Protein AF-A0A929DH52-F1 (afdb_monomer)

Foldseek 3Di:
DAAQQKWKWKWKQFLLPRDIFIDTGGDHHGDDDDDDDDDDCVNRVHDFGKTKIWIFTDDPPDTPCLQQTDIDIDGDHDPPFDPLNSVLRSLLSCQLLQADPVLLAGDDQFFFDQPNFADCPRPNRVVVSVVVSVVVQVVVVCDDDPNDHCSVQHRVCQQLCLLVLLLLLLLLCVLLVNNSSNVSSLVNNLSSLVSQVVADWDADPVRQIAGDGRDDLLSLLSNLLSLLSNLCSCVPVVVVPVSSVVSPVNNCRSLVVLLPPDPPPPCLVAADLRVLSSLLRLLSSQVSCCVVVVDGDPSSLVSSLVSLLSLLVSLLVVLAGDHGPDDPQPRLRSLLSNLNSLLSNLVSCVVVVVVVSNVSSLNSNVSSVVSNLVSACVLVPHDDDDDDDLNNLSCLQVLLVSLVSNCVVPNDDPSSVSVLVVSCVVVVVVQVCCCVPPVDDGGNNHSRCSSSSSCVTPSSVVSVVVD

Radius of gyration: 24.25 Å; Cα contacts (8 Å, |Δi|>4): 727; chains: 1; bounding box: 61×49×74 Å

Mean predicted aligned error: 10.35 Å

Secondary structure (DSSP, 8-state):
---BTBEEEEEEEETTT--EEEEEEE--S---S-------HHHHTPPSEEEEEEEEEEETTEESSTT--EEEEEEEPPTT--HHHHHHHHHHHHHHHHEETTTTEE-----S---SS--TT-TTTHHHHHHHHHHHHHHHT---SSSS-HHHH--HHHHTSHHHHHHHHHHHHHHTT-HHHHHHHHHHHHHHHHHHHTSPEEE-TTS-EEE--SS-HHHHHHHHHHHHHHHHIIIIII--HHHHHHHHHHHHHHHHHHHHS--TT--TTS--TTTHHHHHHHHHHHHHHHHHHSS--HHHHHHHHHHHHHHHHHHHHHTS---TTSPTT--HHHHHHHHHHHHHHHHHHHHTT-HHHHHHHHHHHHHHHHHHHHH-HHHHT-SS--S--TTTTTSHHHHHHHHHHHHHHH---HHHHHHHHHTTHHHHHHHHHHHHHHSS--S---TTTHHHHHHTSHHHHHHHHT-

Solvent-accessible surface area (backbone atoms only — not comparable to full-atom values): 25530 Å² total; per-residue (Å²): 133,66,46,60,76,24,28,39,38,38,39,35,30,32,61,54,76,65,49,77,48,78,46,80,45,77,31,81,58,59,78,75,94,80,82,91,79,89,83,53,53,75,85,68,70,58,69,64,44,38,27,44,37,37,42,37,46,28,50,88,92,42,65,79,40,81,76,65,47,49,70,47,81,46,76,43,76,53,88,88,61,46,70,45,44,54,49,33,53,51,47,59,48,49,54,74,73,33,54,35,85,91,78,52,41,68,53,67,57,71,64,69,72,82,65,91,55,43,39,77,86,38,83,83,20,26,65,55,26,54,51,50,51,55,48,52,51,63,68,71,51,61,65,62,100,73,89,46,53,50,71,82,50,39,56,60,45,47,68,48,43,26,40,48,18,28,52,48,36,19,53,53,27,47,72,70,67,37,55,52,57,14,53,40,28,48,54,51,35,52,43,54,51,52,48,60,67,73,51,54,74,45,62,50,99,85,69,48,65,20,60,47,69,62,74,58,72,39,52,49,20,39,40,45,29,41,54,40,54,48,29,54,43,30,37,74,74,70,59,41,48,72,66,22,59,70,42,49,62,60,51,48,32,34,41,54,44,61,68,70,48,77,81,70,75,63,45,90,89,50,37,59,55,51,58,22,25,38,45,31,10,56,27,39,37,49,55,43,47,20,71,73,71,75,50,72,56,66,69,57,49,51,54,43,51,55,50,46,49,56,53,23,55,48,17,51,76,65,57,20,54,62,43,64,84,56,67,94,62,69,44,57,65,23,25,50,29,36,42,48,13,41,58,45,42,36,55,49,25,63,76,66,72,36,60,74,57,33,54,48,37,51,55,19,42,52,30,29,48,55,32,45,56,75,39,18,9,76,83,73,74,51,83,79,58,52,55,61,52,99,83,32,44,47,46,47,15,59,50,39,50,44,49,54,50,48,32,73,75,75,43,91,46,73,67,54,54,50,52,55,59,56,72,51,49,70,58,52,56,49,47,54,53,34,44,75,72,63,76,48,87,71,63,83,46,40,52,7,32,36,28,37,39,42,62,67,14,67,69,45,50,52,53,61,76,77,109

Nearest PDB structures (foldseek):
  8fbj-assembly1_A  TM=3.468E-01  e=2.433E-01  synthetic construct
  3m7b-assembly1_A  TM=3.961E-01  e=7.740E-01  Haemophilus influenzae
  8fit-assembly1_A  TM=2.620E-01  e=1.351E+00  synthetic construct
  5cwq-assembly1_A  TM=3.317E-01  e=3.944E+00  synthetic construct

Sequence (467 aa):
KVKAGDYLRFTFRNIFTNELTYYKYPVKTPLSAETRVILTAENVNLKASSYHVRVDLMRGNQSLSPGAPGGCPVYVSREGESPKHQFVSFNASRLAYTWDDKQGIYYQTLPGVLIPSGDPFDPLARPVYEYAMRLEFNRIGYYDWTGRHPMENCIPEAQHDGGAGLIRAAGAFRQLGETDRALFCEQAVKRIVNAVLARKVETNENGQPGLTFYGPRQQHTILLKLICDACIYFRDVVGDKEYAEKLYEPIKLLGDYQMAQPNTPLGISEGKVYDGRILVGISNYCLTENAITGEFNREHVKTVLDLARRMSEHTILHNGWYDNGGMRGHDGYGTMNVLWGLLTARKITIATEEDDLAELFEKAIFTAFDFLDRTNSTITGYIPQWIPSRYGRWCTGDMYWMLNEMERQFGEDENIQWYRLHLCDGDISYLTKLISRYGITLSLNSANALPAYLMECEEYKKTIRNE

pLDDT: mean 74.71, std 18.15, range [30.55, 97.31]

Structure (mmCIF, N/CA/C/O backbone):
data_AF-A0A929DH52-F1
#
_entry.id   AF-A0A929DH52-F1
#
loop_
_atom_site.group_PDB
_atom_site.id
_atom_site.type_symbol
_atom_site.label_atom_id
_atom_site.label_alt_id
_atom_site.label_comp_id
_atom_site.label_asym_id
_atom_site.label_entity_id
_atom_site.label_seq_id
_atom_site.pdbx_PDB_ins_code
_atom_site.Cartn_x
_atom_site.Cartn_y
_atom_site.Cartn_z
_atom_site.occupancy
_atom_site.B_iso_or_equiv
_atom_site.auth_seq_id
_atom_site.auth_comp_id
_atom_site.auth_asym_id
_atom_site.auth_atom_id
_atom_site.pdbx_PDB_model_num
ATOM 1 N N . LYS A 1 1 ? -34.647 -10.091 33.098 1.00 71.94 1 LYS A N 1
ATOM 2 C CA . LYS A 1 1 ? -34.877 -8.731 33.650 1.00 71.94 1 LYS A CA 1
ATOM 3 C C . LYS A 1 1 ? -33.599 -8.240 34.318 1.00 71.94 1 LYS A C 1
ATOM 5 O O . LYS A 1 1 ? -33.037 -8.988 35.121 1.00 71.94 1 LYS A O 1
ATOM 10 N N . VAL A 1 2 ? -33.150 -7.041 33.943 1.00 82.75 2 VAL A N 1
ATOM 11 C CA . VAL A 1 2 ? -32.005 -6.347 34.556 1.00 82.75 2 VAL A CA 1
ATOM 12 C C . VAL A 1 2 ? -32.382 -5.935 35.980 1.00 82.75 2 VAL A C 1
ATOM 14 O O . VAL A 1 2 ? -33.516 -5.513 36.208 1.00 82.75 2 VAL A O 1
ATOM 17 N N . LYS A 1 3 ? -31.478 -6.112 36.941 1.00 83.44 3 LYS A N 1
ATOM 18 C CA . LYS A 1 3 ? -31.686 -5.825 38.365 1.00 83.44 3 LYS A CA 1
ATOM 19 C C . LYS A 1 3 ? -30.724 -4.734 38.834 1.00 83.44 3 LYS A C 1
ATOM 21 O O . LYS A 1 3 ? -29.660 -4.549 38.251 1.00 83.44 3 LYS A O 1
ATOM 26 N N . ALA A 1 4 ? -31.080 -4.051 39.921 1.00 81.12 4 ALA A N 1
ATOM 27 C CA . ALA A 1 4 ? -30.113 -3.236 40.649 1.00 81.12 4 ALA A CA 1
ATOM 28 C C . ALA A 1 4 ? -28.941 -4.125 41.108 1.00 81.12 4 ALA A C 1
ATOM 30 O O . ALA A 1 4 ? -29.166 -5.238 41.590 1.00 81.12 4 ALA A O 1
ATOM 31 N N . GLY A 1 5 ? -27.708 -3.656 40.909 1.00 82.62 5 GLY A N 1
ATOM 32 C CA . GLY A 1 5 ? -26.485 -4.435 41.155 1.00 82.62 5 GLY A CA 1
ATOM 33 C C . GLY A 1 5 ? -25.932 -5.176 39.930 1.00 82.62 5 GLY A C 1
ATOM 34 O O . GLY A 1 5 ? -24.781 -5.612 39.966 1.00 82.62 5 GLY A O 1
ATOM 35 N N . ASP A 1 6 ? -26.691 -5.265 38.831 1.00 91.44 6 ASP A N 1
ATOM 36 C CA . ASP A 1 6 ? -26.109 -5.552 37.516 1.00 91.44 6 ASP A CA 1
ATOM 37 C C . ASP A 1 6 ? -25.255 -4.340 37.064 1.00 91.44 6 ASP A C 1
ATOM 39 O O . ASP A 1 6 ? -25.352 -3.238 37.618 1.00 91.44 6 ASP A O 1
ATOM 43 N N . TYR A 1 7 ? -24.389 -4.508 36.067 1.00 91.88 7 TYR A N 1
ATOM 44 C CA . TYR A 1 7 ? -23.585 -3.404 35.529 1.00 91.88 7 TYR A CA 1
ATOM 45 C C . TYR A 1 7 ? -23.359 -3.547 34.027 1.00 91.88 7 TYR A C 1
ATOM 47 O O . TYR A 1 7 ? -23.306 -4.656 33.501 1.00 91.88 7 TYR A O 1
ATOM 55 N N . LEU A 1 8 ? -23.199 -2.422 33.335 1.00 90.06 8 LEU A N 1
ATOM 56 C CA . LEU A 1 8 ? -22.703 -2.409 31.963 1.00 90.06 8 LEU A CA 1
ATOM 57 C C . LEU A 1 8 ? -21.175 -2.441 32.009 1.00 90.06 8 LEU A C 1
ATOM 59 O O . LEU A 1 8 ? -20.543 -1.604 32.657 1.00 90.06 8 LEU A O 1
ATOM 63 N N . ARG A 1 9 ? -20.574 -3.417 31.338 1.00 91.12 9 ARG A N 1
ATOM 64 C CA . ARG A 1 9 ? -19.135 -3.495 31.107 1.00 91.12 9 ARG A CA 1
ATOM 65 C C . ARG A 1 9 ? -18.850 -2.982 29.707 1.00 91.12 9 ARG A C 1
ATOM 67 O O . ARG A 1 9 ? -19.248 -3.609 28.730 1.00 91.12 9 ARG A O 1
ATOM 74 N N . PHE A 1 10 ? -18.128 -1.877 29.641 1.00 91.56 10 PHE A N 1
ATOM 75 C CA . PHE A 1 10 ? -17.529 -1.380 28.417 1.00 91.56 10 PHE A CA 1
ATOM 76 C C . PHE A 1 10 ? -16.123 -1.966 28.305 1.00 91.56 10 PHE A C 1
ATOM 78 O O . PHE A 1 10 ? -15.331 -1.871 29.246 1.00 91.56 10 PHE A O 1
ATOM 85 N N . THR A 1 11 ? -15.824 -2.581 27.170 1.00 91.44 11 THR A N 1
ATOM 86 C CA . THR A 1 11 ? -14.496 -3.073 26.815 1.00 91.44 11 THR A CA 1
ATOM 87 C C . THR A 1 11 ? -14.043 -2.328 25.573 1.00 91.44 11 THR A C 1
ATOM 89 O O . THR A 1 11 ? -14.619 -2.498 24.503 1.00 91.44 11 THR A O 1
ATOM 92 N N . PHE A 1 12 ? -13.021 -1.499 25.733 1.00 92.38 12 PHE A N 1
ATOM 93 C CA . PHE A 1 12 ? -12.400 -0.730 24.666 1.00 92.38 12 PHE A CA 1
ATOM 94 C C . PHE A 1 12 ? -11.169 -1.495 24.203 1.00 92.38 12 PHE A C 1
ATOM 96 O O . PHE A 1 12 ? -10.198 -1.610 24.948 1.00 92.38 12 PHE A O 1
ATOM 103 N N . ARG A 1 13 ? -11.216 -2.039 22.991 1.00 92.69 13 ARG A N 1
ATOM 104 C CA . ARG A 1 13 ? -10.061 -2.649 22.336 1.00 92.69 13 ARG A CA 1
ATOM 105 C C . ARG A 1 13 ? -9.404 -1.609 21.453 1.00 92.69 13 ARG A C 1
ATOM 107 O O . ARG A 1 13 ? -10.015 -1.197 20.471 1.00 92.69 13 ARG A O 1
ATOM 114 N N . ASN A 1 14 ? -8.179 -1.210 21.777 1.00 94.31 14 ASN A N 1
ATOM 115 C CA . ASN A 1 14 ? -7.365 -0.413 20.867 1.00 94.31 14 ASN A CA 1
ATOM 116 C C . ASN A 1 14 ? -7.053 -1.267 19.631 1.00 94.31 14 ASN A C 1
ATOM 118 O O . ASN A 1 14 ? -6.487 -2.350 19.759 1.00 94.31 14 ASN A O 1
ATOM 122 N N . ILE A 1 15 ? -7.458 -0.819 18.443 1.00 91.69 15 ILE A N 1
ATOM 123 C CA . ILE A 1 15 ? -7.333 -1.622 17.221 1.00 91.69 15 ILE A CA 1
ATOM 124 C C . ILE A 1 15 ? -5.875 -1.787 16.786 1.00 91.69 15 ILE A C 1
ATOM 126 O O . ILE A 1 15 ? -5.514 -2.837 16.259 1.00 91.69 15 ILE A O 1
ATOM 130 N N . PHE A 1 16 ? -5.031 -0.784 17.028 1.00 92.50 16 PHE A N 1
ATOM 131 C CA . PHE A 1 16 ? -3.636 -0.819 16.595 1.00 92.50 16 PHE A CA 1
ATOM 132 C C . PHE A 1 16 ? -2.754 -1.649 17.533 1.00 92.50 16 PHE A C 1
ATOM 134 O O . PHE A 1 16 ? -1.863 -2.348 17.063 1.00 92.50 16 PHE A O 1
ATOM 141 N N . THR A 1 17 ? -3.029 -1.630 18.843 1.00 93.12 17 THR A N 1
ATOM 142 C CA . THR A 1 17 ? -2.202 -2.323 19.853 1.00 93.12 17 THR A CA 1
ATOM 143 C C . THR A 1 17 ? -2.834 -3.592 20.426 1.00 93.12 17 THR A C 1
ATOM 145 O O . THR A 1 17 ? -2.164 -4.353 21.116 1.00 93.12 17 THR A O 1
ATOM 148 N N . ASN A 1 18 ? -4.124 -3.837 20.173 1.00 91.12 18 ASN A N 1
ATOM 149 C CA . ASN A 1 18 ? -4.948 -4.862 20.829 1.00 91.12 18 ASN A CA 1
ATOM 150 C C . ASN A 1 18 ? -5.084 -4.738 22.359 1.00 91.12 18 ASN A C 1
ATOM 152 O O . ASN A 1 18 ? -5.698 -5.609 22.982 1.00 91.12 18 ASN A O 1
ATOM 156 N N . GLU A 1 19 ? -4.580 -3.664 22.971 1.00 94.00 19 GLU A N 1
ATOM 157 C CA . GLU A 1 19 ? -4.750 -3.411 24.401 1.00 94.00 19 GLU A CA 1
ATOM 158 C C . GLU A 1 19 ? -6.230 -3.229 24.766 1.00 94.00 19 GLU A C 1
ATOM 160 O O . GLU A 1 19 ? -7.024 -2.679 23.994 1.00 94.00 19 GLU A O 1
ATOM 165 N N . LEU A 1 20 ? -6.602 -3.700 25.960 1.00 93.50 20 LEU A N 1
ATOM 166 C CA . LEU A 1 20 ? -7.974 -3.669 26.458 1.00 93.50 20 LEU A CA 1
ATOM 167 C C . LEU A 1 20 ? -8.093 -2.725 27.656 1.00 93.50 20 LEU A C 1
ATOM 169 O O . LEU A 1 20 ? -7.470 -2.945 28.694 1.00 93.50 20 LEU A O 1
ATOM 173 N N . THR A 1 21 ? -8.973 -1.734 27.545 1.00 94.50 21 THR A N 1
ATOM 174 C CA . THR A 1 21 ? -9.398 -0.881 28.661 1.00 94.50 21 THR A CA 1
ATOM 175 C C . THR A 1 21 ? -10.819 -1.253 29.067 1.00 94.50 21 THR A C 1
ATOM 177 O O . THR A 1 21 ? -11.690 -1.457 28.220 1.00 94.50 21 THR A O 1
ATOM 180 N N . TYR A 1 22 ? -11.076 -1.349 30.372 1.00 92.38 22 TYR A N 1
ATOM 181 C CA . TYR A 1 22 ? -12.380 -1.744 30.903 1.00 92.38 22 TYR A CA 1
ATOM 182 C C . TYR A 1 22 ? -12.998 -0.625 31.727 1.00 92.38 22 TYR A C 1
ATOM 184 O O . TYR A 1 22 ? -12.343 -0.048 32.589 1.00 92.38 22 TYR A O 1
ATOM 192 N N . TYR A 1 23 ? -14.294 -0.400 31.533 1.00 92.56 23 TYR A N 1
ATOM 193 C CA . TYR A 1 23 ? -15.076 0.504 32.366 1.00 92.56 23 TYR A CA 1
ATOM 194 C C . TYR A 1 23 ? -16.367 -0.173 32.824 1.00 92.56 23 TYR A C 1
ATOM 196 O O . TYR A 1 23 ? -17.086 -0.783 32.030 1.00 92.56 23 TYR A O 1
ATOM 204 N N . LYS A 1 24 ? -16.653 -0.092 34.126 1.00 92.38 24 LYS A N 1
ATOM 205 C CA . LYS A 1 24 ? -17.866 -0.652 34.732 1.00 92.38 24 LYS A CA 1
ATOM 206 C C . LYS A 1 24 ? -18.817 0.481 35.086 1.00 92.38 24 LYS A C 1
ATOM 208 O O . LYS A 1 24 ? -18.498 1.310 35.932 1.00 92.38 24 LYS A O 1
ATOM 213 N N . TYR A 1 25 ? -20.001 0.471 34.487 1.00 90.06 25 TYR A N 1
ATOM 214 C CA . TYR A 1 25 ? -21.073 1.408 34.794 1.00 90.06 25 TYR A CA 1
ATOM 215 C C . TYR A 1 25 ? -22.180 0.701 35.594 1.00 90.06 25 TYR A C 1
ATOM 217 O O . TYR A 1 25 ? -22.857 -0.177 35.049 1.00 90.06 25 TYR A O 1
ATOM 225 N N . PRO A 1 26 ? -22.375 1.027 36.884 1.00 89.75 26 PRO A N 1
ATOM 226 C CA . PRO A 1 26 ? -23.342 0.331 37.728 1.00 89.75 26 PRO A CA 1
ATOM 227 C C . PRO A 1 26 ? -24.788 0.648 37.325 1.00 89.75 26 PRO A C 1
ATOM 229 O O . PRO A 1 26 ? -25.163 1.813 37.182 1.00 89.75 26 PRO A O 1
ATOM 232 N N . VAL A 1 27 ? -25.633 -0.382 37.223 1.00 87.81 27 VAL A N 1
ATOM 233 C CA . VAL A 1 27 ? -27.080 -0.218 37.034 1.00 87.81 27 VAL A CA 1
ATOM 234 C C . VAL A 1 27 ? -27.721 0.049 38.395 1.00 87.81 27 VAL A C 1
ATOM 236 O O . VAL A 1 27 ? -27.892 -0.854 39.218 1.00 87.81 27 VAL A O 1
ATOM 239 N N . LYS A 1 28 ? -28.052 1.320 38.648 1.00 82.56 28 LYS A N 1
ATOM 240 C CA . LYS A 1 28 ? -28.645 1.770 39.921 1.00 82.56 28 LYS A CA 1
ATOM 241 C C . LYS A 1 28 ? -30.147 1.493 40.012 1.00 82.56 28 LYS A C 1
ATOM 243 O O . LYS A 1 28 ? -30.657 1.229 41.095 1.00 82.56 28 LYS A O 1
ATOM 248 N N . THR A 1 29 ? -30.845 1.517 38.882 1.00 77.00 29 THR A N 1
ATOM 249 C CA . THR A 1 29 ? -32.279 1.233 38.766 1.00 77.00 29 THR A CA 1
ATOM 250 C C . THR A 1 29 ? -32.510 0.240 37.626 1.00 77.00 29 THR A C 1
ATOM 252 O O . THR A 1 29 ? -31.773 0.281 36.641 1.00 77.00 29 THR A O 1
ATOM 255 N N . PRO A 1 30 ? -33.489 -0.681 37.731 1.00 74.44 30 PRO A N 1
ATOM 256 C CA . PRO A 1 30 ? -33.807 -1.607 36.646 1.00 74.44 30 PRO A CA 1
ATOM 257 C C . PRO A 1 30 ? -34.018 -0.864 35.321 1.00 74.44 30 PRO A C 1
ATOM 259 O O . PRO A 1 30 ? -34.824 0.061 35.256 1.00 74.44 30 PRO A O 1
ATOM 262 N N . LEU A 1 31 ? -33.294 -1.267 34.274 1.00 73.19 31 LEU A N 1
ATOM 263 C CA . LEU A 1 31 ? -33.384 -0.627 32.961 1.00 73.19 31 LEU A CA 1
ATOM 264 C C . LEU A 1 31 ? -34.723 -0.988 32.297 1.00 73.19 31 LEU A C 1
ATOM 266 O O . LEU A 1 31 ? -35.054 -2.172 32.168 1.00 73.19 31 LEU A O 1
ATOM 270 N N . SER A 1 32 ? -35.484 0.022 31.870 1.00 64.31 32 SER A N 1
ATOM 271 C CA . SER A 1 32 ? -36.721 -0.125 31.096 1.00 64.31 32 SER A CA 1
ATOM 272 C C . SER A 1 32 ? -36.582 0.609 29.759 1.00 64.31 32 SER A C 1
ATOM 274 O O . SER A 1 32 ? -36.583 1.836 29.740 1.00 64.31 32 SER A O 1
ATOM 276 N N . ALA A 1 33 ? -36.484 -0.148 28.663 1.00 71.56 33 ALA A N 1
ATOM 277 C CA . ALA A 1 33 ? -36.274 0.314 27.284 1.00 71.56 33 ALA A CA 1
ATOM 278 C C . ALA A 1 33 ? -34.843 0.786 26.958 1.00 71.56 33 ALA A C 1
ATOM 280 O O . ALA A 1 33 ? -33.960 -0.054 26.795 1.00 71.56 33 ALA A O 1
ATOM 281 N N . GLU A 1 34 ? -34.620 2.094 26.830 1.00 75.19 34 GLU A N 1
ATOM 282 C CA . GLU A 1 34 ? -33.360 2.691 26.376 1.00 75.19 34 GLU A CA 1
ATOM 283 C C . GLU A 1 34 ? -32.625 3.352 27.546 1.00 75.19 34 GLU A C 1
ATOM 285 O O . GLU A 1 34 ? -33.227 3.985 28.412 1.00 75.19 34 GLU A O 1
ATOM 290 N N . THR A 1 35 ? -31.305 3.191 27.610 1.00 75.50 35 THR A N 1
ATOM 291 C CA . THR A 1 35 ? -30.475 3.803 28.654 1.00 75.50 35 THR A CA 1
ATOM 292 C C . THR A 1 35 ? -29.303 4.513 28.015 1.00 75.50 35 THR A C 1
ATOM 294 O O . THR A 1 35 ? -28.460 3.888 27.376 1.00 75.50 35 THR A O 1
ATOM 297 N N . ARG A 1 36 ? -29.239 5.830 28.217 1.00 81.56 36 ARG A N 1
ATOM 298 C CA . ARG A 1 36 ? -28.151 6.662 27.716 1.00 81.56 36 ARG A CA 1
ATOM 299 C C . ARG A 1 36 ? -27.041 6.752 28.756 1.00 81.56 36 ARG A C 1
ATOM 301 O O . ARG A 1 36 ? -27.251 7.266 29.851 1.00 81.56 36 ARG A O 1
ATOM 308 N N . VAL A 1 37 ? -25.851 6.292 28.385 1.00 82.31 37 VAL A N 1
ATOM 309 C CA . VAL A 1 37 ? -24.618 6.469 29.161 1.00 82.31 37 VAL A CA 1
ATOM 310 C C . VAL A 1 37 ? -23.726 7.446 28.403 1.00 82.31 37 VAL A C 1
ATOM 312 O O . VAL A 1 37 ? -23.495 7.267 27.211 1.00 82.31 37 VAL A O 1
ATOM 315 N N . ILE A 1 38 ? -23.247 8.491 29.080 1.00 85.06 38 ILE A N 1
ATOM 316 C CA . ILE A 1 38 ? -22.327 9.480 28.506 1.00 85.0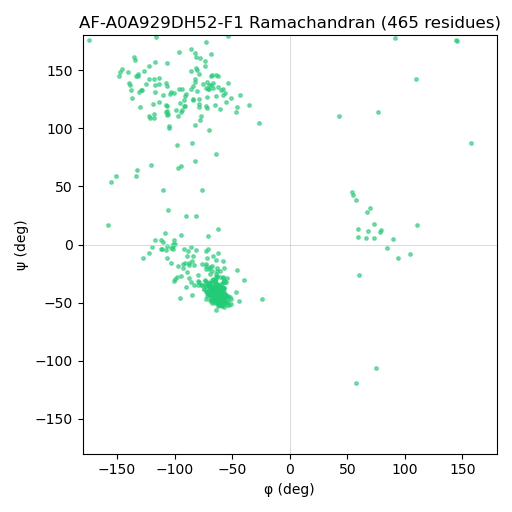6 38 ILE A CA 1
ATOM 317 C C . ILE A 1 38 ? -20.951 9.241 29.119 1.00 85.06 38 ILE A C 1
ATOM 319 O O . ILE A 1 38 ? -20.793 9.306 30.337 1.00 85.06 38 ILE A O 1
ATOM 323 N N . LEU A 1 39 ? -19.970 8.951 28.268 1.00 83.75 39 LEU A N 1
ATOM 324 C CA . LEU A 1 39 ? -18.576 8.741 28.644 1.00 83.75 39 LEU A CA 1
ATOM 325 C C . LEU A 1 39 ? -17.717 9.811 27.970 1.00 83.75 39 LEU A C 1
ATOM 327 O O . LEU A 1 39 ? -17.972 10.171 26.822 1.00 83.75 39 LEU A O 1
ATOM 331 N N . THR A 1 40 ? -16.696 10.295 28.672 1.00 80.88 40 THR A N 1
ATOM 332 C CA . THR A 1 40 ? -15.616 11.096 28.082 1.00 80.88 40 THR A CA 1
ATOM 333 C C . THR A 1 40 ? -14.355 10.240 28.000 1.00 80.88 40 THR A C 1
ATOM 335 O O . THR A 1 40 ? -14.210 9.276 28.757 1.00 80.88 40 THR A O 1
ATOM 338 N N . ALA A 1 41 ? -13.437 10.579 27.090 1.00 78.06 41 ALA A N 1
ATOM 339 C CA . ALA A 1 41 ? -12.153 9.883 26.987 1.00 78.06 41 ALA A CA 1
ATOM 340 C C . ALA A 1 41 ? -11.363 9.953 28.308 1.00 78.06 41 ALA A C 1
ATOM 342 O O . ALA A 1 41 ? -10.781 8.953 28.719 1.00 78.06 41 ALA A O 1
ATOM 343 N N . GLU A 1 42 ? -11.434 11.085 29.014 1.00 80.06 42 GLU A N 1
ATOM 344 C CA . GLU A 1 42 ? -10.826 11.286 30.336 1.00 80.06 42 GLU A CA 1
ATOM 345 C C . GLU A 1 42 ? -11.426 10.359 31.403 1.00 80.06 42 GLU A C 1
ATOM 347 O O . GLU A 1 42 ? -10.683 9.697 32.125 1.00 80.06 42 GLU A O 1
ATOM 352 N N . ASN A 1 43 ? -12.760 10.215 31.452 1.00 81.88 43 ASN A N 1
ATOM 353 C CA . ASN A 1 43 ? -13.443 9.348 32.425 1.00 81.88 43 ASN A CA 1
ATOM 354 C C . ASN A 1 43 ? -13.043 7.870 32.300 1.00 81.88 43 ASN A C 1
ATOM 356 O O . ASN A 1 43 ? -13.220 7.094 33.240 1.00 81.88 43 ASN A O 1
ATOM 360 N N . VAL A 1 44 ? -12.562 7.473 31.123 1.00 86.19 44 VAL A N 1
ATOM 361 C CA . VAL A 1 44 ? -12.198 6.095 30.777 1.00 86.19 44 VAL A CA 1
ATOM 362 C C . VAL A 1 44 ? -10.677 5.940 30.609 1.00 86.19 44 VAL A C 1
ATOM 364 O O . VAL A 1 44 ? -10.190 4.824 30.448 1.00 86.19 44 VAL A O 1
ATOM 367 N N . ASN A 1 45 ? -9.916 7.036 30.714 1.00 87.00 45 ASN A N 1
ATOM 368 C CA . ASN A 1 45 ? -8.468 7.098 30.507 1.00 87.00 45 ASN A CA 1
ATOM 369 C C . ASN A 1 45 ? -8.022 6.532 29.139 1.00 87.00 45 ASN A C 1
ATOM 371 O O . ASN A 1 45 ? -7.084 5.737 29.050 1.00 87.00 45 ASN A O 1
ATOM 375 N N . LEU A 1 46 ? -8.733 6.902 28.068 1.00 89.69 46 LEU A N 1
ATOM 376 C CA . LEU A 1 46 ? -8.412 6.474 26.703 1.00 89.69 46 LEU A CA 1
ATOM 377 C C . LEU A 1 46 ? -7.380 7.405 26.065 1.00 89.69 46 LEU A C 1
ATOM 379 O O . LEU A 1 46 ? -7.532 8.625 26.081 1.00 89.69 46 LEU A O 1
ATOM 383 N N . LYS A 1 47 ? -6.363 6.816 25.431 1.00 91.25 47 LYS A N 1
ATOM 384 C CA . LYS A 1 47 ? -5.403 7.541 24.587 1.00 91.25 47 LYS A CA 1
ATOM 385 C C . LYS A 1 47 ? -5.974 7.770 23.187 1.00 91.25 47 LYS A C 1
ATOM 387 O O . LYS A 1 47 ? -6.881 7.050 22.768 1.00 91.25 47 LYS A O 1
ATOM 392 N N . ALA A 1 48 ? -5.406 8.715 22.443 1.00 89.69 48 ALA A N 1
ATOM 393 C CA . ALA A 1 48 ? -5.772 8.927 21.046 1.00 89.69 48 ALA A CA 1
ATOM 394 C C . ALA A 1 48 ? -5.495 7.666 20.207 1.00 89.69 48 ALA A C 1
ATOM 396 O O . ALA A 1 48 ? -4.352 7.220 20.121 1.00 89.69 48 ALA A O 1
ATOM 397 N N . SER A 1 49 ? -6.545 7.062 19.649 1.00 92.00 49 SER A N 1
ATOM 398 C CA . SER A 1 49 ? -6.489 5.841 18.835 1.00 92.00 49 SER A CA 1
ATOM 399 C C . SER A 1 49 ? -7.871 5.519 18.245 1.00 92.00 49 SER A C 1
ATOM 401 O O . SER A 1 49 ? -8.875 6.162 18.563 1.00 92.00 49 SER A O 1
ATOM 403 N N . SER A 1 50 ? -7.943 4.477 17.416 1.00 89.88 50 SER A N 1
ATOM 404 C CA . SER A 1 50 ? -9.201 3.837 17.044 1.00 89.88 50 SER A CA 1
ATOM 405 C C . SER A 1 50 ? -9.494 2.651 17.960 1.00 89.88 50 SER A C 1
ATOM 407 O O . SER A 1 50 ? -8.631 1.806 18.201 1.00 89.88 50 SER A O 1
ATOM 409 N N . TYR A 1 51 ? -10.731 2.577 18.441 1.00 88.56 51 TYR A N 1
ATOM 410 C CA . TYR A 1 51 ? -11.199 1.546 19.352 1.00 88.56 51 TYR A CA 1
ATOM 411 C C . TYR A 1 51 ? -12.392 0.795 18.773 1.00 88.56 51 TYR A C 1
ATOM 413 O O . TYR A 1 51 ? -13.290 1.398 18.188 1.00 88.56 51 TYR A O 1
ATOM 421 N N . HIS A 1 52 ? -12.445 -0.512 19.016 1.00 88.25 52 HIS A N 1
ATOM 422 C CA . HIS A 1 52 ? -13.709 -1.243 19.035 1.00 88.25 52 HIS A CA 1
ATOM 423 C C . HIS A 1 52 ? -14.241 -1.255 20.463 1.00 88.25 52 HIS A C 1
ATOM 425 O O . HIS A 1 52 ? -13.543 -1.684 21.385 1.00 88.25 52 HIS A O 1
ATOM 431 N N . VAL A 1 53 ? -15.465 -0.776 20.654 1.00 87.56 53 VAL A N 1
ATOM 432 C CA . VAL A 1 53 ? -16.113 -0.715 21.962 1.00 87.56 53 VAL A CA 1
ATOM 433 C C . VAL A 1 53 ? -17.188 -1.779 22.027 1.00 87.56 53 VAL A C 1
ATOM 435 O O . VAL A 1 53 ? -18.195 -1.699 21.328 1.00 87.56 53 VAL A O 1
ATOM 438 N N . ARG A 1 54 ? -16.990 -2.751 22.914 1.00 86.88 54 ARG A N 1
ATOM 439 C CA . ARG A 1 54 ? -17.994 -3.750 23.270 1.00 86.88 54 ARG A CA 1
ATOM 440 C C . ARG A 1 54 ? -18.722 -3.313 24.534 1.00 86.88 54 ARG A C 1
ATOM 442 O O . ARG A 1 54 ? -18.080 -2.956 25.521 1.00 86.88 54 ARG A O 1
ATOM 449 N N . VAL A 1 55 ? -20.048 -3.406 24.534 1.00 87.25 55 VAL A N 1
ATOM 450 C CA . VAL A 1 55 ? -20.887 -3.162 25.712 1.00 87.25 55 VAL A CA 1
ATOM 451 C C . VAL A 1 55 ? -21.649 -4.430 26.064 1.00 87.25 55 VAL A C 1
ATOM 453 O O . VAL A 1 55 ? -22.417 -4.965 25.266 1.00 87.25 55 VAL A O 1
ATOM 456 N N . ASP A 1 56 ? -21.424 -4.911 27.281 1.00 87.12 56 ASP A N 1
ATOM 457 C CA . ASP A 1 56 ? -21.986 -6.153 27.797 1.00 87.12 56 ASP A CA 1
ATOM 458 C C . ASP A 1 56 ? -22.733 -5.894 29.108 1.00 87.12 56 ASP A C 1
ATOM 460 O O . ASP A 1 56 ? -22.259 -5.140 29.960 1.00 87.12 56 ASP A O 1
ATOM 464 N N . LEU A 1 57 ? -23.897 -6.514 29.290 1.00 89.06 57 LEU A N 1
ATOM 465 C CA . LEU A 1 57 ? -24.638 -6.434 30.544 1.00 89.06 57 LEU A CA 1
ATOM 466 C C . LEU A 1 57 ? -24.220 -7.595 31.444 1.00 89.06 57 LEU A C 1
ATOM 468 O O . LEU A 1 57 ? -24.439 -8.755 31.112 1.00 89.06 57 LEU A O 1
ATOM 472 N N . MET A 1 58 ? -23.672 -7.282 32.611 1.00 91.25 58 MET A N 1
ATOM 473 C CA . MET A 1 58 ? -23.054 -8.248 33.509 1.00 91.25 58 MET A CA 1
ATOM 474 C C . MET A 1 58 ? -23.839 -8.405 34.812 1.00 91.25 58 MET A C 1
ATOM 476 O O . MET A 1 58 ? -24.312 -7.427 35.395 1.00 91.25 58 MET A O 1
ATOM 480 N N . ARG A 1 59 ? -23.882 -9.639 35.321 1.00 91.38 59 ARG A N 1
ATOM 481 C CA . ARG A 1 59 ? -24.253 -9.969 36.703 1.00 91.38 59 ARG A CA 1
ATOM 482 C C . ARG A 1 59 ? -23.107 -10.732 37.351 1.00 91.38 59 ARG A C 1
ATOM 484 O O . ARG A 1 59 ? -22.814 -11.866 36.975 1.00 91.38 59 ARG A O 1
ATOM 491 N N . GLY A 1 60 ? -22.434 -10.104 38.314 1.00 88.25 60 GLY A N 1
ATOM 492 C CA . GLY A 1 60 ? -21.170 -10.634 38.829 1.00 88.25 60 GLY A CA 1
ATOM 493 C C . GLY A 1 60 ? -20.151 -10.782 37.692 1.00 88.25 60 GLY A C 1
ATOM 494 O O . GLY A 1 60 ? -19.830 -9.799 37.025 1.00 88.25 60 GLY A O 1
ATOM 495 N N . ASN A 1 61 ? -19.684 -12.007 37.442 1.00 86.19 61 ASN A N 1
ATOM 496 C CA . ASN A 1 61 ? -18.747 -12.322 36.354 1.00 86.19 61 ASN A CA 1
ATOM 497 C C . ASN A 1 61 ? -19.422 -12.932 35.115 1.00 86.19 61 ASN A C 1
ATOM 499 O O . ASN A 1 61 ? -18.738 -13.295 34.162 1.00 86.19 61 ASN A O 1
ATOM 503 N N . GLN A 1 62 ? -20.751 -13.044 35.111 1.00 88.19 62 GLN A N 1
ATOM 504 C CA . GLN A 1 62 ? -21.505 -13.652 34.021 1.00 88.19 62 GLN A CA 1
ATOM 505 C C . GLN A 1 62 ? -22.113 -12.577 33.116 1.00 88.19 62 GLN A C 1
ATOM 507 O O . GLN A 1 62 ? -22.774 -11.655 33.599 1.00 88.19 62 GLN A O 1
ATOM 512 N N . SER A 1 63 ? -21.915 -12.718 31.804 1.00 85.88 63 SER A N 1
ATOM 513 C CA . SER A 1 63 ? -22.650 -11.932 30.810 1.00 85.88 63 SER A CA 1
ATOM 514 C C . SER A 1 63 ? -24.106 -12.397 30.751 1.00 85.88 63 SER A C 1
ATOM 516 O O . SER A 1 63 ? -24.392 -13.594 30.696 1.00 85.88 63 SER A O 1
ATOM 518 N N . LEU A 1 64 ? -25.029 -11.439 30.754 1.00 85.44 64 LEU A N 1
ATOM 519 C CA . LEU A 1 64 ? -26.455 -11.651 30.514 1.00 85.44 64 LEU A CA 1
ATOM 520 C C . LEU A 1 64 ? -26.808 -11.576 29.015 1.00 85.44 64 LEU A C 1
ATOM 522 O O . LEU A 1 64 ? -27.952 -11.853 28.665 1.00 85.44 64 LEU A O 1
ATOM 526 N N . SER A 1 65 ? -25.844 -11.227 28.150 1.00 75.56 65 SER A N 1
ATOM 527 C CA . SER A 1 65 ? -25.960 -11.215 26.682 1.00 75.56 65 SER A CA 1
ATOM 528 C C . SER A 1 65 ? -24.747 -11.893 26.009 1.00 75.56 65 SER A C 1
ATOM 530 O O . SER A 1 65 ? -24.025 -11.265 25.231 1.00 75.56 65 SER A O 1
ATOM 532 N N . PRO A 1 66 ? -24.476 -13.181 26.297 1.00 63.94 66 PRO A N 1
ATOM 533 C CA . PRO A 1 66 ? -23.218 -13.820 25.905 1.00 63.94 66 PRO A CA 1
ATOM 534 C C . PRO A 1 66 ? -23.031 -14.001 24.388 1.00 63.94 66 PRO A C 1
ATOM 536 O O . PRO A 1 66 ? -21.903 -14.196 23.957 1.00 63.94 66 PRO A O 1
ATOM 539 N N . GLY A 1 67 ? -24.101 -13.944 23.583 1.00 59.31 67 GLY A N 1
ATOM 540 C CA . GLY A 1 67 ? -24.048 -14.143 22.124 1.00 59.31 67 GLY A CA 1
ATOM 541 C C . GLY A 1 67 ? -24.336 -12.899 21.276 1.00 59.31 67 GLY A C 1
ATOM 542 O O . GLY A 1 67 ? -24.272 -12.978 20.054 1.00 59.31 67 GLY A O 1
ATOM 543 N N . ALA A 1 68 ? -24.681 -11.767 21.897 1.00 62.72 68 ALA A N 1
ATOM 544 C CA . ALA A 1 68 ? -24.995 -10.521 21.191 1.00 62.72 68 ALA A CA 1
ATOM 545 C C . ALA A 1 68 ? -24.651 -9.285 22.048 1.00 62.72 68 ALA A C 1
ATOM 547 O O . ALA A 1 68 ? -25.541 -8.504 22.404 1.00 62.72 68 ALA A O 1
ATOM 548 N N . PRO A 1 69 ? -23.384 -9.109 22.462 1.00 67.81 69 PRO A N 1
ATOM 549 C CA . PRO A 1 69 ? -22.967 -7.846 23.053 1.00 67.81 69 PRO A CA 1
ATOM 550 C C . PRO A 1 69 ? -23.082 -6.722 22.008 1.00 67.81 69 PRO A C 1
ATOM 552 O O . PRO A 1 69 ? -22.869 -6.945 20.816 1.00 67.81 69 PRO A O 1
ATOM 555 N N . GLY A 1 70 ? -23.420 -5.510 22.450 1.00 69.12 70 GLY A N 1
ATOM 556 C CA . GLY A 1 70 ? -23.408 -4.343 21.566 1.00 69.12 70 GLY A CA 1
ATOM 557 C C . GLY A 1 70 ? -21.973 -3.993 21.177 1.00 69.12 70 GLY A C 1
ATOM 558 O O . GLY A 1 70 ? -21.068 -4.138 21.999 1.00 69.12 70 GLY A O 1
ATOM 559 N N . GLY A 1 71 ? -21.762 -3.525 19.948 1.00 77.75 71 GLY A N 1
ATOM 560 C CA . GLY A 1 71 ? -20.443 -3.161 19.436 1.00 77.75 71 GLY A CA 1
ATOM 561 C C . GLY A 1 71 ? -20.492 -1.883 18.607 1.00 77.75 71 GLY A C 1
ATOM 562 O O . GLY A 1 71 ? -21.418 -1.702 17.817 1.00 77.75 71 GLY A O 1
ATOM 563 N N . CYS A 1 72 ? -19.505 -1.002 18.761 1.00 77.62 72 CYS A N 1
ATOM 564 C CA . CYS A 1 72 ? -19.314 0.118 17.845 1.00 77.62 72 CYS A CA 1
ATOM 565 C C . CYS A 1 72 ? -17.833 0.502 17.692 1.00 77.62 72 CYS A C 1
ATOM 567 O O . CYS A 1 72 ? -17.072 0.445 18.660 1.00 77.62 72 CYS A O 1
ATOM 569 N N . PRO A 1 73 ? -17.412 0.927 16.489 1.00 79.25 73 PRO A N 1
ATOM 570 C CA . PRO A 1 73 ? -16.123 1.573 16.311 1.00 79.25 73 PRO A CA 1
ATOM 571 C C . PRO A 1 73 ? -16.183 3.012 16.842 1.00 79.25 73 PRO A C 1
ATOM 573 O O . PRO A 1 73 ? -17.140 3.743 16.587 1.00 79.25 73 PRO A O 1
ATOM 576 N N . VAL A 1 74 ? -15.138 3.435 17.546 1.00 82.44 74 VAL A N 1
ATOM 577 C CA . VAL A 1 74 ? -14.960 4.800 18.054 1.00 82.44 74 VAL A CA 1
ATOM 578 C C . VAL A 1 74 ? -13.556 5.277 17.697 1.00 82.44 74 VAL A C 1
ATOM 580 O O . VAL A 1 74 ? -12.609 4.491 17.653 1.00 82.44 74 VAL A O 1
ATOM 583 N N . TYR A 1 75 ? -13.408 6.570 17.436 1.00 84.94 75 TYR A N 1
ATOM 584 C CA . TYR A 1 75 ? -12.108 7.211 17.290 1.00 84.94 75 TYR A CA 1
ATOM 585 C C . TYR A 1 75 ? -11.934 8.259 18.387 1.00 84.94 75 TYR A C 1
ATOM 587 O O . TYR A 1 75 ? -12.835 9.064 18.617 1.00 84.94 75 TYR A O 1
ATOM 595 N N . VAL A 1 76 ? -10.793 8.228 19.067 1.00 88.19 76 VAL A N 1
ATOM 596 C CA . VAL A 1 76 ? -10.383 9.243 20.040 1.00 88.19 76 VAL A CA 1
ATOM 597 C C . VAL A 1 76 ? -9.264 10.042 19.389 1.00 88.19 76 VAL A C 1
ATOM 599 O O . VAL A 1 76 ? -8.195 9.492 19.129 1.00 88.19 76 VAL A O 1
ATOM 602 N N . SER A 1 77 ? -9.513 11.318 19.108 1.00 85.38 77 SER A N 1
ATOM 603 C CA . SER A 1 77 ? -8.527 12.215 18.505 1.00 85.38 77 SER A CA 1
ATOM 604 C C . SER A 1 77 ? -7.550 12.760 19.542 1.00 85.38 77 SER A C 1
ATOM 606 O O . SER A 1 77 ? -7.924 12.974 20.698 1.00 85.38 77 SER A O 1
ATOM 608 N N . ARG A 1 78 ? -6.315 13.053 19.122 1.00 86.19 78 ARG A N 1
ATOM 609 C CA . ARG A 1 78 ? -5.416 13.916 19.909 1.00 86.19 78 ARG A CA 1
ATOM 610 C C . ARG A 1 78 ? -5.795 15.386 19.725 1.00 86.19 78 ARG A C 1
ATOM 612 O O . ARG A 1 78 ? -6.459 15.754 18.755 1.00 86.19 78 ARG A O 1
ATOM 619 N N . GLU A 1 79 ? -5.362 16.232 20.651 1.00 83.25 79 GLU A N 1
ATOM 620 C CA . GLU A 1 79 ? -5.508 17.679 20.501 1.00 83.25 79 GLU A CA 1
ATOM 621 C C . GLU A 1 79 ? -4.782 18.160 19.232 1.00 83.25 79 GLU A C 1
ATOM 623 O O . GLU A 1 79 ? -3.655 17.748 18.958 1.00 83.25 79 GLU A O 1
ATOM 628 N N . GLY A 1 80 ? -5.455 18.988 18.427 1.00 80.81 80 GLY A N 1
ATOM 629 C CA . GLY A 1 80 ? -4.904 19.534 17.183 1.00 80.81 80 GLY A CA 1
ATOM 630 C C . GLY A 1 80 ? -4.776 18.552 16.007 1.00 80.81 80 GLY A C 1
ATOM 631 O O . GLY A 1 80 ? -4.235 18.946 14.977 1.00 80.81 80 GLY A O 1
ATOM 632 N N . GLU A 1 81 ? -5.263 17.308 16.122 1.00 82.38 81 GLU A N 1
ATOM 633 C CA . GLU A 1 81 ? -5.213 16.323 15.026 1.00 82.38 81 GLU A CA 1
ATOM 634 C C . GLU A 1 81 ? -6.053 16.766 13.827 1.00 82.38 81 GLU A C 1
ATOM 636 O O . GLU A 1 81 ? -7.248 17.055 13.972 1.00 82.38 81 GLU A O 1
ATOM 641 N N . SER A 1 82 ? -5.457 16.775 12.633 1.00 78.88 82 SER A N 1
ATOM 642 C CA . SER A 1 82 ? -6.165 17.200 11.430 1.00 78.88 82 SER A CA 1
ATOM 643 C C . SER A 1 82 ? -7.281 16.212 11.061 1.00 78.88 82 SER A C 1
ATOM 645 O O . SER A 1 82 ? -7.116 14.997 11.201 1.00 78.88 82 SER A O 1
ATOM 647 N N . PRO A 1 83 ? -8.417 16.680 10.510 1.00 72.19 83 PRO A N 1
ATOM 648 C CA . PRO A 1 83 ? -9.486 15.789 10.053 1.00 72.19 83 PRO A CA 1
ATOM 649 C C . PRO A 1 83 ? -9.019 14.734 9.037 1.00 72.19 83 PRO A C 1
ATOM 651 O O . PRO A 1 83 ? -9.535 13.618 9.029 1.00 72.19 83 PRO A O 1
ATOM 654 N N . LYS A 1 84 ? -8.021 15.066 8.202 1.00 73.50 84 LYS A N 1
ATOM 655 C CA . LYS A 1 84 ? -7.401 14.132 7.248 1.00 73.50 84 LYS A CA 1
ATOM 656 C C . LYS A 1 84 ? -6.693 12.989 7.976 1.00 73.50 84 LYS A C 1
ATOM 658 O O . LYS A 1 84 ? -6.907 11.828 7.634 1.00 73.50 84 LYS A O 1
ATOM 663 N N . HIS A 1 85 ? -5.912 13.298 9.012 1.00 78.19 85 HIS A N 1
ATOM 664 C CA . HIS A 1 85 ? -5.231 12.283 9.816 1.00 78.19 85 HIS A CA 1
ATOM 665 C C . HIS A 1 85 ? -6.227 11.383 10.562 1.00 78.19 85 HIS A C 1
ATOM 667 O O . HIS A 1 85 ? -6.138 10.155 10.463 1.00 78.19 85 HIS A O 1
ATOM 673 N N . GLN A 1 86 ? -7.239 11.977 11.206 1.00 77.12 86 GLN A N 1
ATOM 674 C CA . GLN A 1 86 ? -8.316 11.228 11.870 1.00 77.12 86 GLN A CA 1
ATOM 675 C C . GLN A 1 86 ? -8.988 10.252 10.901 1.00 77.12 86 GLN A C 1
ATOM 677 O O . GLN A 1 86 ? -9.202 9.081 11.220 1.00 77.12 86 GLN A O 1
ATOM 682 N N . PHE A 1 87 ? -9.289 10.726 9.691 1.00 73.12 87 PHE A N 1
ATOM 683 C CA . PHE A 1 87 ? -9.921 9.926 8.658 1.00 73.12 87 PHE A CA 1
ATOM 684 C C . PHE A 1 87 ? -9.047 8.752 8.220 1.00 73.12 87 PHE A C 1
ATOM 686 O O . PHE A 1 87 ? -9.537 7.625 8.150 1.00 73.12 87 PHE A O 1
ATOM 693 N N . VAL A 1 88 ? -7.758 8.968 7.960 1.00 73.50 88 VAL A N 1
ATOM 694 C CA . VAL A 1 88 ? -6.864 7.864 7.595 1.00 73.50 88 VAL A CA 1
ATOM 695 C C . VAL A 1 88 ? -6.764 6.868 8.736 1.00 73.50 88 VAL A C 1
ATOM 697 O O . VAL A 1 88 ? -6.976 5.680 8.511 1.00 73.50 88 VAL A O 1
ATOM 700 N N . SER A 1 89 ? -6.483 7.334 9.951 1.00 79.19 89 SER A N 1
ATOM 701 C CA . SER A 1 89 ? -6.359 6.466 11.120 1.00 79.19 89 SER A CA 1
ATOM 702 C C . SER A 1 89 ? -7.611 5.610 11.300 1.00 79.19 89 SER A C 1
ATOM 704 O O . SER A 1 89 ? -7.532 4.395 11.478 1.00 79.19 89 SER A O 1
ATOM 706 N N . PHE A 1 90 ? -8.787 6.221 11.179 1.00 75.94 90 PHE A N 1
ATOM 707 C CA . PHE A 1 90 ? -10.041 5.495 11.274 1.00 75.94 90 PHE A CA 1
ATOM 708 C C . PHE A 1 90 ? -10.243 4.495 10.128 1.00 75.94 90 PHE A C 1
ATOM 710 O O . PHE A 1 90 ? -10.743 3.405 10.367 1.00 75.94 90 PHE A O 1
ATOM 717 N N . ASN A 1 91 ? -9.842 4.797 8.891 1.00 72.56 91 ASN A N 1
ATOM 718 C CA . ASN A 1 91 ? -9.945 3.821 7.800 1.00 72.56 91 ASN A CA 1
ATOM 719 C C . ASN A 1 91 ? -8.912 2.697 7.900 1.00 72.56 91 ASN A C 1
ATOM 721 O O . ASN A 1 91 ? -9.240 1.555 7.586 1.00 72.56 91 ASN A O 1
ATOM 725 N N . ALA A 1 92 ? -7.702 2.983 8.382 1.00 77.56 92 ALA A N 1
ATOM 726 C CA . ALA A 1 92 ? -6.677 1.972 8.615 1.00 77.56 92 ALA A CA 1
ATOM 727 C C . ALA A 1 92 ? -7.180 0.942 9.631 1.00 77.56 92 ALA A C 1
ATOM 729 O O . ALA A 1 92 ? -7.110 -0.261 9.398 1.00 77.56 92 ALA A O 1
ATOM 730 N N . SER A 1 93 ? -7.788 1.400 10.727 1.00 79.94 93 SER A N 1
ATOM 731 C CA . SER A 1 93 ? -8.317 0.498 11.752 1.00 79.94 93 SER A CA 1
ATOM 732 C C . SER A 1 93 ? -9.456 -0.393 11.238 1.00 79.94 93 SER A C 1
ATOM 734 O O . SER A 1 93 ? -9.639 -1.510 11.726 1.00 79.94 93 SER A O 1
ATOM 736 N N . ARG A 1 94 ? -10.193 0.035 10.202 1.00 75.75 94 ARG A N 1
ATOM 737 C CA . ARG A 1 94 ? -11.279 -0.764 9.611 1.00 75.75 94 ARG A CA 1
ATOM 738 C C . ARG A 1 94 ? -10.800 -2.071 8.982 1.00 75.75 94 ARG A C 1
ATOM 740 O O . ARG A 1 94 ? -11.593 -3.010 8.931 1.00 75.75 94 ARG A O 1
ATOM 747 N N . LEU A 1 95 ? -9.523 -2.184 8.605 1.00 75.44 95 LEU A N 1
ATOM 748 C CA . LEU A 1 95 ? -8.955 -3.449 8.126 1.00 75.44 95 LEU A CA 1
ATOM 749 C C . LEU A 1 95 ? -9.081 -4.580 9.153 1.00 75.44 95 LEU A C 1
ATOM 751 O O . LEU A 1 95 ? -9.283 -5.734 8.772 1.00 75.44 95 LEU A O 1
ATOM 755 N N . ALA A 1 96 ? -9.032 -4.265 10.451 1.00 79.50 96 ALA A N 1
ATOM 756 C CA . ALA A 1 96 ? -9.165 -5.263 11.513 1.00 79.50 96 ALA A CA 1
ATOM 757 C C . ALA A 1 96 ? -10.518 -5.992 11.475 1.00 79.50 96 ALA A C 1
ATOM 759 O O . ALA A 1 96 ? -10.618 -7.152 11.864 1.00 79.50 96 ALA A O 1
ATOM 760 N N . TYR A 1 97 ? -11.552 -5.322 10.967 1.00 75.44 97 TYR A N 1
ATOM 761 C CA . TYR A 1 97 ? -12.907 -5.854 10.878 1.00 75.44 97 TYR A CA 1
ATOM 762 C C . TYR A 1 97 ? -13.098 -6.725 9.633 1.00 75.44 97 TYR A C 1
ATOM 764 O O . TYR A 1 97 ? -14.047 -7.493 9.566 1.00 75.44 97 TYR A O 1
ATOM 772 N N . THR A 1 98 ? -12.220 -6.624 8.639 1.00 73.38 98 THR A N 1
ATOM 773 C CA . THR A 1 98 ? -12.364 -7.323 7.351 1.00 73.38 98 THR A CA 1
ATOM 774 C C . THR A 1 98 ? -11.496 -8.569 7.223 1.00 73.38 98 THR A C 1
ATOM 776 O O . THR A 1 98 ? -11.533 -9.237 6.199 1.00 73.38 98 THR A O 1
ATOM 779 N N . TRP A 1 99 ? -10.703 -8.889 8.241 1.00 76.00 99 TRP A N 1
ATOM 780 C CA . TRP A 1 99 ? -9.851 -10.074 8.251 1.00 76.00 99 TRP A CA 1
ATOM 781 C C . TRP A 1 99 ? -10.674 -11.359 8.430 1.00 76.00 99 TRP A C 1
ATOM 783 O O . TRP A 1 99 ? -11.522 -11.402 9.319 1.00 76.00 99 TRP A O 1
ATOM 793 N N . ASP A 1 100 ? -10.400 -12.400 7.641 1.00 73.31 100 ASP A N 1
ATOM 794 C CA . ASP A 1 100 ? -10.901 -13.770 7.821 1.00 73.31 100 ASP A CA 1
ATOM 795 C C . ASP A 1 100 ? -9.780 -14.665 8.348 1.00 73.31 100 ASP A C 1
ATOM 797 O O . ASP A 1 100 ? -8.834 -14.970 7.620 1.00 73.31 100 ASP A O 1
ATOM 801 N N . ASP A 1 101 ? -9.894 -15.139 9.588 1.00 72.94 101 ASP A N 1
ATOM 802 C CA . ASP A 1 101 ? -8.874 -16.023 10.159 1.00 72.94 101 ASP A CA 1
ATOM 803 C C . ASP A 1 101 ? -8.854 -17.397 9.480 1.00 72.94 101 ASP A C 1
ATOM 805 O O . ASP A 1 101 ? -7.798 -18.015 9.354 1.00 72.94 101 ASP A O 1
ATOM 809 N N . LYS A 1 102 ? -10.011 -17.881 9.014 1.00 71.31 102 LYS A N 1
ATOM 810 C CA . LYS A 1 102 ? -10.139 -19.194 8.376 1.00 71.31 102 LYS A CA 1
ATOM 811 C C . LYS A 1 102 ? -9.556 -19.198 6.967 1.00 71.31 102 LYS A C 1
ATOM 813 O O . LYS A 1 102 ? -9.015 -20.216 6.544 1.00 71.31 102 LYS A O 1
ATOM 818 N N . GLN A 1 103 ? -9.736 -18.113 6.221 1.00 67.44 103 GLN A N 1
ATOM 819 C CA . GLN A 1 103 ? -9.235 -17.998 4.848 1.00 67.44 103 GLN A CA 1
ATOM 820 C C . GLN A 1 103 ? -7.847 -17.346 4.771 1.00 67.44 103 GLN A C 1
ATOM 822 O O . GLN A 1 103 ? -7.178 -17.484 3.751 1.00 67.44 103 GLN A O 1
ATOM 827 N N . GLY A 1 104 ? -7.398 -16.664 5.830 1.00 72.50 104 GLY A N 1
ATOM 828 C CA . GLY A 1 104 ? -6.100 -15.988 5.859 1.00 72.50 104 GLY A CA 1
ATOM 829 C C . GLY A 1 104 ? -6.018 -14.801 4.898 1.00 72.50 104 GLY A C 1
ATOM 830 O O . GLY A 1 104 ? -4.941 -14.480 4.403 1.00 72.50 104 GLY A O 1
ATOM 831 N N . ILE A 1 105 ? -7.154 -14.171 4.609 1.00 69.00 105 ILE A N 1
ATOM 832 C CA . ILE A 1 105 ? -7.277 -13.055 3.669 1.00 69.00 105 ILE A CA 1
ATOM 833 C C . ILE A 1 105 ? -8.132 -11.960 4.282 1.00 69.00 105 ILE A C 1
ATOM 835 O O . ILE A 1 105 ? -8.925 -12.189 5.199 1.00 69.00 105 ILE A O 1
ATOM 839 N N . TYR A 1 106 ? -7.964 -10.755 3.761 1.00 69.44 106 TYR A N 1
ATOM 840 C CA . TYR A 1 106 ? -8.938 -9.708 3.980 1.00 69.44 106 TYR A CA 1
ATOM 841 C C . TYR A 1 106 ? -10.088 -9.912 2.993 1.00 69.44 106 TYR A C 1
ATOM 843 O O . TYR A 1 106 ? -9.950 -10.531 1.941 1.00 69.44 106 TYR A O 1
ATOM 851 N N . TYR A 1 107 ? -11.259 -9.461 3.395 1.00 60.31 107 TYR A N 1
ATOM 852 C CA . TYR A 1 107 ? -12.403 -9.345 2.525 1.00 60.31 107 TYR A CA 1
ATOM 853 C C . TYR A 1 107 ? -12.446 -7.912 2.009 1.00 60.31 107 TYR A C 1
ATOM 855 O O . TYR A 1 107 ? -12.523 -6.975 2.812 1.00 60.31 107 TYR A O 1
ATOM 863 N N . GLN A 1 108 ? -12.398 -7.763 0.683 1.00 54.12 108 GLN A N 1
ATOM 864 C CA . GLN A 1 108 ? -12.211 -6.484 0.004 1.00 54.12 108 GLN A CA 1
ATOM 865 C C . GLN A 1 108 ? -13.058 -5.369 0.626 1.00 54.12 108 GLN A C 1
ATOM 867 O O . GLN A 1 108 ? -14.271 -5.494 0.799 1.00 54.12 108 GLN A O 1
ATOM 872 N N . THR A 1 109 ? -12.417 -4.248 0.944 1.00 50.31 109 THR A N 1
ATOM 873 C CA . THR A 1 109 ? -13.014 -3.105 1.636 1.00 50.31 109 THR A CA 1
ATOM 874 C C . THR A 1 109 ? -13.914 -2.257 0.720 1.00 50.31 109 THR A C 1
ATOM 876 O O . THR A 1 109 ? -13.839 -1.027 0.709 1.00 50.31 109 THR A O 1
ATOM 879 N N . LEU A 1 110 ? -14.805 -2.887 -0.049 1.00 42.28 110 LEU A N 1
ATOM 880 C CA . LEU A 1 110 ? -15.909 -2.197 -0.711 1.00 42.28 110 LEU A CA 1
ATOM 881 C C . LEU A 1 110 ? -17.074 -2.008 0.272 1.00 42.28 110 LEU A C 1
ATOM 883 O O . LEU A 1 110 ? -17.318 -2.842 1.142 1.00 42.28 110 LEU A O 1
ATOM 887 N N . PRO A 1 111 ? -17.739 -0.846 0.236 1.00 38.78 111 PRO A N 1
ATOM 888 C CA . PRO A 1 111 ? -18.443 -0.327 1.391 1.00 38.78 111 PRO A CA 1
ATOM 889 C C . PRO A 1 111 ? -19.829 -0.936 1.546 1.00 38.78 111 PRO A C 1
ATOM 891 O O . PRO A 1 111 ? -20.601 -0.995 0.592 1.00 38.78 111 PRO A O 1
ATOM 894 N N . GLY A 1 112 ? -20.214 -1.179 2.792 1.00 37.84 112 GLY A N 1
ATOM 895 C CA . GLY A 1 112 ? -21.621 -1.134 3.151 1.00 37.84 112 GLY A CA 1
ATOM 896 C C . GLY A 1 112 ? -21.922 -1.932 4.393 1.00 37.84 112 GLY A C 1
ATOM 897 O O . GLY A 1 112 ? -22.368 -3.057 4.282 1.00 37.84 112 GLY A O 1
ATOM 898 N N . VAL A 1 113 ? -21.777 -1.286 5.552 1.00 39.66 113 VAL A N 1
ATOM 899 C CA . VAL A 1 113 ? -22.308 -1.765 6.837 1.00 39.66 113 VAL A CA 1
ATOM 900 C C . VAL A 1 113 ? -21.465 -2.902 7.442 1.00 39.66 113 VAL A C 1
ATOM 902 O O . VAL A 1 113 ? -21.380 -4.000 6.907 1.00 39.66 113 VAL A O 1
ATOM 905 N N . LEU A 1 114 ? -20.827 -2.633 8.593 1.00 46.56 114 LEU A N 1
ATOM 906 C CA . LEU A 1 114 ? -20.438 -3.727 9.490 1.00 46.56 114 LEU A CA 1
ATOM 907 C C . LEU A 1 114 ? -21.714 -4.497 9.767 1.00 46.56 114 LEU A C 1
ATOM 909 O O . LEU A 1 114 ? -22.697 -3.890 10.197 1.00 46.56 114 LEU A O 1
ATOM 913 N N . ILE A 1 115 ? -21.716 -5.787 9.471 1.00 48.62 115 ILE A N 1
ATOM 914 C CA . ILE A 1 115 ? -22.937 -6.564 9.579 1.00 48.62 115 ILE A CA 1
ATOM 915 C C . ILE A 1 115 ? -23.428 -6.444 11.020 1.00 48.62 115 ILE A C 1
ATOM 917 O O . ILE A 1 115 ? -22.645 -6.663 11.944 1.00 48.62 115 ILE A O 1
ATOM 921 N N . PRO A 1 116 ? -24.703 -6.075 11.231 1.00 49.25 116 PRO A N 1
ATOM 922 C CA . PRO A 1 116 ? -25.233 -5.794 12.562 1.00 49.25 116 PRO A CA 1
ATOM 923 C C . PRO A 1 116 ? -25.198 -7.007 13.508 1.00 49.25 116 PRO A C 1
ATOM 925 O O . PRO A 1 116 ? -25.503 -6.867 14.690 1.00 49.25 116 PRO A O 1
ATOM 928 N N . SER A 1 117 ? -24.840 -8.196 13.013 1.00 49.66 117 SER A N 1
ATOM 929 C CA . SER A 1 117 ? -24.759 -9.429 13.784 1.00 49.66 117 SER A CA 1
ATOM 930 C C . SER A 1 117 ? -23.310 -9.820 14.091 1.00 49.66 117 SER A C 1
ATOM 932 O O . SER A 1 117 ? -22.632 -10.433 13.266 1.00 49.66 117 SER A O 1
ATOM 934 N N . GLY A 1 118 ? -22.889 -9.544 15.324 1.00 60.09 118 GLY A N 1
ATOM 935 C CA . GLY A 1 118 ? -21.717 -10.160 15.944 1.00 60.09 118 GLY A CA 1
ATOM 936 C C . GLY A 1 118 ? -20.527 -9.223 16.136 1.00 60.09 118 GLY A C 1
ATOM 937 O O . GLY A 1 118 ? -20.232 -8.370 15.307 1.00 60.09 118 GLY A O 1
ATOM 938 N N . ASP A 1 119 ? -19.842 -9.396 17.266 1.00 71.75 119 ASP A N 1
ATOM 939 C CA . ASP A 1 119 ? -18.573 -8.734 17.556 1.00 71.75 119 ASP A CA 1
ATOM 940 C C . ASP A 1 119 ? -17.440 -9.472 16.806 1.00 71.75 119 ASP A C 1
ATOM 942 O O . ASP A 1 119 ? -17.209 -10.652 17.088 1.00 71.75 119 ASP A O 1
ATOM 946 N N . PRO A 1 120 ? -16.715 -8.816 15.876 1.00 74.38 120 PRO A N 1
ATOM 947 C CA . PRO A 1 120 ? -15.633 -9.442 15.114 1.00 74.38 120 PRO A CA 1
ATOM 948 C C . PRO A 1 120 ? -14.452 -9.889 15.970 1.00 74.38 120 PRO A C 1
ATOM 950 O O . PRO A 1 120 ? -13.601 -10.624 15.478 1.00 74.38 120 PRO A O 1
ATOM 953 N N . PHE A 1 121 ? -14.375 -9.449 17.222 1.00 79.69 121 PHE A N 1
ATOM 954 C CA . PHE A 1 121 ? -13.316 -9.801 18.157 1.00 79.69 121 PHE A CA 1
ATOM 955 C C . PHE A 1 121 ? -13.804 -10.717 19.286 1.00 79.69 121 PHE A C 1
ATOM 957 O O . PHE A 1 121 ? -13.014 -11.044 20.176 1.00 79.69 121 PHE A O 1
ATOM 964 N N . ASP A 1 122 ? -15.080 -11.121 19.282 1.00 76.75 122 ASP A N 1
ATOM 965 C CA . ASP A 1 122 ? -15.615 -12.124 20.203 1.00 76.75 122 ASP A CA 1
ATOM 966 C C . ASP A 1 122 ? -15.557 -13.511 19.546 1.00 76.75 122 ASP A C 1
ATOM 968 O O . ASP A 1 122 ? -16.281 -13.745 18.577 1.00 76.75 122 ASP A O 1
ATOM 972 N N . PRO A 1 123 ? -14.769 -14.465 20.076 1.00 77.94 123 PRO A N 1
ATOM 973 C CA . PRO A 1 123 ? -14.678 -15.816 19.525 1.00 77.94 123 PRO A CA 1
ATOM 974 C C . PRO A 1 123 ? -16.024 -16.540 19.377 1.00 77.94 123 PRO A C 1
ATOM 976 O O . PRO A 1 123 ? -16.163 -17.382 18.494 1.00 77.94 123 PRO A O 1
ATOM 979 N N . LEU A 1 124 ? -17.021 -16.226 20.214 1.00 76.50 124 LEU A N 1
ATOM 980 C CA . LEU A 1 124 ? -18.350 -16.843 20.145 1.00 76.50 124 LEU A CA 1
ATOM 981 C C . LEU A 1 124 ? -19.220 -16.244 19.036 1.00 76.50 124 LEU A C 1
ATOM 983 O O . LEU A 1 124 ? -20.036 -16.950 18.446 1.00 76.50 124 LEU A O 1
ATOM 987 N N . ALA A 1 125 ? -19.052 -14.952 18.746 1.00 74.12 125 ALA A N 1
ATOM 988 C CA . ALA A 1 125 ? -19.811 -14.253 17.709 1.00 74.12 125 ALA A CA 1
ATOM 989 C C . ALA A 1 125 ? -19.097 -14.261 16.347 1.00 74.12 125 ALA A C 1
ATOM 991 O O . ALA A 1 125 ? -19.741 -14.106 15.306 1.00 74.12 125 ALA A O 1
ATOM 992 N N . ARG A 1 126 ? -17.780 -14.485 16.344 1.00 76.38 126 ARG A N 1
ATOM 993 C CA . ARG A 1 126 ? -16.916 -14.472 15.164 1.00 76.38 126 ARG A CA 1
ATOM 994 C C . ARG A 1 126 ? -17.412 -15.368 14.023 1.00 76.38 126 ARG A C 1
ATOM 996 O O . ARG A 1 126 ? -17.464 -14.867 12.903 1.00 76.38 126 ARG A O 1
ATOM 1003 N N . PRO A 1 127 ? -17.860 -16.621 14.249 1.00 76.88 127 PRO A N 1
ATOM 1004 C CA . PRO A 1 127 ? -18.357 -17.455 13.154 1.00 76.88 127 PRO A CA 1
ATOM 1005 C C . PRO A 1 127 ? -19.591 -16.870 12.453 1.00 76.88 127 PRO A C 1
ATOM 1007 O O . PRO A 1 127 ? -19.738 -17.014 11.241 1.00 76.88 127 PRO A O 1
ATOM 1010 N N . VAL A 1 128 ? -20.470 -16.192 13.201 1.00 73.81 128 VAL A N 1
ATOM 1011 C CA . VAL A 1 128 ? -21.663 -15.525 12.650 1.00 73.81 128 VAL A CA 1
ATOM 1012 C C . VAL A 1 128 ? -21.255 -14.297 11.841 1.00 73.81 128 VAL A C 1
ATOM 1014 O O . VAL A 1 128 ? -21.758 -14.099 10.737 1.00 73.81 128 VAL A O 1
ATOM 1017 N N . TYR A 1 129 ? -20.308 -13.517 12.364 1.00 73.31 129 TYR A N 1
ATOM 1018 C CA . TYR A 1 129 ? -19.747 -12.357 11.681 1.00 73.31 129 TYR A CA 1
ATOM 1019 C C . TYR A 1 129 ? -19.081 -12.747 10.347 1.00 73.31 129 TYR A C 1
ATOM 1021 O O . TYR A 1 129 ? -19.416 -12.191 9.302 1.00 73.31 129 TYR A O 1
ATOM 1029 N N . GLU A 1 130 ? -18.214 -13.766 10.350 1.00 73.06 130 GLU A N 1
ATOM 1030 C CA . GLU A 1 130 ? -17.556 -14.285 9.141 1.00 73.06 130 GLU A CA 1
ATOM 1031 C C . GLU A 1 130 ? -18.554 -14.861 8.131 1.00 73.06 130 GLU A C 1
ATOM 1033 O O . GLU A 1 130 ? -18.427 -14.634 6.927 1.00 73.06 130 GLU A O 1
ATOM 1038 N N . TYR A 1 131 ? -19.563 -15.604 8.601 1.00 72.81 131 TYR A N 1
ATOM 1039 C CA . TYR A 1 131 ? -20.620 -16.126 7.734 1.00 72.81 131 TYR A CA 1
ATOM 1040 C C . TYR A 1 131 ? -21.367 -14.996 7.033 1.00 72.81 131 TYR A C 1
ATOM 1042 O O . TYR A 1 131 ? -21.570 -15.035 5.820 1.00 72.81 131 TYR A O 1
ATOM 1050 N N . ALA A 1 132 ? -21.749 -13.974 7.789 1.00 70.62 132 ALA A N 1
ATOM 1051 C CA . ALA A 1 132 ? -22.484 -12.868 7.228 1.00 70.62 132 ALA A CA 1
ATOM 1052 C C . ALA A 1 132 ? -21.607 -12.059 6.260 1.00 70.62 132 ALA A C 1
ATOM 1054 O O . ALA A 1 132 ? -22.096 -11.653 5.206 1.00 70.62 132 ALA A O 1
ATOM 1055 N N . MET A 1 133 ? -20.308 -11.885 6.551 1.00 69.38 133 MET A N 1
ATOM 1056 C CA . MET A 1 133 ? -19.381 -11.249 5.612 1.00 69.38 133 MET A CA 1
ATOM 1057 C C . MET A 1 133 ? -19.395 -11.992 4.282 1.00 69.38 133 MET A C 1
ATOM 1059 O O . MET A 1 133 ? -19.656 -11.381 3.251 1.00 69.38 133 MET A O 1
ATOM 1063 N N . ARG A 1 134 ? -19.250 -13.321 4.303 1.00 69.19 134 ARG A N 1
ATOM 1064 C CA . ARG A 1 134 ? -19.326 -14.160 3.094 1.00 69.19 134 ARG A CA 1
ATOM 1065 C C . ARG A 1 134 ? -20.645 -14.000 2.331 1.00 69.19 134 ARG A C 1
ATOM 1067 O O . ARG A 1 134 ? -20.634 -14.014 1.102 1.00 69.19 134 ARG A O 1
ATOM 1074 N N . LEU A 1 135 ? -21.774 -13.843 3.026 1.00 66.00 135 LEU A N 1
ATOM 1075 C CA . LEU A 1 135 ? -23.067 -13.587 2.382 1.00 66.00 135 LEU A CA 1
ATOM 1076 C C . LEU A 1 135 ? -23.108 -12.239 1.657 1.00 66.00 135 LEU A C 1
ATOM 1078 O O . LEU A 1 135 ? -23.597 -12.188 0.530 1.00 66.00 135 LEU A O 1
ATOM 1082 N N . GLU A 1 136 ? -22.585 -11.169 2.260 1.00 59.19 136 GLU A N 1
ATOM 1083 C CA . GLU A 1 136 ? -22.518 -9.860 1.600 1.00 59.19 136 GLU A CA 1
ATOM 1084 C C . GLU A 1 136 ? -21.656 -9.912 0.332 1.00 59.19 136 GLU A C 1
ATOM 1086 O O . GLU A 1 136 ? -22.046 -9.349 -0.688 1.00 59.19 136 GLU A O 1
ATOM 1091 N N . PHE A 1 137 ? -20.557 -10.671 0.332 1.00 56.00 137 PHE A N 1
ATOM 1092 C CA . PHE A 1 137 ? -19.760 -10.892 -0.883 1.00 56.00 137 PHE A CA 1
ATOM 1093 C C . PHE A 1 137 ? -20.530 -11.630 -1.976 1.00 56.00 137 PHE A C 1
ATOM 1095 O O . PHE A 1 137 ? -20.566 -11.170 -3.119 1.00 56.00 137 PHE A O 1
ATOM 1102 N N . ASN A 1 138 ? -21.214 -12.720 -1.618 1.00 57.84 138 ASN A N 1
ATOM 1103 C CA . ASN A 1 138 ? -22.084 -13.433 -2.553 1.00 57.84 138 ASN A CA 1
ATOM 1104 C C . ASN A 1 138 ? -23.179 -12.516 -3.123 1.00 57.84 138 ASN A C 1
ATOM 1106 O O . ASN A 1 138 ? -23.500 -12.608 -4.306 1.00 57.84 138 ASN A O 1
ATOM 1110 N N . ARG A 1 139 ? -23.728 -11.608 -2.303 1.00 53.97 139 ARG A N 1
ATOM 1111 C CA . ARG A 1 139 ? -24.763 -10.640 -2.698 1.00 53.97 139 ARG A CA 1
ATOM 1112 C C . ARG A 1 139 ? -24.241 -9.555 -3.638 1.00 53.97 139 ARG A C 1
ATOM 1114 O O . ARG A 1 139 ? -24.977 -9.138 -4.527 1.00 53.97 139 ARG A O 1
ATOM 1121 N N . ILE A 1 140 ? -23.005 -9.087 -3.449 1.00 50.56 140 ILE A N 1
ATOM 1122 C CA . ILE A 1 140 ? -22.372 -8.085 -4.327 1.00 50.56 140 ILE A CA 1
ATOM 1123 C C . ILE A 1 140 ? -22.122 -8.663 -5.730 1.00 50.56 140 ILE A C 1
ATOM 1125 O O . ILE A 1 140 ? -21.872 -7.910 -6.666 1.00 50.56 140 ILE A O 1
ATOM 1129 N N . GLY A 1 141 ? -22.293 -9.977 -5.914 1.00 43.62 141 GLY A N 1
ATOM 1130 C CA . GLY A 1 141 ? -22.337 -10.569 -7.242 1.00 43.62 141 GLY A CA 1
ATOM 1131 C C . GLY A 1 141 ? -20.976 -10.540 -7.918 1.00 43.62 141 GLY A C 1
ATOM 1132 O O . GLY A 1 141 ? -20.913 -10.495 -9.136 1.00 43.62 141 GLY A O 1
ATOM 1133 N N . TYR A 1 142 ? -19.893 -10.624 -7.140 1.00 47.59 142 TYR A N 1
ATOM 1134 C CA . TYR A 1 142 ? -18.525 -10.735 -7.648 1.00 47.59 142 TYR A CA 1
ATOM 1135 C C . TYR A 1 142 ? -18.284 -12.015 -8.478 1.00 47.59 142 TYR A C 1
ATOM 1137 O O . TYR A 1 142 ? -17.152 -12.350 -8.766 1.00 47.59 142 TYR A O 1
ATOM 1145 N N . TYR A 1 143 ? -19.305 -12.756 -8.895 1.00 41.41 143 TYR A N 1
ATOM 1146 C CA . TYR A 1 143 ? -19.160 -13.827 -9.870 1.00 41.41 143 TYR A CA 1
ATOM 1147 C C . TYR A 1 143 ? -18.862 -13.220 -11.243 1.00 41.41 143 TYR A C 1
ATOM 1149 O O . TYR A 1 143 ? -19.799 -12.838 -11.929 1.00 41.41 143 TYR A O 1
ATOM 1157 N N . ASP A 1 144 ? -17.597 -13.172 -11.671 1.00 38.06 144 ASP A N 1
ATOM 1158 C CA . ASP A 1 144 ? -17.287 -12.881 -13.075 1.00 38.06 144 ASP A CA 1
ATOM 1159 C C . ASP A 1 144 ? -16.243 -13.821 -13.710 1.00 38.06 144 ASP A C 1
ATOM 1161 O O . ASP A 1 144 ? -15.307 -14.329 -13.085 1.00 38.06 144 ASP A O 1
ATOM 1165 N N . TRP A 1 145 ? -16.496 -14.069 -15.002 1.00 30.55 145 TRP A N 1
ATOM 1166 C CA . TRP A 1 145 ? -15.767 -14.814 -16.047 1.00 30.55 145 TRP A CA 1
ATOM 1167 C C . TRP A 1 145 ? -15.457 -16.309 -15.885 1.00 30.55 145 TRP A C 1
ATOM 1169 O O . TRP A 1 145 ? -15.350 -16.995 -16.899 1.00 30.55 145 TRP A O 1
ATOM 1179 N N . THR A 1 146 ? -15.355 -16.857 -14.673 1.00 33.97 146 THR A N 1
ATOM 1180 C CA . THR A 1 146 ? -14.911 -18.264 -14.483 1.00 33.97 146 THR A CA 1
ATOM 1181 C C . THR A 1 146 ? -15.920 -19.178 -13.786 1.00 33.97 146 THR A C 1
ATOM 1183 O O . THR A 1 146 ? -15.652 -20.364 -13.602 1.00 33.97 146 THR A O 1
ATOM 1186 N N . GLY A 1 147 ? -17.074 -18.646 -13.367 1.00 30.97 147 GLY A N 1
ATOM 1187 C CA . GLY A 1 147 ? -18.048 -19.392 -12.559 1.00 30.97 147 GLY A CA 1
ATOM 1188 C C . GLY A 1 147 ? -17.566 -19.726 -11.137 1.00 30.97 147 GLY A C 1
ATOM 1189 O O . GLY A 1 147 ? -18.204 -20.526 -10.459 1.00 30.97 147 GLY A O 1
ATOM 1190 N N . ARG A 1 148 ? -16.455 -19.127 -10.682 1.00 37.06 148 ARG A N 1
ATOM 1191 C CA . ARG A 1 148 ? -15.886 -19.246 -9.326 1.00 37.06 148 ARG A CA 1
ATOM 1192 C C . ARG A 1 148 ? -15.771 -17.872 -8.670 1.00 37.06 148 ARG A C 1
ATOM 1194 O O . ARG A 1 148 ? -15.649 -16.867 -9.369 1.00 37.06 148 ARG A O 1
ATOM 1201 N N . HIS A 1 149 ? -15.809 -17.821 -7.339 1.00 42.94 149 HIS A N 1
ATOM 1202 C CA . HIS A 1 149 ? -15.758 -16.553 -6.606 1.00 42.94 149 HIS A CA 1
ATOM 1203 C C . HIS A 1 149 ? -14.344 -15.929 -6.721 1.00 42.94 149 HIS A C 1
ATOM 1205 O O . HIS A 1 149 ? -13.360 -16.649 -6.564 1.00 42.94 149 HIS A O 1
ATOM 1211 N N . PRO A 1 150 ? -14.170 -14.611 -6.938 1.00 45.56 150 PRO A N 1
ATOM 1212 C CA . PRO A 1 150 ? -12.865 -13.974 -7.138 1.00 45.56 150 PRO A CA 1
ATOM 1213 C C . PRO A 1 150 ? -11.903 -14.192 -5.988 1.00 45.56 150 PRO A C 1
ATOM 1215 O O . PRO A 1 150 ? -10.713 -14.254 -6.215 1.00 45.56 150 PRO A O 1
ATOM 1218 N N . MET A 1 151 ? -12.392 -14.382 -4.766 1.00 42.41 151 MET A N 1
ATOM 1219 C CA . MET A 1 151 ? -11.535 -14.718 -3.621 1.00 42.41 151 MET A CA 1
ATOM 1220 C C . MET A 1 151 ? -10.988 -16.159 -3.640 1.00 42.41 151 MET A C 1
ATOM 1222 O O . MET A 1 151 ? -9.972 -16.454 -3.011 1.00 42.41 151 MET A O 1
ATOM 1226 N N . GLU A 1 152 ? -11.633 -17.071 -4.372 1.00 44.22 152 GLU A N 1
ATOM 1227 C CA . GLU A 1 152 ? -11.110 -18.424 -4.599 1.00 44.22 152 GLU A CA 1
ATOM 1228 C C . GLU A 1 152 ? -9.932 -18.387 -5.585 1.00 44.22 152 GLU A C 1
ATOM 1230 O O . GLU A 1 152 ? -8.978 -19.155 -5.439 1.00 44.22 152 GLU A O 1
ATOM 1235 N N . ASN A 1 153 ? -9.943 -17.436 -6.524 1.00 47.53 153 ASN A N 1
ATOM 1236 C CA . ASN A 1 153 ? -8.944 -17.302 -7.585 1.00 47.53 153 ASN A CA 1
ATOM 1237 C C . ASN A 1 153 ? -7.869 -16.233 -7.279 1.00 47.53 153 ASN A C 1
ATOM 1239 O O . ASN A 1 153 ? -6.711 -16.375 -7.661 1.00 47.53 153 ASN A O 1
ATOM 1243 N N . CYS A 1 154 ? -8.206 -15.195 -6.522 1.00 50.09 154 CYS A N 1
ATOM 1244 C CA . CYS A 1 154 ? -7.423 -13.975 -6.371 1.00 50.09 154 CYS A CA 1
ATOM 1245 C C . CYS A 1 154 ? -7.338 -13.533 -4.904 1.00 50.09 154 CYS A C 1
ATOM 1247 O O . CYS A 1 154 ? -8.162 -13.920 -4.080 1.00 50.09 154 CYS A O 1
ATOM 1249 N N . ILE A 1 155 ? -6.359 -12.685 -4.581 1.00 59.88 155 ILE A N 1
ATOM 1250 C CA . ILE A 1 155 ? -6.317 -11.939 -3.313 1.00 59.88 155 ILE A CA 1
ATOM 1251 C C . ILE A 1 155 ? -6.708 -10.505 -3.656 1.00 59.88 155 ILE A C 1
ATOM 1253 O O . ILE A 1 155 ? -5.882 -9.785 -4.226 1.00 59.88 155 ILE A O 1
ATOM 1257 N N . PRO A 1 156 ? -7.968 -10.098 -3.416 1.00 55.72 156 PRO A N 1
ATOM 1258 C CA . PRO A 1 156 ? -8.493 -8.825 -3.910 1.00 55.72 156 PRO A CA 1
ATOM 1259 C C . PRO A 1 156 ? -7.695 -7.611 -3.430 1.00 55.72 156 PRO A C 1
ATOM 1261 O O . PRO A 1 156 ? -7.518 -6.648 -4.175 1.00 55.72 156 PRO A O 1
ATOM 1264 N N . GLU A 1 157 ? -7.150 -7.671 -2.216 1.00 57.81 157 GLU A N 1
ATOM 1265 C CA . GLU A 1 157 ? -6.300 -6.627 -1.640 1.00 57.81 157 GLU A CA 1
ATOM 1266 C C . GLU A 1 157 ? -4.937 -6.543 -2.323 1.00 57.81 157 GLU A C 1
ATOM 1268 O O . GLU A 1 157 ? -4.276 -5.516 -2.246 1.00 57.81 157 GLU A O 1
ATOM 1273 N N . ALA A 1 158 ? -4.507 -7.600 -3.003 1.00 57.66 158 ALA A N 1
ATOM 1274 C CA . ALA A 1 158 ? -3.235 -7.636 -3.704 1.00 57.66 158 ALA A CA 1
ATOM 1275 C C . ALA A 1 158 ? -3.373 -7.267 -5.199 1.00 57.66 158 ALA A C 1
ATOM 1277 O O . ALA A 1 158 ? -2.434 -6.733 -5.776 1.00 57.66 158 ALA A O 1
ATOM 1278 N N . GLN A 1 159 ? -4.538 -7.499 -5.821 1.00 54.62 159 GLN A N 1
ATOM 1279 C CA . GLN A 1 159 ? -4.786 -7.243 -7.258 1.00 54.62 159 GLN A CA 1
ATOM 1280 C C . GLN A 1 159 ? -5.301 -5.838 -7.595 1.00 54.62 159 GLN A C 1
ATOM 1282 O O . GLN A 1 159 ? -5.169 -5.360 -8.729 1.00 54.62 159 GLN A O 1
ATOM 1287 N N . HIS A 1 160 ? -5.914 -5.188 -6.610 1.00 53.34 160 HIS A N 1
ATOM 1288 C CA . HIS A 1 160 ? -6.392 -3.814 -6.709 1.00 53.34 160 HIS A CA 1
ATOM 1289 C C . HIS A 1 160 ? -5.497 -2.858 -5.922 1.00 53.34 160 HIS A C 1
ATOM 1291 O O . HIS A 1 160 ? -6.004 -1.887 -5.384 1.00 53.34 160 HIS A O 1
ATOM 1297 N N . ASP A 1 161 ? -4.205 -3.161 -5.784 1.00 52.91 161 ASP A N 1
ATOM 1298 C CA . ASP A 1 161 ? -3.193 -2.272 -5.190 1.00 52.91 161 ASP A CA 1
ATOM 1299 C C . ASP A 1 161 ? -3.352 -1.962 -3.679 1.00 52.91 161 ASP A C 1
ATOM 1301 O O . ASP A 1 161 ? -2.539 -1.240 -3.100 1.00 52.91 161 ASP A O 1
ATOM 1305 N N . GLY A 1 162 ? -4.315 -2.613 -3.004 1.00 57.44 162 GLY A N 1
ATOM 1306 C CA . GLY A 1 162 ? -4.552 -2.597 -1.543 1.00 57.44 162 GLY A CA 1
ATOM 1307 C C . GLY A 1 162 ? -3.285 -2.731 -0.706 1.00 57.44 162 GLY A C 1
ATOM 1308 O O . GLY A 1 162 ? -3.039 -1.958 0.223 1.00 57.44 162 GLY A O 1
ATOM 1309 N N . GLY A 1 163 ? -2.458 -3.715 -1.056 1.00 67.00 163 GLY A N 1
ATOM 1310 C CA . GLY A 1 163 ? -1.193 -3.985 -0.387 1.00 67.00 163 GLY A CA 1
ATOM 1311 C C . GLY A 1 163 ? -0.175 -2.855 -0.551 1.00 67.00 163 GLY A C 1
ATOM 1312 O O . GLY A 1 163 ? 0.485 -2.498 0.423 1.00 67.00 163 GLY A O 1
ATOM 1313 N N . ALA A 1 164 ? -0.076 -2.250 -1.740 1.00 72.25 164 ALA A N 1
ATOM 1314 C CA . ALA A 1 164 ? 0.856 -1.152 -1.985 1.00 72.25 164 ALA A CA 1
ATOM 1315 C C . ALA A 1 164 ? 0.426 0.088 -1.192 1.00 72.25 164 ALA A C 1
ATOM 1317 O O . ALA A 1 164 ? 1.251 0.697 -0.511 1.00 72.25 164 ALA A O 1
ATOM 1318 N N . GLY A 1 165 ? -0.877 0.385 -1.164 1.00 73.62 165 GLY A N 1
ATOM 1319 C CA . GLY A 1 165 ? -1.434 1.443 -0.324 1.00 73.62 165 GLY A CA 1
ATOM 1320 C C . GLY A 1 165 ? -1.080 1.277 1.160 1.00 73.62 165 GLY A C 1
ATOM 1321 O O . GLY A 1 165 ? -0.649 2.227 1.810 1.00 73.62 165 GLY A O 1
ATOM 1322 N N . LEU A 1 166 ? -1.163 0.058 1.697 1.00 78.62 166 LEU A N 1
ATOM 1323 C CA . LEU A 1 166 ? -0.795 -0.220 3.090 1.00 78.62 166 LEU A CA 1
ATOM 1324 C C . LEU A 1 166 ? 0.703 -0.057 3.372 1.00 78.62 166 LEU A C 1
ATOM 1326 O O . LEU A 1 166 ? 1.052 0.477 4.424 1.00 78.62 166 LEU A O 1
ATOM 1330 N N . ILE A 1 167 ? 1.579 -0.454 2.442 1.00 84.75 167 ILE A N 1
ATOM 1331 C CA . ILE A 1 167 ? 3.033 -0.228 2.556 1.00 84.75 167 ILE A CA 1
ATOM 1332 C C . ILE A 1 167 ? 3.321 1.268 2.667 1.00 84.75 167 ILE A C 1
ATOM 1334 O O . ILE A 1 167 ? 4.059 1.719 3.544 1.00 84.75 167 ILE A O 1
ATOM 1338 N N . ARG A 1 168 ? 2.708 2.064 1.788 1.00 81.31 168 ARG A N 1
ATOM 1339 C CA . ARG A 1 168 ? 2.917 3.511 1.763 1.00 81.31 168 ARG A CA 1
ATOM 1340 C C . ARG A 1 168 ? 2.333 4.202 2.996 1.00 81.31 168 ARG A C 1
ATOM 1342 O O . ARG A 1 168 ? 2.968 5.106 3.535 1.00 81.31 168 ARG A O 1
ATOM 1349 N N . ALA A 1 169 ? 1.171 3.754 3.476 1.00 79.50 169 ALA A N 1
ATOM 1350 C CA . ALA A 1 169 ? 0.596 4.232 4.730 1.00 79.50 169 ALA A CA 1
ATOM 1351 C C . ALA A 1 169 ? 1.502 3.906 5.928 1.00 79.50 169 ALA A C 1
ATOM 1353 O O . ALA A 1 169 ? 1.742 4.778 6.760 1.00 79.50 169 ALA A O 1
ATOM 1354 N N . ALA A 1 170 ? 2.066 2.695 5.986 1.00 88.00 170 ALA A N 1
ATOM 1355 C CA . ALA A 1 170 ? 3.021 2.314 7.024 1.00 88.00 170 ALA A CA 1
ATOM 1356 C C . ALA A 1 170 ? 4.268 3.214 7.012 1.00 88.00 170 ALA A C 1
ATOM 1358 O O . ALA A 1 170 ? 4.676 3.717 8.057 1.00 88.00 170 ALA A O 1
ATOM 1359 N N . GLY A 1 171 ? 4.842 3.474 5.830 1.00 86.25 171 GLY A N 1
ATOM 1360 C CA . GLY A 1 171 ? 5.959 4.410 5.668 1.00 86.25 171 GLY A CA 1
ATOM 1361 C C . GLY A 1 171 ? 5.638 5.813 6.181 1.00 86.25 171 GLY A C 1
ATOM 1362 O O . GLY A 1 171 ? 6.412 6.376 6.952 1.00 86.25 171 GLY A O 1
ATOM 1363 N N . ALA A 1 1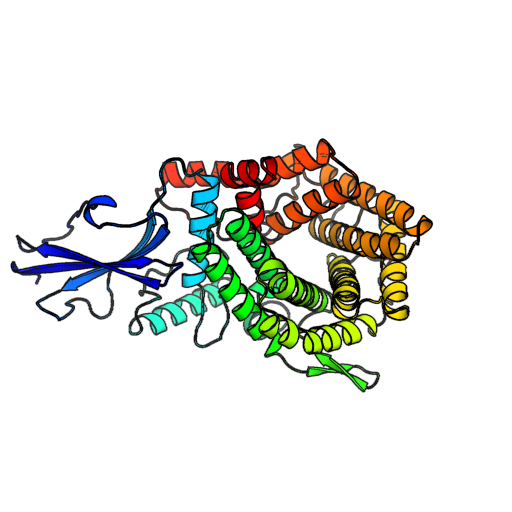72 ? 4.462 6.337 5.835 1.00 83.50 172 ALA A N 1
ATOM 1364 C CA . ALA A 1 172 ? 4.038 7.653 6.297 1.00 83.50 172 ALA A CA 1
ATOM 1365 C C . ALA A 1 172 ? 3.817 7.704 7.821 1.00 83.50 172 ALA A C 1
ATOM 1367 O O . ALA A 1 172 ? 4.260 8.648 8.473 1.00 83.50 172 ALA A O 1
ATOM 1368 N N . PHE A 1 173 ? 3.206 6.674 8.418 1.00 88.19 173 PHE A N 1
ATOM 1369 C CA . PHE A 1 173 ? 3.066 6.590 9.875 1.00 88.19 173 PHE A CA 1
ATOM 1370 C C . PHE A 1 173 ? 4.418 6.507 10.590 1.00 88.19 173 PHE A C 1
ATOM 1372 O O . PHE A 1 173 ? 4.573 7.128 11.640 1.00 88.19 173 PHE A O 1
ATOM 1379 N N . ARG A 1 174 ? 5.413 5.808 10.025 1.00 89.88 174 ARG A N 1
ATOM 1380 C CA . ARG A 1 174 ? 6.778 5.802 10.579 1.00 89.88 174 ARG A CA 1
ATOM 1381 C C . ARG A 1 174 ? 7.407 7.186 10.574 1.00 89.88 174 ARG A C 1
ATOM 1383 O O . ARG A 1 174 ? 7.943 7.587 11.601 1.00 89.88 174 ARG A O 1
ATOM 1390 N N . GLN A 1 175 ? 7.299 7.920 9.467 1.00 86.69 175 GLN A N 1
ATOM 1391 C CA . GLN A 1 175 ? 7.804 9.296 9.373 1.00 86.69 175 GLN A CA 1
ATOM 1392 C C . GLN A 1 175 ? 7.135 10.215 10.406 1.00 86.69 175 GLN A C 1
ATOM 1394 O O . GLN A 1 175 ? 7.791 11.042 11.025 1.00 86.69 175 GLN A O 1
ATOM 1399 N N . LEU A 1 176 ? 5.844 10.011 10.678 1.00 85.75 176 LEU A N 1
ATOM 1400 C CA . LEU A 1 176 ? 5.113 10.724 11.732 1.00 85.75 176 LEU A CA 1
ATOM 1401 C C . LEU A 1 176 ? 5.475 10.290 13.169 1.00 85.75 176 LEU A C 1
ATOM 1403 O O . LEU A 1 176 ? 4.959 10.873 14.121 1.00 85.75 176 LEU A O 1
ATOM 1407 N N . GLY A 1 177 ? 6.311 9.262 13.355 1.00 89.12 177 GLY A N 1
ATOM 1408 C CA . GLY A 1 177 ? 6.617 8.683 14.669 1.00 89.12 177 GLY A CA 1
ATOM 1409 C C . GLY A 1 177 ? 5.474 7.854 15.273 1.00 89.12 177 GLY A C 1
ATOM 1410 O O . GLY A 1 177 ? 5.458 7.587 16.474 1.00 89.12 177 GLY A O 1
ATOM 1411 N N . GLU A 1 178 ? 4.496 7.436 14.466 1.00 91.25 178 GLU A N 1
ATOM 1412 C CA . GLU A 1 178 ? 3.295 6.718 14.903 1.00 91.25 178 GLU A CA 1
ATOM 1413 C C . GLU A 1 178 ? 3.462 5.198 14.786 1.00 91.25 178 GLU A C 1
ATOM 1415 O O . GLU A 1 178 ? 2.799 4.523 13.992 1.00 91.25 178 GLU A O 1
ATOM 1420 N N . THR A 1 179 ? 4.356 4.658 15.615 1.00 93.19 179 THR A N 1
ATOM 1421 C CA . THR A 1 179 ? 4.802 3.257 15.573 1.00 93.19 179 THR A CA 1
ATOM 1422 C C . THR A 1 179 ? 3.661 2.240 15.610 1.00 93.19 179 THR A C 1
ATOM 1424 O O . THR A 1 179 ? 3.666 1.313 14.807 1.00 93.19 179 THR A O 1
ATOM 1427 N N . ASP A 1 180 ? 2.654 2.408 16.472 1.00 94.19 180 ASP A N 1
ATOM 1428 C CA . ASP A 1 180 ? 1.556 1.432 16.590 1.00 94.19 180 ASP A CA 1
ATOM 1429 C C . ASP A 1 180 ? 0.730 1.323 15.298 1.00 94.19 180 ASP A C 1
ATOM 1431 O O . ASP A 1 180 ? 0.351 0.228 14.877 1.00 94.19 180 ASP A O 1
ATOM 1435 N N . ARG A 1 181 ? 0.482 2.457 14.628 1.00 91.25 181 ARG A N 1
ATOM 1436 C CA . ARG A 1 181 ? -0.242 2.488 13.349 1.00 91.25 181 ARG A CA 1
ATOM 1437 C C . ARG A 1 181 ? 0.608 1.909 12.220 1.00 91.25 181 ARG A C 1
ATOM 1439 O O . ARG A 1 181 ? 0.092 1.144 11.407 1.00 91.25 181 ARG A O 1
ATOM 1446 N N . ALA A 1 182 ? 1.905 2.223 12.202 1.00 92.62 182 ALA A N 1
ATOM 1447 C CA . ALA A 1 182 ? 2.847 1.648 11.246 1.00 92.62 182 ALA A CA 1
ATOM 1448 C C . ALA A 1 182 ? 2.924 0.118 11.375 1.00 92.62 182 ALA A C 1
ATOM 1450 O O . ALA A 1 182 ? 2.716 -0.588 10.388 1.00 92.62 182 ALA A O 1
ATOM 1451 N N . LEU A 1 183 ? 3.113 -0.396 12.597 1.00 94.69 183 LEU A N 1
ATOM 1452 C CA . LEU A 1 183 ? 3.162 -1.832 12.885 1.00 94.69 183 LEU A CA 1
ATOM 1453 C C . LEU A 1 183 ? 1.866 -2.542 12.480 1.00 94.69 183 LEU A C 1
ATOM 1455 O O . LEU A 1 183 ? 1.913 -3.646 11.938 1.00 94.69 183 LEU A O 1
ATOM 1459 N N . PHE A 1 184 ? 0.708 -1.917 12.703 1.00 91.62 184 PHE A N 1
ATOM 1460 C CA . PHE A 1 184 ? -0.572 -2.463 12.260 1.00 91.62 184 PHE A CA 1
ATOM 1461 C C . PHE A 1 184 ? -0.632 -2.615 10.729 1.00 91.62 184 PHE A C 1
ATOM 1463 O O . PHE A 1 184 ? -0.972 -3.689 10.225 1.00 91.62 184 PHE A O 1
ATOM 1470 N N . CYS A 1 185 ? -0.268 -1.568 9.980 1.00 88.56 185 CYS A N 1
ATOM 1471 C CA . CYS A 1 185 ? -0.228 -1.616 8.517 1.00 88.56 185 CYS A CA 1
ATOM 1472 C C . CYS A 1 185 ? 0.800 -2.641 8.010 1.00 88.56 185 CYS A C 1
ATOM 1474 O O . CYS A 1 185 ? 0.495 -3.419 7.110 1.00 88.56 185 CYS A O 1
ATOM 1476 N N . GLU A 1 186 ? 1.978 -2.717 8.624 1.00 93.00 186 GLU A N 1
ATOM 1477 C CA . GLU A 1 186 ? 3.015 -3.706 8.308 1.00 93.00 186 GLU A CA 1
ATOM 1478 C C . GLU A 1 186 ? 2.547 -5.143 8.504 1.00 93.00 186 GLU A C 1
ATOM 1480 O O . GLU A 1 186 ? 2.769 -5.993 7.641 1.00 93.00 186 GLU A O 1
ATOM 1485 N N . GLN A 1 187 ? 1.870 -5.431 9.616 1.00 91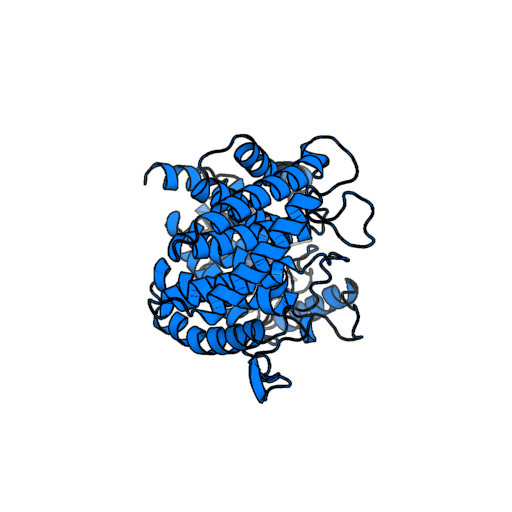.25 187 GLN A N 1
ATOM 1486 C CA . GLN A 1 187 ? 1.292 -6.750 9.851 1.00 91.25 187 GLN A CA 1
ATOM 1487 C C . GLN A 1 187 ? 0.249 -7.098 8.786 1.00 91.25 187 GLN A C 1
ATOM 1489 O O . GLN A 1 187 ? 0.214 -8.241 8.324 1.00 91.25 187 GLN A O 1
ATOM 1494 N N . ALA A 1 188 ? -0.565 -6.128 8.362 1.00 85.75 188 ALA A N 1
ATOM 1495 C CA . ALA A 1 188 ? -1.517 -6.327 7.276 1.00 85.75 188 ALA A CA 1
ATOM 1496 C C . ALA A 1 188 ? -0.810 -6.634 5.946 1.00 85.75 188 ALA A C 1
ATOM 1498 O O . ALA A 1 188 ? -1.177 -7.598 5.275 1.00 85.75 188 ALA A O 1
ATOM 1499 N N . VAL A 1 189 ? 0.257 -5.900 5.606 1.00 88.06 189 VAL A N 1
ATOM 1500 C CA . VAL A 1 189 ? 1.081 -6.174 4.415 1.00 88.06 189 VAL A CA 1
ATOM 1501 C C . VAL A 1 189 ? 1.672 -7.580 4.472 1.00 88.06 189 VAL A C 1
ATOM 1503 O O . VAL A 1 189 ? 1.536 -8.325 3.505 1.00 88.06 189 VAL A O 1
ATOM 1506 N N . LYS A 1 190 ? 2.270 -7.985 5.603 1.00 90.62 190 LYS A N 1
ATOM 1507 C CA . LYS A 1 190 ? 2.825 -9.341 5.765 1.00 90.62 190 LYS A CA 1
ATOM 1508 C C . LYS A 1 190 ? 1.767 -10.418 5.538 1.00 90.62 190 LYS A C 1
ATOM 1510 O O . LYS A 1 190 ? 2.028 -11.396 4.848 1.00 90.62 190 LYS A O 1
ATOM 1515 N N . ARG A 1 191 ? 0.556 -10.236 6.076 1.00 86.50 191 ARG A N 1
ATOM 1516 C CA . ARG A 1 191 ? -0.567 -11.166 5.862 1.00 86.50 191 ARG A CA 1
ATOM 1517 C C . ARG A 1 191 ? -0.963 -11.256 4.391 1.00 86.50 191 ARG A C 1
ATOM 1519 O O . ARG A 1 191 ? -1.109 -12.364 3.885 1.00 86.50 191 ARG A O 1
ATOM 1526 N N . ILE A 1 192 ? -1.088 -10.117 3.709 1.00 81.75 192 ILE A N 1
ATOM 1527 C CA . ILE A 1 192 ? -1.436 -10.066 2.282 1.00 81.75 192 ILE A CA 1
ATOM 1528 C C . ILE A 1 192 ? -0.356 -10.761 1.448 1.00 81.75 192 ILE A C 1
ATOM 1530 O O . ILE A 1 192 ? -0.676 -11.644 0.659 1.00 81.75 192 ILE A O 1
ATOM 1534 N N . VAL A 1 193 ? 0.919 -10.419 1.653 1.00 87.19 193 VAL A N 1
ATOM 1535 C CA . VAL A 1 193 ? 2.044 -11.028 0.927 1.00 87.19 193 VAL A CA 1
ATOM 1536 C C . VAL A 1 193 ? 2.108 -12.534 1.182 1.00 87.19 193 VAL A C 1
ATOM 1538 O O . VAL A 1 193 ? 2.182 -13.303 0.231 1.00 87.19 193 VAL A O 1
ATOM 1541 N N . ASN A 1 194 ? 1.985 -12.985 2.432 1.00 85.25 194 ASN A N 1
ATOM 1542 C CA . ASN A 1 194 ? 1.982 -14.416 2.749 1.00 85.25 194 ASN A CA 1
ATOM 1543 C C . ASN A 1 194 ? 0.816 -15.160 2.085 1.00 85.25 194 ASN A C 1
ATOM 1545 O O . ASN A 1 194 ? 1.003 -16.275 1.601 1.00 85.25 194 ASN A O 1
ATOM 1549 N N . ALA A 1 195 ? -0.370 -14.550 2.021 1.00 79.56 195 ALA A N 1
ATOM 1550 C CA . ALA A 1 195 ? -1.497 -15.128 1.299 1.00 79.56 195 ALA A CA 1
ATOM 1551 C C . ALA A 1 195 ? -1.190 -15.262 -0.201 1.00 79.56 195 ALA A C 1
ATOM 1553 O O . ALA A 1 195 ? -1.540 -16.279 -0.803 1.00 79.56 195 ALA A O 1
ATOM 1554 N N . VAL A 1 196 ? -0.515 -14.267 -0.799 1.00 79.19 196 VAL A N 1
ATOM 1555 C CA . VAL A 1 196 ? -0.089 -14.296 -2.211 1.00 79.19 196 VAL A CA 1
ATOM 1556 C C . VAL A 1 196 ? 0.877 -15.452 -2.431 1.00 79.19 196 VAL A C 1
ATOM 1558 O O . VAL A 1 196 ? 0.653 -16.276 -3.313 1.00 79.19 196 VAL A O 1
ATOM 1561 N N . LEU A 1 197 ? 1.887 -15.579 -1.576 1.00 80.69 197 LEU A N 1
ATOM 1562 C CA . LEU A 1 197 ? 2.910 -16.619 -1.678 1.00 80.69 197 LEU A CA 1
ATOM 1563 C C . LEU A 1 197 ? 2.391 -18.042 -1.430 1.00 80.69 197 LEU A C 1
ATOM 1565 O O . LEU A 1 197 ? 2.994 -18.995 -1.909 1.00 80.69 197 LEU A O 1
ATOM 1569 N N . ALA A 1 198 ? 1.270 -18.212 -0.726 1.00 77.56 198 ALA A N 1
ATOM 1570 C CA . ALA A 1 198 ? 0.656 -19.524 -0.501 1.00 77.56 198 ALA A CA 1
ATOM 1571 C C . ALA A 1 198 ? 0.010 -20.141 -1.765 1.00 77.56 198 ALA A C 1
ATOM 1573 O O . ALA A 1 198 ? -0.517 -21.255 -1.712 1.00 77.56 198 ALA A O 1
ATOM 1574 N N . ARG A 1 199 ? -0.001 -19.424 -2.898 1.00 70.75 199 ARG A N 1
ATOM 1575 C CA . ARG A 1 199 ? -0.548 -19.897 -4.182 1.00 70.75 199 ARG A CA 1
ATOM 1576 C C . ARG A 1 199 ? 0.474 -20.774 -4.940 1.00 70.75 199 ARG A C 1
ATOM 1578 O O . ARG A 1 199 ? 1.632 -20.879 -4.555 1.00 70.75 199 ARG A O 1
ATOM 1585 N N . LYS A 1 200 ? 0.011 -21.510 -5.959 1.00 64.38 200 LYS A N 1
ATOM 1586 C CA . LYS A 1 200 ? 0.759 -22.625 -6.577 1.00 64.38 200 LYS A CA 1
ATOM 1587 C C . LYS A 1 200 ? 1.934 -22.170 -7.457 1.00 64.38 200 LYS A C 1
ATOM 1589 O O . LYS A 1 200 ? 1.911 -21.102 -8.056 1.00 64.38 200 LYS A O 1
ATOM 1594 N N . VAL A 1 201 ? 2.925 -23.055 -7.573 1.00 64.50 201 VAL A N 1
ATOM 1595 C CA . VAL A 1 201 ? 3.994 -23.005 -8.580 1.00 64.50 201 VAL A CA 1
ATOM 1596 C C . VAL A 1 201 ? 3.530 -23.786 -9.815 1.00 64.50 201 VAL A C 1
ATOM 1598 O O . VAL A 1 201 ? 3.098 -24.933 -9.686 1.00 64.50 201 VAL A O 1
ATOM 1601 N N . GLU A 1 202 ? 3.626 -23.184 -10.995 1.00 66.25 202 GLU A N 1
ATOM 1602 C CA . GLU A 1 202 ? 3.435 -23.825 -12.300 1.00 66.25 202 GLU A CA 1
ATOM 1603 C C . GLU A 1 202 ? 4.743 -23.784 -13.108 1.00 66.25 202 GLU A C 1
ATOM 1605 O O . GLU A 1 202 ? 5.770 -23.296 -12.645 1.00 66.25 202 GLU A O 1
ATOM 1610 N N . THR A 1 203 ? 4.752 -24.357 -14.307 1.00 66.81 203 THR A N 1
ATOM 1611 C CA . THR A 1 203 ? 5.922 -24.393 -15.194 1.00 66.81 203 THR A CA 1
ATOM 1612 C C . THR A 1 203 ? 5.502 -23.870 -16.565 1.00 66.81 203 THR A C 1
ATOM 1614 O O . THR A 1 203 ? 4.446 -24.270 -17.054 1.00 66.81 203 THR A O 1
ATOM 1617 N N . ASN A 1 204 ? 6.273 -22.961 -17.175 1.00 65.00 204 ASN A N 1
ATOM 1618 C CA . ASN A 1 204 ? 5.948 -22.456 -18.515 1.00 65.00 204 ASN A CA 1
ATOM 1619 C C . ASN A 1 204 ? 6.221 -23.504 -19.613 1.00 65.00 204 ASN A C 1
ATOM 1621 O O . ASN A 1 204 ? 6.794 -24.565 -19.365 1.00 65.00 204 ASN A O 1
ATOM 1625 N N . GLU A 1 205 ? 5.840 -23.178 -20.849 1.00 62.72 205 GLU A N 1
ATOM 1626 C CA . GLU A 1 205 ? 6.070 -24.005 -22.047 1.00 62.72 205 GLU A CA 1
ATOM 1627 C C . GLU A 1 205 ? 7.551 -24.342 -22.306 1.00 62.72 205 GLU A C 1
ATOM 1629 O O . GLU A 1 205 ? 7.849 -25.343 -22.954 1.00 62.72 205 GLU A O 1
ATOM 1634 N N . ASN A 1 206 ? 8.474 -23.562 -21.733 1.00 64.00 206 ASN A N 1
ATOM 1635 C CA . ASN A 1 206 ? 9.922 -23.760 -21.808 1.00 64.00 206 ASN A CA 1
ATOM 1636 C C . ASN A 1 206 ? 10.493 -24.545 -20.610 1.00 64.00 206 ASN A C 1
ATOM 1638 O O . ASN A 1 206 ? 11.710 -24.644 -20.463 1.00 64.00 206 ASN A O 1
ATOM 1642 N N . GLY A 1 207 ? 9.645 -25.095 -19.735 1.00 66.62 207 GLY A N 1
ATOM 1643 C CA . GLY A 1 207 ? 10.080 -25.886 -18.583 1.00 66.62 207 GLY A CA 1
ATOM 1644 C C . GLY A 1 207 ? 10.595 -25.069 -17.391 1.00 66.62 207 GLY A C 1
ATOM 1645 O O . GLY A 1 207 ? 11.149 -25.653 -16.461 1.00 66.62 207 GLY A O 1
ATOM 1646 N N . GLN A 1 208 ? 10.424 -23.742 -17.376 1.00 69.56 208 GLN A N 1
ATOM 1647 C CA . GLN A 1 208 ? 10.852 -22.902 -16.252 1.00 69.56 208 GLN A CA 1
ATOM 1648 C C . GLN A 1 208 ? 9.779 -22.875 -15.155 1.00 69.56 208 GLN A C 1
ATOM 1650 O O . GLN A 1 208 ? 8.626 -22.538 -15.455 1.00 69.56 208 GLN A O 1
ATOM 1655 N N . PRO A 1 209 ? 10.121 -23.210 -13.896 1.00 65.38 209 PRO A N 1
ATOM 1656 C CA . PRO A 1 209 ? 9.195 -23.074 -12.782 1.00 65.38 209 PRO A CA 1
ATOM 1657 C C . PRO A 1 209 ? 8.906 -21.594 -12.523 1.00 65.38 209 PRO A C 1
ATOM 1659 O O . PRO A 1 209 ? 9.805 -20.758 -12.556 1.00 65.38 209 PRO A O 1
ATOM 1662 N N . GLY A 1 210 ? 7.652 -21.274 -12.240 1.00 62.88 210 GLY A N 1
ATOM 1663 C CA . GLY A 1 210 ? 7.218 -19.937 -11.869 1.00 62.88 210 GLY A CA 1
ATOM 1664 C C . GLY A 1 210 ? 6.061 -19.997 -10.889 1.00 62.88 210 GLY A C 1
ATOM 1665 O O . GLY A 1 210 ? 5.243 -20.913 -10.916 1.00 62.88 210 GLY A O 1
ATOM 1666 N N . LEU A 1 211 ? 5.975 -19.010 -10.006 1.00 63.28 211 LEU A N 1
ATOM 1667 C CA . LEU A 1 211 ? 4.754 -18.793 -9.238 1.00 63.28 211 LEU A CA 1
ATOM 1668 C C . LEU A 1 211 ? 3.709 -18.205 -10.186 1.00 63.28 211 LEU A C 1
ATOM 1670 O O . LEU A 1 211 ? 3.920 -17.134 -10.757 1.00 63.28 211 LEU A O 1
ATOM 1674 N N . THR A 1 212 ? 2.591 -18.900 -10.376 1.00 61.56 212 THR A N 1
ATOM 1675 C CA . THR A 1 212 ? 1.464 -18.367 -11.139 1.00 61.56 212 THR A CA 1
ATOM 1676 C C . THR A 1 212 ? 0.282 -18.166 -10.212 1.00 61.56 212 THR A C 1
ATOM 1678 O O . THR A 1 212 ? -0.023 -18.955 -9.314 1.00 61.56 212 THR A O 1
ATOM 1681 N N . PHE A 1 213 ? -0.383 -17.039 -10.411 1.00 63.28 213 PHE A N 1
ATOM 1682 C CA . PHE A 1 213 ? -1.645 -16.751 -9.757 1.00 63.28 213 PHE A CA 1
ATOM 1683 C C . PHE A 1 213 ? -2.774 -17.137 -10.720 1.00 63.28 213 PHE A C 1
ATOM 1685 O O . PHE A 1 213 ? -2.538 -17.365 -11.904 1.00 63.28 213 PHE A O 1
ATOM 1692 N N . TYR A 1 214 ? -4.014 -17.243 -10.243 1.00 54.69 214 TYR A N 1
ATOM 1693 C CA . TYR A 1 214 ? -5.124 -17.314 -11.192 1.00 54.69 214 TYR A CA 1
ATOM 1694 C C . TYR A 1 214 ? -5.411 -15.899 -11.695 1.00 54.69 214 TYR A C 1
ATOM 1696 O O . TYR A 1 214 ? -5.646 -14.983 -10.905 1.00 54.69 214 TYR A O 1
ATOM 1704 N N . GLY A 1 215 ? -5.399 -15.720 -13.013 1.00 61.19 215 GLY A N 1
ATOM 1705 C CA . GLY A 1 215 ? -5.701 -14.445 -13.651 1.00 61.19 215 GLY A CA 1
ATOM 1706 C C . GLY A 1 215 ? -4.856 -14.192 -14.897 1.00 61.19 215 GLY A C 1
ATOM 1707 O O . GLY A 1 215 ? -4.002 -15.000 -15.256 1.00 61.19 215 GLY A O 1
ATOM 1708 N N . PRO A 1 216 ? -5.110 -13.081 -15.601 1.00 67.31 216 PRO A N 1
ATOM 1709 C CA . PRO A 1 216 ? -4.312 -12.697 -16.754 1.00 67.31 216 PRO A CA 1
ATOM 1710 C C . PRO A 1 216 ? -2.938 -12.158 -16.311 1.00 67.31 216 PRO A C 1
ATOM 1712 O O . PRO A 1 216 ? -2.778 -11.687 -15.182 1.00 67.31 216 PRO A O 1
ATOM 1715 N N . ARG A 1 217 ? -1.946 -12.185 -17.214 1.00 74.25 217 ARG A N 1
ATOM 1716 C CA . ARG A 1 217 ? -0.540 -11.792 -16.960 1.00 74.25 217 ARG A CA 1
ATOM 1717 C C . ARG A 1 217 ? -0.406 -10.455 -16.218 1.00 74.25 217 ARG A C 1
ATOM 1719 O O . ARG A 1 217 ? 0.387 -10.347 -15.288 1.00 74.25 217 ARG A O 1
ATOM 1726 N N . GLN A 1 218 ? -1.230 -9.470 -16.574 1.00 74.88 218 GLN A N 1
ATOM 1727 C CA . GLN A 1 218 ? -1.271 -8.135 -15.970 1.00 74.88 218 GLN A CA 1
ATOM 1728 C C . GLN A 1 218 ? -1.537 -8.158 -14.451 1.00 74.88 218 GLN A C 1
ATOM 1730 O O . GLN A 1 218 ? -1.104 -7.264 -13.727 1.00 74.88 218 GLN A O 1
ATOM 1735 N N . GLN A 1 219 ? -2.254 -9.170 -13.950 1.00 73.25 219 GLN A N 1
ATOM 1736 C CA . GLN A 1 219 ? -2.483 -9.354 -12.514 1.00 73.25 219 GLN A CA 1
ATOM 1737 C C . GLN A 1 219 ? -1.283 -10.003 -11.819 1.00 73.25 219 GLN A C 1
ATOM 1739 O O . GLN A 1 219 ? -1.069 -9.795 -10.633 1.00 73.25 219 GLN A O 1
ATOM 1744 N N . HIS A 1 220 ? -0.463 -10.776 -12.527 1.00 76.69 220 HIS A N 1
ATOM 1745 C CA . HIS A 1 220 ? 0.716 -11.397 -11.920 1.00 76.69 220 HIS A CA 1
ATOM 1746 C C . HIS A 1 220 ? 1.812 -10.359 -11.705 1.00 76.69 220 HIS A C 1
ATOM 1748 O O . HIS A 1 220 ? 2.487 -10.357 -10.681 1.00 76.69 220 HIS A O 1
ATOM 1754 N N . THR A 1 221 ? 1.957 -9.439 -12.654 1.00 81.56 221 THR A N 1
ATOM 1755 C CA . THR A 1 221 ? 2.962 -8.380 -12.600 1.00 81.56 221 THR A CA 1
ATOM 1756 C C . THR A 1 221 ? 2.612 -7.298 -11.575 1.00 81.56 221 THR A C 1
ATOM 1758 O O . THR A 1 221 ? 3.516 -6.765 -10.935 1.00 81.56 221 THR A O 1
ATOM 1761 N N . ILE A 1 222 ? 1.327 -7.022 -11.313 1.00 80.00 222 ILE A N 1
ATOM 1762 C CA . ILE A 1 222 ? 0.955 -6.123 -10.205 1.00 80.00 222 ILE A CA 1
ATOM 1763 C C . ILE A 1 222 ? 1.218 -6.759 -8.828 1.00 80.00 222 ILE A C 1
ATOM 1765 O O . ILE A 1 222 ? 1.687 -6.090 -7.909 1.00 80.00 222 ILE A O 1
ATOM 1769 N N . LEU A 1 223 ? 1.027 -8.077 -8.703 1.00 82.31 223 LEU A N 1
ATOM 1770 C CA . LEU A 1 223 ? 1.411 -8.826 -7.503 1.00 82.31 223 LEU A CA 1
ATOM 1771 C C . LEU A 1 223 ? 2.932 -8.857 -7.320 1.00 82.31 223 LEU A C 1
ATOM 1773 O O . LEU A 1 223 ? 3.415 -8.673 -6.206 1.00 82.31 223 LEU A O 1
ATOM 1777 N N . LEU A 1 224 ? 3.690 -9.019 -8.409 1.00 87.81 224 LEU A N 1
ATOM 1778 C CA . LEU A 1 224 ? 5.150 -8.920 -8.397 1.00 87.81 224 LEU A CA 1
ATOM 1779 C C . LEU A 1 224 ? 5.607 -7.561 -7.858 1.00 87.81 224 LEU A C 1
ATOM 1781 O O . LEU A 1 224 ? 6.415 -7.524 -6.934 1.00 87.81 224 LEU A O 1
ATOM 1785 N N . LYS A 1 225 ? 5.023 -6.458 -8.351 1.00 89.31 225 LYS A N 1
ATOM 1786 C CA . LYS A 1 225 ? 5.277 -5.110 -7.818 1.00 89.31 225 LYS A CA 1
ATOM 1787 C C . LYS A 1 225 ? 5.041 -5.054 -6.307 1.00 89.31 225 LYS A C 1
ATOM 1789 O O . LYS A 1 225 ? 5.897 -4.544 -5.594 1.00 89.31 225 LYS A O 1
ATOM 1794 N N . LEU A 1 226 ? 3.913 -5.570 -5.813 1.00 87.62 226 LEU A N 1
ATOM 1795 C CA . LEU A 1 226 ? 3.608 -5.571 -4.379 1.00 87.62 226 LEU A CA 1
ATOM 1796 C C . LEU A 1 226 ? 4.685 -6.296 -3.559 1.00 87.62 226 LEU A C 1
ATOM 1798 O O . LEU A 1 226 ? 5.113 -5.787 -2.524 1.00 87.62 226 LEU A O 1
ATOM 1802 N N . ILE A 1 227 ? 5.119 -7.478 -4.004 1.00 91.69 227 ILE A N 1
ATOM 1803 C CA . ILE A 1 227 ? 6.129 -8.268 -3.287 1.00 91.69 227 ILE A CA 1
ATOM 1804 C C . ILE A 1 227 ? 7.491 -7.552 -3.331 1.00 91.69 227 ILE A C 1
ATOM 1806 O O . ILE A 1 227 ? 8.169 -7.479 -2.306 1.00 91.69 227 ILE A O 1
ATOM 1810 N N . CYS A 1 228 ? 7.856 -6.957 -4.471 1.00 93.88 228 CYS A N 1
ATOM 1811 C CA . CYS A 1 228 ? 9.037 -6.104 -4.622 1.00 93.88 228 CYS A CA 1
ATOM 1812 C C . CYS A 1 228 ? 9.009 -4.894 -3.671 1.00 93.88 228 CYS A C 1
ATOM 1814 O O . CYS A 1 228 ? 9.941 -4.703 -2.890 1.00 93.88 228 CYS A O 1
ATOM 1816 N N . ASP A 1 229 ? 7.917 -4.120 -3.675 1.00 91.88 229 ASP A N 1
ATOM 1817 C CA . ASP A 1 229 ? 7.715 -2.971 -2.783 1.00 91.88 229 ASP A CA 1
ATOM 1818 C C . ASP A 1 229 ? 7.817 -3.396 -1.307 1.00 91.88 229 ASP A C 1
ATOM 1820 O O . ASP A 1 229 ? 8.468 -2.718 -0.511 1.00 91.88 229 ASP A O 1
ATOM 1824 N N . ALA A 1 230 ? 7.206 -4.528 -0.934 1.00 94.00 230 ALA A N 1
ATOM 1825 C CA . ALA A 1 230 ? 7.262 -5.053 0.428 1.00 94.00 230 ALA A CA 1
ATOM 1826 C C . ALA A 1 230 ? 8.694 -5.433 0.823 1.00 94.00 230 ALA A C 1
ATOM 1828 O O . ALA A 1 230 ? 9.141 -5.084 1.913 1.00 94.00 230 ALA A O 1
ATOM 1829 N N . CYS A 1 231 ? 9.422 -6.113 -0.063 1.00 96.38 231 CYS A N 1
ATOM 1830 C CA . CYS A 1 231 ? 10.806 -6.512 0.158 1.00 96.38 231 CYS A CA 1
ATOM 1831 C C . CYS A 1 231 ? 11.706 -5.310 0.459 1.00 96.38 231 CYS A C 1
ATOM 1833 O O . CYS A 1 231 ? 12.355 -5.278 1.505 1.00 96.38 231 CYS A O 1
ATOM 1835 N N . ILE A 1 232 ? 11.692 -4.297 -0.410 1.00 95.62 232 ILE A N 1
ATOM 1836 C CA . ILE A 1 232 ? 12.486 -3.076 -0.225 1.00 95.62 232 ILE A CA 1
ATOM 1837 C C . ILE A 1 232 ? 12.052 -2.325 1.037 1.00 95.62 232 ILE A C 1
ATOM 1839 O O . ILE A 1 232 ? 12.894 -1.934 1.841 1.00 95.62 232 ILE A O 1
ATOM 1843 N N . TYR A 1 233 ? 10.745 -2.183 1.271 1.00 94.75 233 TYR A N 1
ATOM 1844 C CA . TYR A 1 233 ? 10.232 -1.503 2.459 1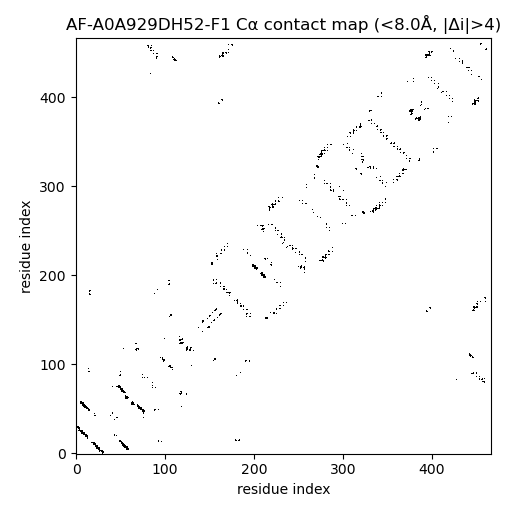.00 94.75 233 TYR A CA 1
ATOM 1845 C C . TYR A 1 233 ? 10.681 -2.173 3.767 1.00 94.75 233 TYR A C 1
ATOM 1847 O O . TYR A 1 233 ? 11.210 -1.506 4.658 1.00 94.75 233 TYR A O 1
ATOM 1855 N N . PHE A 1 234 ? 10.508 -3.491 3.897 1.00 96.69 234 PHE A N 1
ATOM 1856 C CA . PHE A 1 234 ? 10.904 -4.197 5.116 1.00 96.69 234 PHE A CA 1
ATOM 1857 C C . PHE A 1 234 ? 12.420 -4.202 5.311 1.00 96.69 234 PHE A C 1
ATOM 1859 O O . PHE A 1 234 ? 12.875 -4.041 6.443 1.00 96.69 234 PHE A O 1
ATOM 1866 N N . ARG A 1 235 ? 13.199 -4.309 4.231 1.00 96.06 235 ARG A N 1
ATOM 1867 C CA . ARG A 1 235 ? 14.662 -4.278 4.295 1.00 96.06 235 ARG A CA 1
ATOM 1868 C C . ARG A 1 235 ? 15.202 -2.907 4.705 1.00 96.06 235 ARG A C 1
ATOM 1870 O O . ARG A 1 235 ? 16.008 -2.837 5.631 1.00 96.06 235 ARG A O 1
ATOM 1877 N N . ASP A 1 236 ? 14.748 -1.847 4.038 1.00 94.12 236 ASP A N 1
ATOM 1878 C CA . ASP A 1 236 ? 15.408 -0.535 4.078 1.00 94.12 236 ASP A CA 1
ATOM 1879 C C . ASP A 1 236 ? 14.726 0.450 5.032 1.00 94.12 236 ASP A C 1
ATOM 1881 O O . ASP A 1 236 ? 15.400 1.279 5.638 1.00 94.12 236 ASP A O 1
ATOM 1885 N N . VAL A 1 237 ? 13.402 0.356 5.206 1.00 92.12 237 VAL A N 1
ATOM 1886 C CA . VAL A 1 237 ? 12.641 1.265 6.084 1.00 92.12 237 VAL A CA 1
ATOM 1887 C C . VAL A 1 237 ? 12.448 0.664 7.473 1.00 92.12 237 VAL A C 1
ATOM 1889 O O . VAL A 1 237 ? 12.627 1.347 8.480 1.00 92.12 237 VAL A O 1
ATOM 1892 N N . VAL A 1 238 ? 12.064 -0.612 7.548 1.00 93.75 238 VAL A N 1
ATOM 1893 C CA . VAL A 1 238 ? 11.822 -1.288 8.836 1.00 93.75 238 VAL A CA 1
ATOM 1894 C C . VAL A 1 238 ? 13.114 -1.858 9.427 1.00 93.75 238 VAL A C 1
ATOM 1896 O O . VAL A 1 238 ? 13.255 -1.909 10.648 1.00 93.75 238 VAL A O 1
ATOM 1899 N N . GLY A 1 239 ? 14.054 -2.289 8.580 1.00 92.62 239 GLY A N 1
ATOM 1900 C CA . GLY A 1 239 ? 15.251 -3.025 8.997 1.00 92.62 239 GLY A CA 1
ATOM 1901 C C . GLY A 1 239 ? 15.003 -4.514 9.280 1.00 92.62 239 GLY A C 1
ATOM 1902 O O . GLY A 1 239 ? 15.870 -5.186 9.837 1.00 92.62 239 GLY A O 1
ATOM 1903 N N . ASP A 1 240 ? 13.842 -5.050 8.893 1.00 94.62 240 ASP A N 1
ATOM 1904 C CA . ASP A 1 240 ? 13.475 -6.464 9.019 1.00 94.62 240 ASP A CA 1
ATOM 1905 C C . ASP A 1 240 ? 14.061 -7.275 7.852 1.00 94.62 240 ASP A C 1
ATOM 1907 O O . ASP A 1 240 ? 13.370 -7.695 6.917 1.00 94.62 240 ASP A O 1
ATOM 1911 N N . LYS A 1 241 ? 15.386 -7.451 7.900 1.00 95.19 241 LYS A N 1
ATOM 1912 C CA . LYS A 1 241 ? 16.152 -8.166 6.870 1.00 95.19 241 LYS A CA 1
ATOM 1913 C C . LYS A 1 241 ? 15.735 -9.631 6.749 1.00 95.19 241 LYS A C 1
ATOM 1915 O O . LYS A 1 241 ? 15.668 -10.142 5.639 1.00 95.19 241 LYS A O 1
ATOM 1920 N N . GLU A 1 242 ? 15.389 -10.276 7.863 1.00 95.88 242 GLU A N 1
ATOM 1921 C CA . GLU A 1 242 ? 14.967 -11.681 7.871 1.00 95.88 242 GLU A CA 1
ATOM 1922 C C . GLU A 1 242 ? 13.663 -11.879 7.087 1.00 95.88 242 GLU A C 1
ATOM 1924 O O . GLU A 1 242 ? 13.529 -12.829 6.315 1.00 95.88 242 GLU A O 1
ATOM 1929 N N . TYR A 1 243 ? 12.679 -10.988 7.263 1.00 94.44 243 TYR A N 1
ATOM 1930 C CA . TYR A 1 243 ? 11.459 -11.057 6.465 1.00 94.44 243 TYR A CA 1
ATOM 1931 C C . TYR A 1 243 ? 11.721 -10.729 4.991 1.00 94.44 243 TYR A C 1
ATOM 1933 O O . TYR A 1 243 ? 11.184 -11.417 4.126 1.00 94.44 243 TYR A O 1
ATOM 1941 N N . ALA A 1 244 ? 12.552 -9.725 4.696 1.00 95.50 244 ALA A N 1
ATOM 1942 C CA . ALA A 1 244 ? 12.890 -9.367 3.319 1.00 95.50 244 ALA A CA 1
ATOM 1943 C C . ALA A 1 244 ? 13.578 -10.521 2.564 1.00 95.50 244 ALA A C 1
ATOM 1945 O O . ALA A 1 244 ? 13.179 -10.836 1.445 1.00 95.50 244 ALA A O 1
ATOM 1946 N N . GLU A 1 245 ? 14.531 -11.215 3.194 1.00 95.31 245 GLU A N 1
ATOM 1947 C CA . GLU A 1 245 ? 15.235 -12.365 2.606 1.00 95.31 245 GLU A CA 1
ATOM 1948 C C . GLU A 1 245 ? 14.286 -13.510 2.220 1.00 95.31 245 GLU A C 1
ATOM 1950 O O . GLU A 1 245 ? 14.475 -14.148 1.182 1.00 95.31 245 GLU A O 1
ATOM 1955 N N . LYS A 1 246 ? 13.205 -13.731 2.984 1.00 94.31 246 LYS A N 1
ATOM 1956 C CA . LYS A 1 246 ? 12.168 -14.729 2.647 1.00 94.31 246 LYS A CA 1
ATOM 1957 C C . LYS A 1 246 ? 11.441 -14.416 1.336 1.00 94.31 246 LYS A C 1
ATOM 1959 O O . LYS A 1 246 ? 10.832 -15.315 0.759 1.00 94.31 246 LYS A O 1
ATOM 1964 N N . LEU A 1 247 ? 11.482 -13.166 0.872 1.00 94.44 247 LEU A N 1
ATOM 1965 C CA . LEU A 1 247 ? 10.826 -12.733 -0.360 1.00 94.44 247 LEU A CA 1
ATOM 1966 C C . LEU A 1 247 ? 11.726 -12.850 -1.596 1.00 94.44 247 LEU A C 1
ATOM 1968 O O . LEU A 1 247 ? 11.196 -12.835 -2.703 1.00 94.44 247 LEU A O 1
ATOM 1972 N N . TYR A 1 248 ? 13.047 -13.006 -1.447 1.00 94.50 248 TYR A N 1
ATOM 1973 C CA . TYR A 1 248 ? 13.986 -12.976 -2.578 1.00 94.50 248 TYR A CA 1
ATOM 1974 C C . TYR A 1 248 ? 13.725 -14.088 -3.597 1.00 94.50 248 TYR A C 1
ATOM 1976 O O . TYR A 1 248 ? 13.590 -13.811 -4.788 1.00 94.50 248 TYR A O 1
ATOM 1984 N N . GLU A 1 249 ? 13.605 -15.334 -3.134 1.00 90.69 249 GLU A N 1
ATOM 1985 C CA . GLU A 1 249 ? 13.359 -16.478 -4.017 1.00 90.69 249 GLU A CA 1
ATOM 1986 C C . GLU A 1 249 ? 11.988 -16.383 -4.717 1.00 90.69 249 GLU A C 1
ATOM 1988 O O . GLU A 1 249 ? 11.943 -16.495 -5.943 1.00 90.69 249 GLU A O 1
ATOM 1993 N N . PRO A 1 250 ? 10.870 -16.080 -4.021 1.00 89.12 250 PRO A N 1
ATOM 1994 C CA . PRO A 1 250 ? 9.601 -15.819 -4.696 1.00 89.12 250 PRO A CA 1
ATOM 1995 C C . PRO A 1 250 ? 9.637 -14.679 -5.720 1.00 89.12 250 PRO A C 1
ATOM 1997 O O . PRO A 1 250 ? 9.040 -14.813 -6.789 1.00 89.12 250 PRO A O 1
ATOM 2000 N N . ILE A 1 251 ? 10.320 -13.569 -5.409 1.00 92.62 251 ILE A N 1
ATOM 2001 C CA . ILE A 1 251 ? 10.487 -12.437 -6.332 1.00 92.62 251 ILE A CA 1
ATOM 2002 C C . ILE A 1 251 ? 11.215 -12.895 -7.590 1.00 92.62 251 ILE A C 1
ATOM 2004 O O . ILE A 1 251 ? 10.747 -12.602 -8.687 1.00 92.62 251 ILE A O 1
ATOM 2008 N N . LYS A 1 252 ? 12.313 -13.642 -7.436 1.00 91.50 252 LYS A N 1
ATOM 2009 C CA . LYS A 1 252 ? 13.086 -14.179 -8.556 1.00 91.50 252 LYS A CA 1
ATOM 2010 C C . LYS A 1 252 ? 12.249 -15.125 -9.414 1.00 91.50 252 LYS A C 1
ATOM 2012 O O . LYS A 1 252 ? 12.133 -14.911 -10.614 1.00 91.50 252 LYS A O 1
ATOM 2017 N N . LEU A 1 253 ? 11.599 -16.120 -8.807 1.00 87.31 253 LEU A N 1
ATOM 2018 C CA . LEU A 1 253 ? 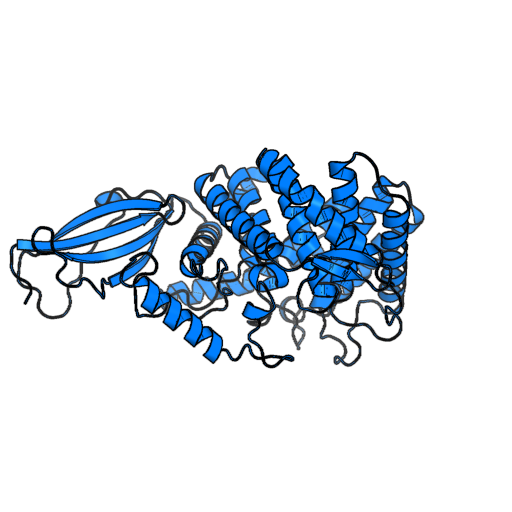10.774 -17.097 -9.529 1.00 87.31 253 LEU A CA 1
ATOM 2019 C C . LEU A 1 253 ? 9.638 -16.438 -10.316 1.00 87.31 253 LEU A C 1
ATOM 2021 O O . LEU A 1 253 ? 9.392 -16.783 -11.471 1.00 87.31 253 LEU A O 1
ATOM 2025 N N . LEU A 1 254 ? 8.926 -15.495 -9.697 1.00 85.31 254 LEU A N 1
ATOM 2026 C CA . LEU A 1 254 ? 7.846 -14.773 -10.362 1.00 85.31 254 LEU A CA 1
ATOM 2027 C C . LEU A 1 254 ? 8.393 -13.816 -11.428 1.00 85.31 254 LEU A C 1
ATOM 2029 O O . LEU A 1 254 ? 7.848 -13.753 -12.527 1.00 85.31 254 LEU A O 1
ATOM 2033 N N . GLY A 1 255 ? 9.461 -13.087 -11.118 1.00 90.12 255 GLY A N 1
ATOM 2034 C CA . GLY A 1 255 ? 10.099 -12.128 -12.011 1.00 90.12 255 GLY A CA 1
ATOM 2035 C C . GLY A 1 255 ? 10.655 -12.778 -13.271 1.00 90.12 255 GLY A C 1
ATOM 2036 O O . GLY A 1 255 ? 10.259 -12.392 -14.370 1.00 90.12 255 GLY A O 1
ATOM 2037 N N . ASP A 1 256 ? 11.478 -13.816 -13.121 1.00 89.50 256 ASP A N 1
ATOM 2038 C CA . ASP A 1 256 ? 12.064 -14.573 -14.232 1.00 89.50 256 ASP A CA 1
ATOM 2039 C C . ASP A 1 256 ? 10.966 -15.196 -15.104 1.00 89.50 256 ASP A C 1
ATOM 2041 O O . ASP A 1 256 ? 11.006 -15.093 -16.332 1.00 89.50 256 ASP A O 1
ATOM 2045 N N . TYR A 1 257 ? 9.920 -15.757 -14.482 1.00 85.12 257 TYR A N 1
ATOM 2046 C CA . TYR A 1 257 ? 8.763 -16.274 -15.212 1.00 85.12 257 TYR A CA 1
ATOM 2047 C C . TYR A 1 257 ? 8.087 -15.183 -16.051 1.00 85.12 257 TYR A C 1
ATOM 2049 O O . TYR A 1 257 ? 7.761 -15.431 -17.210 1.00 85.12 257 TYR A O 1
ATOM 2057 N N . GLN A 1 258 ? 7.869 -13.985 -15.492 1.00 85.50 258 GLN A N 1
ATOM 2058 C CA . GLN A 1 258 ? 7.224 -12.871 -16.198 1.00 85.50 258 GLN A CA 1
ATOM 2059 C C . GLN A 1 258 ? 8.110 -12.248 -17.283 1.00 85.50 258 GLN A C 1
ATOM 2061 O O . GLN A 1 258 ? 7.570 -11.795 -18.295 1.00 85.50 258 GLN A O 1
ATOM 2066 N N . MET A 1 259 ? 9.432 -12.240 -17.094 1.00 87.25 259 MET A N 1
ATOM 2067 C CA . MET A 1 259 ? 10.415 -11.793 -18.087 1.00 87.25 259 MET A CA 1
ATOM 2068 C C . MET A 1 259 ? 10.497 -12.753 -19.279 1.00 87.25 259 MET A C 1
ATOM 2070 O O . MET A 1 259 ? 10.639 -12.305 -20.413 1.00 87.25 259 MET A O 1
ATOM 207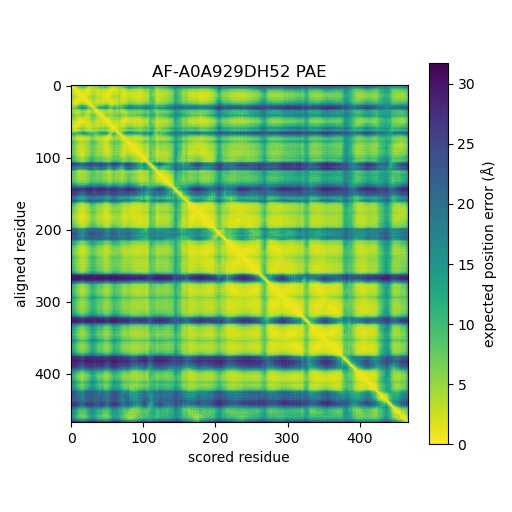4 N N . ALA A 1 260 ? 10.357 -14.062 -19.040 1.00 83.31 260 ALA A N 1
ATOM 2075 C CA . ALA A 1 260 ? 10.418 -15.089 -20.079 1.00 83.31 260 ALA A CA 1
ATOM 2076 C C . ALA A 1 260 ? 9.150 -15.187 -20.947 1.00 83.31 260 ALA A C 1
ATOM 2078 O O . ALA A 1 260 ? 9.184 -15.795 -22.018 1.00 83.31 260 ALA A O 1
ATOM 2079 N N . GLN A 1 261 ? 8.023 -14.622 -20.501 1.00 78.44 261 GLN A N 1
ATOM 2080 C CA . GLN A 1 261 ? 6.799 -14.599 -21.304 1.00 78.44 261 GLN A CA 1
ATOM 2081 C C . GLN A 1 261 ? 7.000 -13.722 -22.549 1.00 78.44 261 GLN A C 1
ATOM 2083 O O . GLN A 1 261 ? 7.479 -12.590 -22.418 1.00 78.44 261 GLN A O 1
ATOM 2088 N N . PRO A 1 262 ? 6.573 -14.171 -23.744 1.00 71.25 262 PRO A N 1
ATOM 2089 C CA . PRO A 1 262 ? 6.702 -13.371 -24.949 1.00 71.25 262 PRO A CA 1
ATOM 2090 C C . PRO A 1 262 ? 6.005 -12.023 -24.758 1.00 71.25 262 PRO A C 1
ATOM 2092 O O . PRO A 1 262 ? 4.843 -11.931 -24.360 1.00 71.25 262 PRO A O 1
ATOM 2095 N N . ASN A 1 263 ? 6.717 -10.945 -25.080 1.00 67.88 263 ASN A N 1
ATOM 2096 C CA . ASN A 1 263 ? 6.145 -9.598 -25.146 1.00 67.88 263 ASN A CA 1
ATOM 2097 C C . ASN A 1 263 ? 5.428 -9.364 -26.491 1.00 67.88 263 ASN A C 1
ATOM 2099 O O . ASN A 1 263 ? 5.309 -8.223 -26.956 1.00 67.88 263 ASN A O 1
ATOM 2103 N N . THR A 1 264 ? 4.992 -10.454 -27.135 1.00 57.22 264 THR A N 1
ATOM 2104 C CA . THR A 1 264 ? 4.420 -10.495 -28.477 1.00 57.22 264 THR A CA 1
ATOM 2105 C C . THR A 1 264 ? 3.083 -11.246 -28.514 1.00 57.22 264 THR A C 1
ATOM 2107 O O . THR A 1 264 ? 3.001 -12.369 -28.025 1.00 57.22 264 THR A O 1
ATOM 2110 N N . PRO A 1 265 ? 2.063 -10.667 -29.165 1.00 50.62 265 PRO A N 1
ATOM 2111 C CA . PRO A 1 265 ? 1.931 -9.246 -29.401 1.00 50.62 265 PRO A CA 1
ATOM 2112 C C . PRO A 1 265 ? 1.425 -8.639 -28.087 1.00 50.62 265 PRO A C 1
ATOM 2114 O O . PRO A 1 265 ? 0.299 -8.892 -27.666 1.00 50.62 265 PRO A O 1
ATOM 2117 N N . LEU A 1 266 ? 2.172 -7.701 -27.503 1.00 47.16 266 LEU A N 1
ATOM 2118 C CA . LEU A 1 266 ? 1.470 -6.443 -27.271 1.00 47.16 266 LEU A CA 1
ATOM 2119 C C . LEU A 1 266 ? 0.762 -6.169 -28.599 1.00 47.16 266 LEU A C 1
ATOM 2121 O O . LEU A 1 266 ? 1.434 -6.071 -29.631 1.00 47.16 266 LEU A O 1
ATOM 2125 N N . GLY A 1 267 ? -0.563 -6.193 -28.624 1.00 39.31 267 GLY A N 1
ATOM 2126 C CA . GLY A 1 267 ? -1.289 -5.649 -29.753 1.00 39.31 267 GLY A CA 1
ATOM 2127 C C . GLY A 1 267 ? -0.968 -4.162 -29.774 1.00 39.31 267 GLY A C 1
ATOM 2128 O O . GLY A 1 267 ? -1.777 -3.368 -29.330 1.00 39.31 267 GLY A O 1
ATOM 2129 N N . ILE A 1 268 ? 0.212 -3.762 -30.257 1.00 44.16 268 ILE A N 1
ATOM 2130 C CA . ILE A 1 268 ? 0.585 -2.350 -30.453 1.00 44.16 268 ILE A CA 1
ATOM 2131 C C . ILE A 1 268 ? -0.222 -1.785 -31.645 1.00 44.16 268 ILE A C 1
ATOM 2133 O O . ILE A 1 268 ? -0.039 -0.652 -32.065 1.00 44.16 268 ILE A O 1
ATOM 2137 N N . SER A 1 269 ? -1.172 -2.573 -32.165 1.00 39.16 269 SER A N 1
ATOM 2138 C CA . SER A 1 269 ? -2.292 -2.157 -33.000 1.00 39.16 269 SER A CA 1
ATOM 2139 C C . SER A 1 269 ? -3.665 -2.165 -32.288 1.00 39.16 269 SER A C 1
ATOM 2141 O O . SER A 1 269 ? -4.651 -1.840 -32.936 1.00 39.16 269 SER A O 1
ATOM 2143 N N . GLU A 1 270 ? -3.780 -2.555 -31.007 1.00 40.78 270 GLU A N 1
ATOM 2144 C CA . GLU A 1 270 ? -5.049 -2.881 -30.317 1.00 40.78 270 GLU A CA 1
ATOM 2145 C C . GLU A 1 270 ? -4.998 -2.718 -28.769 1.00 40.78 270 GLU A C 1
ATOM 2147 O O . GLU A 1 270 ? -5.323 -3.656 -28.039 1.00 40.78 270 GLU A O 1
ATOM 2152 N N . GLY A 1 271 ? -4.585 -1.552 -28.253 1.00 48.59 271 GLY A N 1
ATOM 2153 C CA . GLY A 1 271 ? -4.394 -1.269 -26.816 1.00 48.59 271 GLY A CA 1
ATOM 2154 C C . GLY A 1 271 ? -5.388 -1.936 -25.850 1.00 48.59 271 GLY A C 1
ATOM 2155 O O . GLY A 1 271 ? -6.591 -1.710 -25.923 1.00 48.59 271 GLY A O 1
ATOM 2156 N N . LYS A 1 272 ? -4.879 -2.758 -24.921 1.00 57.88 272 LYS A N 1
ATOM 2157 C CA . LYS A 1 272 ? -5.662 -3.345 -23.824 1.00 57.88 272 LYS A CA 1
ATOM 2158 C C . LYS A 1 272 ? -5.356 -2.601 -22.525 1.00 57.88 272 LYS A C 1
ATOM 2160 O O . LYS A 1 272 ? -4.193 -2.445 -22.152 1.00 57.88 272 LYS A O 1
ATOM 2165 N N . VAL A 1 273 ? -6.414 -2.204 -21.814 1.00 56.56 273 VAL A N 1
ATOM 2166 C CA . VAL A 1 273 ? -6.442 -1.376 -20.584 1.00 56.56 273 VAL A CA 1
ATOM 2167 C C . VAL A 1 273 ? -5.342 -1.663 -19.550 1.00 56.56 273 VAL A C 1
ATOM 2169 O O . VAL A 1 273 ? -4.918 -0.772 -18.826 1.00 56.56 273 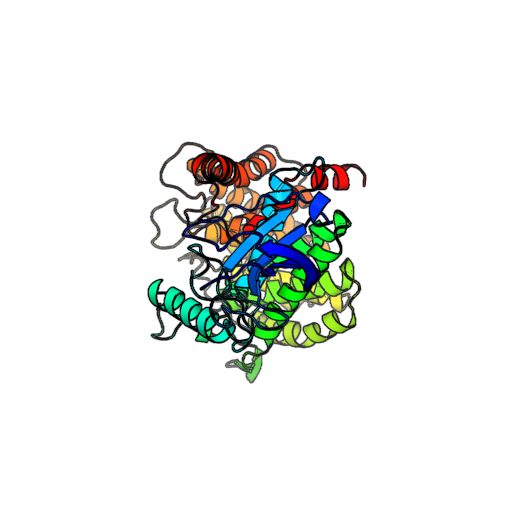VAL A O 1
ATOM 2172 N N . TYR A 1 274 ? -4.849 -2.895 -19.430 1.00 64.50 274 TYR A N 1
ATOM 2173 C CA . TYR A 1 274 ? -3.975 -3.287 -18.319 1.00 64.50 274 TYR A CA 1
ATOM 2174 C C . TYR A 1 274 ? -2.529 -3.601 -18.704 1.00 64.50 274 TYR A C 1
ATOM 2176 O O . TYR A 1 274 ? -1.755 -3.978 -17.825 1.00 64.50 274 TYR A O 1
ATOM 2184 N N . ASP A 1 275 ? -2.125 -3.432 -19.964 1.00 72.44 275 ASP A N 1
ATOM 2185 C CA . ASP A 1 275 ? -0.772 -3.813 -20.402 1.00 72.44 275 ASP A CA 1
ATOM 2186 C C . ASP A 1 275 ? 0.330 -2.999 -19.703 1.00 72.44 275 ASP A C 1
ATOM 2188 O O . ASP A 1 275 ? 1.407 -3.529 -19.430 1.00 72.44 275 ASP A O 1
ATOM 2192 N N . GLY A 1 276 ? 0.031 -1.770 -19.264 1.00 77.81 276 GLY A N 1
ATOM 2193 C CA . GLY A 1 276 ? 0.926 -0.999 -18.396 1.00 77.81 276 GLY A CA 1
ATOM 2194 C C . GLY A 1 276 ? 1.291 -1.716 -17.091 1.00 77.81 276 GLY A C 1
ATOM 2195 O O . GLY A 1 276 ? 2.418 -1.583 -16.621 1.00 77.81 276 GLY A O 1
ATOM 2196 N N . ARG A 1 277 ? 0.409 -2.564 -16.537 1.00 81.25 277 ARG A N 1
ATOM 2197 C CA . ARG A 1 277 ? 0.724 -3.360 -15.336 1.00 81.25 277 ARG A CA 1
ATOM 2198 C C . ARG A 1 277 ? 1.847 -4.356 -15.583 1.00 81.25 277 ARG A C 1
ATOM 2200 O O . ARG A 1 277 ? 2.531 -4.730 -14.630 1.00 81.25 277 ARG A O 1
ATOM 2207 N N . ILE A 1 278 ? 2.020 -4.816 -16.826 1.00 85.62 278 ILE A N 1
ATOM 2208 C CA . ILE A 1 278 ? 3.127 -5.704 -17.193 1.00 85.62 278 ILE A CA 1
ATOM 2209 C C . ILE A 1 278 ? 4.423 -4.942 -16.997 1.00 85.62 278 ILE A C 1
ATOM 2211 O O . ILE A 1 278 ? 5.241 -5.378 -16.189 1.00 85.62 278 ILE A O 1
ATOM 2215 N N . LEU A 1 279 ? 4.545 -3.782 -17.658 1.00 89.19 279 LEU A N 1
ATOM 2216 C CA . LEU A 1 279 ? 5.720 -2.924 -17.557 1.00 89.19 279 LEU A CA 1
ATOM 2217 C C . LEU A 1 279 ? 6.022 -2.585 -16.097 1.00 89.19 279 LEU A C 1
ATOM 2219 O O . LEU A 1 279 ? 7.135 -2.834 -15.656 1.00 89.19 279 LEU A O 1
ATOM 2223 N N . VAL A 1 280 ? 5.015 -2.139 -15.339 1.00 88.81 280 VAL A N 1
ATOM 2224 C CA . VAL A 1 280 ? 5.129 -1.844 -13.904 1.00 88.81 280 VAL A CA 1
ATOM 2225 C C . VAL A 1 280 ? 5.757 -2.995 -13.117 1.00 88.81 280 VAL A C 1
ATOM 2227 O O . VAL A 1 280 ? 6.682 -2.767 -12.340 1.00 88.81 280 VAL A O 1
ATOM 2230 N N . GLY A 1 281 ? 5.260 -4.223 -13.273 1.00 89.94 281 GLY A N 1
ATOM 2231 C CA . GLY A 1 281 ? 5.775 -5.354 -12.503 1.00 89.94 281 GLY A CA 1
ATOM 2232 C C . GLY A 1 281 ? 7.195 -5.737 -12.892 1.00 89.94 281 GLY A C 1
ATOM 2233 O O . GLY A 1 281 ? 8.041 -5.896 -12.014 1.00 89.94 281 GLY A O 1
ATOM 2234 N N . ILE A 1 282 ? 7.476 -5.851 -14.194 1.00 92.44 282 ILE A N 1
ATOM 2235 C CA . ILE A 1 282 ? 8.797 -6.289 -14.660 1.00 92.44 282 ILE A CA 1
ATOM 2236 C C . ILE A 1 282 ? 9.879 -5.222 -14.431 1.00 92.44 282 ILE A C 1
ATOM 2238 O O . ILE A 1 282 ? 11.010 -5.563 -14.095 1.00 92.44 282 ILE A O 1
ATOM 2242 N N . SER A 1 283 ? 9.542 -3.930 -14.517 1.00 94.81 283 SER A N 1
ATOM 2243 C CA . SER A 1 283 ? 10.480 -2.851 -14.197 1.00 94.81 283 SER A CA 1
ATOM 2244 C C . SER A 1 283 ? 10.759 -2.777 -12.693 1.00 94.81 283 SER A C 1
ATOM 2246 O O . SER A 1 283 ? 11.907 -2.592 -12.298 1.00 94.81 283 SER A O 1
ATOM 2248 N N . ASN A 1 284 ? 9.743 -2.974 -11.837 1.00 94.69 284 ASN A N 1
ATOM 2249 C CA . ASN A 1 284 ? 9.948 -3.053 -10.384 1.00 94.69 284 ASN A CA 1
ATOM 2250 C C . ASN A 1 284 ? 10.786 -4.274 -9.994 1.00 94.69 284 ASN A C 1
ATOM 2252 O O . ASN A 1 284 ? 11.642 -4.159 -9.116 1.00 94.69 284 ASN A O 1
ATOM 2256 N N . TYR A 1 285 ? 10.596 -5.413 -10.666 1.00 96.19 285 TYR A N 1
ATOM 2257 C CA . TYR A 1 285 ? 11.464 -6.573 -10.488 1.00 96.19 285 TYR A CA 1
ATOM 2258 C C . TYR A 1 285 ? 12.913 -6.250 -10.846 1.00 96.19 285 TYR A C 1
ATOM 2260 O O . TYR A 1 285 ? 13.786 -6.461 -10.015 1.00 96.19 285 TYR A O 1
ATOM 2268 N N . CYS A 1 286 ? 13.159 -5.648 -12.011 1.00 96.50 286 CYS A N 1
ATOM 2269 C CA . CYS A 1 286 ? 14.504 -5.276 -12.449 1.00 96.50 286 CYS A CA 1
ATOM 2270 C C . CYS A 1 286 ? 15.210 -4.327 -11.457 1.00 96.50 286 CYS A C 1
ATOM 2272 O O . CYS A 1 286 ? 16.382 -4.516 -11.137 1.00 96.50 286 CYS A O 1
ATOM 2274 N N . LEU A 1 287 ? 14.498 -3.326 -10.920 1.00 96.81 287 LEU A N 1
ATOM 2275 C CA . LEU A 1 287 ? 15.039 -2.438 -9.881 1.00 96.81 287 LEU A CA 1
ATOM 2276 C C . LEU A 1 287 ? 15.301 -3.173 -8.561 1.00 96.81 287 LEU A C 1
ATOM 2278 O O . LEU A 1 287 ? 16.295 -2.901 -7.891 1.00 96.81 287 LEU A O 1
ATOM 2282 N N . THR A 1 288 ? 14.417 -4.096 -8.182 1.00 96.75 288 THR A N 1
ATOM 2283 C CA . THR A 1 288 ? 14.545 -4.882 -6.946 1.00 96.75 288 THR A CA 1
ATOM 2284 C C . THR A 1 288 ? 15.696 -5.879 -7.038 1.00 96.75 288 THR A C 1
ATOM 2286 O O . THR A 1 288 ? 16.451 -6.020 -6.082 1.00 96.75 288 THR A O 1
ATOM 2289 N N . GLU A 1 289 ? 15.874 -6.525 -8.190 1.00 95.12 289 GLU A N 1
ATOM 2290 C CA . GLU A 1 289 ? 17.003 -7.408 -8.485 1.00 95.12 289 GLU A CA 1
ATOM 2291 C C . GLU A 1 289 ? 18.326 -6.652 -8.328 1.00 95.12 289 GLU A C 1
ATOM 2293 O O . GLU A 1 289 ? 19.189 -7.101 -7.573 1.00 95.12 289 GLU A O 1
ATOM 2298 N N . ASN A 1 290 ? 18.449 -5.464 -8.931 1.00 95.75 290 ASN A N 1
ATOM 2299 C CA . ASN A 1 290 ? 19.616 -4.599 -8.745 1.00 95.75 290 ASN A CA 1
ATOM 2300 C C . ASN A 1 290 ? 19.804 -4.197 -7.275 1.00 95.75 290 ASN A C 1
ATOM 2302 O O . ASN A 1 290 ? 20.903 -4.274 -6.738 1.00 95.75 290 ASN A O 1
ATOM 2306 N N . ALA A 1 291 ? 18.727 -3.830 -6.580 1.00 94.81 291 ALA A N 1
ATOM 2307 C CA . ALA A 1 291 ? 18.806 -3.458 -5.174 1.00 94.81 291 ALA A CA 1
ATOM 2308 C C . ALA A 1 291 ? 19.250 -4.620 -4.264 1.00 94.81 291 ALA A C 1
ATOM 2310 O O . ALA A 1 291 ? 19.823 -4.363 -3.207 1.00 94.81 291 ALA A O 1
ATOM 2311 N N . ILE A 1 292 ? 18.950 -5.876 -4.612 1.00 92.56 292 ILE A N 1
ATOM 2312 C CA . ILE A 1 292 ? 19.324 -7.075 -3.840 1.00 92.56 292 ILE A CA 1
ATOM 2313 C C . ILE A 1 292 ? 20.737 -7.550 -4.192 1.00 92.56 292 ILE A C 1
ATOM 2315 O O . ILE A 1 292 ? 21.495 -7.921 -3.299 1.00 92.56 292 ILE A O 1
ATOM 2319 N N . THR A 1 293 ? 21.079 -7.568 -5.479 1.00 92.62 293 THR A N 1
ATOM 2320 C CA . THR A 1 293 ? 22.315 -8.186 -5.990 1.00 92.62 293 THR A CA 1
ATOM 2321 C C . THR A 1 293 ? 23.457 -7.193 -6.193 1.00 92.62 293 THR A C 1
ATOM 2323 O O . THR A 1 293 ? 24.612 -7.603 -6.248 1.00 92.62 293 THR A O 1
ATOM 2326 N N . GLY A 1 294 ? 23.147 -5.897 -6.266 1.00 93.81 294 GLY A N 1
ATOM 2327 C CA . GLY A 1 294 ? 24.090 -4.825 -6.576 1.00 93.81 294 GLY A CA 1
ATOM 2328 C C . GLY A 1 294 ? 24.322 -4.597 -8.071 1.00 93.81 294 GLY A C 1
ATOM 2329 O O . GLY A 1 294 ? 25.054 -3.671 -8.410 1.00 93.81 294 GLY A O 1
ATOM 2330 N N . GLU A 1 295 ? 23.726 -5.406 -8.955 1.00 93.62 295 GLU A N 1
ATOM 2331 C CA . GLU A 1 295 ? 23.919 -5.303 -10.404 1.00 93.62 295 GLU A CA 1
ATOM 2332 C C . GLU A 1 295 ? 22.616 -5.529 -11.185 1.00 93.62 295 GLU A C 1
ATOM 2334 O O . GLU A 1 295 ? 21.750 -6.317 -10.802 1.00 93.62 295 GLU A O 1
ATOM 2339 N N . PHE A 1 296 ? 22.490 -4.869 -12.337 1.00 94.44 296 PHE A N 1
ATOM 2340 C CA . PHE A 1 296 ? 21.399 -5.125 -13.273 1.00 94.44 296 PHE A CA 1
ATOM 2341 C C . PHE A 1 296 ? 21.664 -6.356 -14.144 1.00 94.44 296 PHE A C 1
ATOM 2343 O O . PHE A 1 296 ? 22.699 -6.463 -14.809 1.00 94.44 296 PHE A O 1
ATOM 2350 N N . ASN A 1 297 ? 20.668 -7.236 -14.257 1.00 95.38 297 ASN A N 1
ATOM 2351 C CA . ASN A 1 297 ? 20.670 -8.280 -15.274 1.00 95.38 297 ASN A CA 1
ATOM 2352 C C . ASN A 1 297 ? 20.414 -7.674 -16.665 1.00 95.38 297 ASN A C 1
ATOM 2354 O O . ASN A 1 297 ? 19.346 -7.124 -16.940 1.00 95.38 297 ASN A O 1
ATOM 2358 N N . ARG A 1 298 ? 21.391 -7.809 -17.568 1.00 94.88 298 ARG A N 1
ATOM 2359 C CA . ARG A 1 298 ? 21.355 -7.202 -18.911 1.00 94.88 298 ARG A CA 1
ATOM 2360 C C . ARG A 1 298 ? 20.169 -7.656 -19.763 1.00 94.88 298 ARG A C 1
ATOM 2362 O O . ARG A 1 298 ? 19.588 -6.837 -20.472 1.00 94.88 298 ARG A O 1
ATOM 2369 N N . GLU A 1 299 ? 19.785 -8.930 -19.691 1.00 93.62 299 GLU A N 1
ATOM 2370 C CA . GLU A 1 299 ? 18.657 -9.448 -20.477 1.00 93.62 299 GLU A CA 1
ATOM 2371 C C . GLU A 1 299 ? 17.316 -8.939 -19.932 1.00 93.62 299 GLU A C 1
ATOM 2373 O O . GLU A 1 299 ? 16.411 -8.604 -20.703 1.00 93.62 299 GLU A O 1
ATOM 2378 N N . HIS A 1 300 ? 17.201 -8.797 -18.608 1.00 94.88 300 HIS A N 1
ATOM 2379 C CA . HIS A 1 300 ? 16.031 -8.186 -17.977 1.00 94.88 300 HIS A CA 1
ATOM 2380 C C . HIS A 1 300 ? 15.913 -6.705 -18.340 1.00 94.88 300 HIS A C 1
ATOM 2382 O O . HIS A 1 300 ? 14.847 -6.276 -18.781 1.00 94.88 300 HIS A O 1
ATOM 2388 N N . VAL A 1 301 ? 17.009 -5.942 -18.250 1.00 96.12 301 VAL A N 1
ATOM 2389 C CA . VAL A 1 301 ? 17.052 -4.532 -18.675 1.00 96.12 301 VAL A CA 1
ATOM 2390 C C . VAL A 1 301 ? 16.592 -4.401 -20.122 1.00 96.12 301 VAL A C 1
ATOM 2392 O O . VAL A 1 301 ? 15.650 -3.665 -20.400 1.00 96.12 301 VAL A O 1
ATOM 2395 N N . LYS A 1 302 ? 17.175 -5.177 -21.041 1.00 93.94 302 LYS A N 1
ATOM 2396 C CA . LYS A 1 302 ? 16.792 -5.166 -22.458 1.00 93.94 302 LYS A CA 1
ATOM 2397 C C . LYS A 1 302 ? 15.302 -5.453 -22.658 1.00 93.94 302 LYS A C 1
ATOM 2399 O O . LYS A 1 302 ? 14.650 -4.781 -23.455 1.00 93.94 302 LYS A O 1
ATOM 2404 N N . THR A 1 303 ? 14.757 -6.420 -21.923 1.00 91.81 303 THR A N 1
ATOM 2405 C CA . THR A 1 303 ? 13.334 -6.787 -21.977 1.00 91.81 303 THR A CA 1
ATOM 2406 C C . THR A 1 303 ? 12.433 -5.635 -21.527 1.00 91.81 303 THR A C 1
ATOM 2408 O O . THR A 1 303 ? 11.441 -5.331 -22.195 1.00 91.81 303 THR A O 1
ATOM 2411 N N . VAL A 1 304 ? 12.783 -4.971 -20.421 1.00 94.06 304 VAL A N 1
ATOM 2412 C CA . VAL A 1 304 ? 12.031 -3.828 -19.883 1.00 94.06 304 VAL A CA 1
ATOM 2413 C C . VAL A 1 304 ? 12.111 -2.629 -20.820 1.00 94.06 304 VAL A C 1
ATOM 2415 O O . VAL A 1 304 ? 11.079 -2.044 -21.148 1.00 94.06 304 VAL A O 1
ATOM 2418 N N . LEU A 1 305 ? 13.314 -2.274 -21.273 1.00 95.12 305 LEU A N 1
ATOM 2419 C CA . LEU A 1 305 ? 13.538 -1.098 -22.109 1.00 95.12 305 LEU A CA 1
ATOM 2420 C C . LEU A 1 305 ? 12.912 -1.252 -23.499 1.00 95.12 305 LEU A C 1
ATOM 2422 O O . LEU A 1 305 ? 12.318 -0.300 -24.000 1.00 95.12 305 LEU A O 1
ATOM 2426 N N . ASP A 1 306 ? 12.942 -2.447 -24.099 1.00 91.62 306 ASP A N 1
ATOM 2427 C CA . ASP A 1 306 ? 12.255 -2.695 -25.371 1.00 91.62 306 ASP A CA 1
ATOM 2428 C C . ASP A 1 306 ? 10.726 -2.576 -25.246 1.00 91.62 306 ASP A C 1
ATOM 2430 O O . ASP A 1 306 ? 10.070 -1.999 -26.119 1.00 91.62 306 ASP A O 1
ATOM 2434 N N . LEU A 1 307 ? 10.145 -3.086 -24.153 1.00 89.94 307 LEU A N 1
ATOM 2435 C CA . LEU A 1 307 ? 8.719 -2.918 -23.859 1.00 89.94 307 LEU A CA 1
ATOM 2436 C C . LEU A 1 307 ? 8.368 -1.436 -23.652 1.00 89.94 307 LEU A C 1
ATOM 2438 O O . LEU A 1 307 ? 7.435 -0.929 -24.278 1.00 89.94 307 LEU A O 1
ATOM 2442 N N . ALA A 1 308 ? 9.128 -0.738 -22.808 1.00 92.69 308 ALA A N 1
ATOM 2443 C CA . ALA A 1 308 ? 8.917 0.672 -22.496 1.00 92.69 308 ALA A CA 1
ATOM 2444 C C . ALA A 1 308 ? 9.060 1.569 -23.733 1.00 92.69 308 ALA A C 1
ATOM 2446 O O . ALA A 1 308 ? 8.240 2.468 -23.928 1.00 92.69 308 ALA A O 1
ATOM 2447 N N . ARG A 1 309 ? 10.026 1.285 -24.618 1.00 93.19 309 ARG A N 1
ATOM 2448 C CA . ARG A 1 309 ? 10.192 1.976 -25.905 1.00 93.19 309 ARG A CA 1
ATOM 2449 C C . ARG A 1 309 ? 8.950 1.841 -26.775 1.00 93.19 309 ARG A C 1
ATOM 2451 O O . ARG A 1 309 ? 8.395 2.853 -27.189 1.00 93.19 309 ARG A O 1
ATOM 2458 N N . ARG A 1 310 ? 8.462 0.616 -26.988 1.00 87.69 310 ARG A N 1
ATOM 2459 C CA . ARG A 1 310 ? 7.264 0.363 -27.809 1.00 87.69 310 ARG A CA 1
ATOM 2460 C C . ARG A 1 310 ? 6.020 1.054 -27.243 1.00 87.69 310 ARG A C 1
ATOM 2462 O O . ARG A 1 310 ? 5.241 1.643 -27.989 1.00 87.69 310 ARG A O 1
ATOM 2469 N N . MET A 1 311 ? 5.846 1.022 -25.920 1.00 87.75 311 MET A N 1
ATOM 2470 C CA . MET A 1 311 ? 4.753 1.736 -25.250 1.00 87.75 311 MET A CA 1
ATOM 2471 C C . MET A 1 311 ? 4.893 3.261 -25.359 1.00 87.75 311 MET A C 1
ATOM 2473 O O . MET A 1 311 ? 3.890 3.951 -25.539 1.00 87.75 311 MET A O 1
ATOM 2477 N N . SER A 1 312 ? 6.119 3.785 -25.288 1.00 91.62 312 SER A N 1
ATOM 2478 C CA . SER A 1 312 ? 6.416 5.212 -25.449 1.00 91.62 312 SER A CA 1
ATOM 2479 C C . SER A 1 312 ? 6.098 5.701 -26.857 1.00 91.62 312 SER A C 1
ATOM 2481 O O . SER A 1 312 ? 5.361 6.670 -27.016 1.00 91.62 312 SER A O 1
ATOM 2483 N N . GLU A 1 313 ? 6.585 4.994 -27.880 1.00 89.50 313 GLU A N 1
ATOM 2484 C CA . GLU A 1 313 ? 6.321 5.298 -29.291 1.00 89.50 313 GLU A CA 1
ATOM 2485 C C . GLU A 1 313 ? 4.818 5.322 -29.584 1.00 89.50 313 GLU A C 1
ATOM 2487 O O . GLU A 1 313 ? 4.326 6.274 -30.186 1.00 89.50 313 GLU A O 1
ATOM 2492 N N . HIS A 1 314 ? 4.072 4.328 -29.091 1.00 84.38 314 HIS A N 1
ATOM 2493 C CA . HIS A 1 314 ? 2.616 4.282 -29.220 1.00 84.38 314 HIS A CA 1
ATOM 2494 C C . HIS A 1 314 ? 1.937 5.463 -28.511 1.00 84.38 314 HIS A C 1
ATOM 2496 O O . HIS A 1 314 ? 1.098 6.147 -29.095 1.00 84.38 314 HIS A O 1
ATOM 2502 N N . THR A 1 315 ? 2.318 5.734 -27.260 1.00 85.62 315 THR A N 1
ATOM 2503 C CA . THR A 1 315 ? 1.754 6.837 -26.465 1.00 85.62 315 THR A CA 1
ATOM 2504 C C . THR A 1 315 ? 1.961 8.183 -27.159 1.00 85.62 315 THR A C 1
ATOM 2506 O O . THR A 1 315 ? 1.032 8.984 -27.244 1.00 85.62 315 THR A O 1
ATOM 2509 N N . ILE A 1 316 ? 3.156 8.418 -27.707 1.00 89.56 316 ILE A N 1
ATOM 2510 C CA . ILE A 1 316 ? 3.490 9.640 -28.446 1.00 89.56 316 ILE A CA 1
ATOM 2511 C C . ILE A 1 316 ? 2.714 9.704 -29.763 1.00 89.56 316 ILE A C 1
ATOM 2513 O O . ILE A 1 316 ? 2.098 10.726 -30.057 1.00 89.56 316 ILE A O 1
ATOM 2517 N N . LEU A 1 317 ? 2.705 8.619 -30.545 1.00 85.62 317 LEU A N 1
ATOM 2518 C CA . LEU A 1 317 ? 2.025 8.559 -31.841 1.00 85.62 317 LEU A CA 1
ATOM 2519 C C . LEU A 1 317 ? 0.529 8.876 -31.726 1.00 85.62 317 LEU A C 1
ATOM 2521 O O . LEU A 1 317 ? -0.038 9.533 -32.600 1.00 85.62 317 LEU A O 1
ATOM 2525 N N . HIS A 1 318 ? -0.106 8.420 -30.648 1.00 80.44 318 HIS A N 1
ATOM 2526 C CA . HIS A 1 318 ? -1.543 8.568 -30.446 1.00 80.44 318 HIS A CA 1
ATOM 2527 C C . HIS A 1 318 ? -1.926 9.733 -29.515 1.00 80.44 318 HIS A C 1
ATOM 2529 O O . HIS A 1 318 ? -3.116 9.981 -29.320 1.00 80.44 318 HIS A O 1
ATOM 2535 N N . ASN A 1 319 ? -0.960 10.501 -28.996 1.00 81.62 319 ASN A N 1
ATOM 2536 C CA . ASN A 1 319 ? -1.176 11.559 -27.997 1.00 81.62 319 ASN A CA 1
ATOM 2537 C C . ASN A 1 319 ? -1.903 11.055 -26.735 1.00 81.62 319 ASN A C 1
ATOM 2539 O O . ASN A 1 319 ? -2.847 11.685 -26.256 1.00 81.62 319 ASN A O 1
ATOM 2543 N N . GLY A 1 320 ? -1.514 9.881 -26.241 1.00 76.62 320 GLY A N 1
ATOM 2544 C CA . GLY A 1 320 ? -2.127 9.230 -25.086 1.00 76.62 320 GLY A CA 1
ATOM 2545 C C . GLY A 1 320 ? -2.149 7.709 -25.198 1.00 76.62 320 GLY A C 1
ATOM 2546 O O . GLY A 1 320 ? -1.776 7.133 -26.223 1.00 76.62 320 GLY A O 1
ATOM 2547 N N . TRP A 1 321 ? -2.611 7.055 -24.133 1.00 76.38 321 TRP A N 1
ATOM 2548 C CA . TRP A 1 321 ? -2.846 5.612 -24.102 1.00 76.38 321 TRP A CA 1
ATOM 2549 C C . TRP A 1 321 ? -4.351 5.326 -24.200 1.00 76.38 321 TRP A C 1
ATOM 2551 O O . TRP A 1 321 ? -5.139 5.903 -23.454 1.00 76.38 321 TRP A O 1
ATOM 2561 N N . TYR A 1 322 ? -4.757 4.444 -25.120 1.00 66.44 322 TYR A N 1
ATOM 2562 C CA . TYR A 1 322 ? -6.168 4.173 -25.429 1.00 66.44 322 TYR A CA 1
ATOM 2563 C C . TYR A 1 322 ? -6.500 2.684 -25.342 1.00 66.44 322 TYR A C 1
ATOM 2565 O O . TYR A 1 322 ? -5.672 1.837 -25.676 1.00 66.44 322 TYR A O 1
ATOM 2573 N N . ASP A 1 323 ? -7.749 2.402 -24.972 1.00 55.34 323 ASP A N 1
ATOM 2574 C CA . ASP A 1 323 ? -8.379 1.084 -25.056 1.00 55.34 323 ASP A CA 1
ATOM 2575 C C . ASP A 1 323 ? -8.952 0.840 -26.462 1.00 55.34 323 ASP A C 1
ATOM 2577 O O . ASP A 1 323 ? -9.602 1.715 -27.047 1.00 55.34 323 ASP A O 1
ATOM 2581 N N . ASN A 1 324 ? -8.751 -0.354 -27.011 1.00 45.72 324 ASN A N 1
ATOM 2582 C CA . ASN A 1 324 ? -9.352 -0.761 -28.270 1.00 45.72 324 ASN A CA 1
ATOM 2583 C C . ASN A 1 324 ? -10.819 -1.158 -28.039 1.00 45.72 324 ASN A C 1
ATOM 2585 O O . ASN A 1 324 ? -11.116 -2.212 -27.482 1.00 45.72 324 ASN A O 1
ATOM 2589 N N . GLY A 1 325 ? -11.745 -0.309 -28.490 1.00 45.62 325 GLY A N 1
ATOM 2590 C CA . GLY A 1 325 ? -13.195 -0.524 -28.379 1.00 45.62 325 GLY A CA 1
ATOM 2591 C C . GLY A 1 325 ? -13.887 0.313 -27.300 1.00 45.62 325 GLY A C 1
ATOM 2592 O O . GLY A 1 325 ? -15.117 0.374 -27.277 1.00 45.62 325 GLY A O 1
ATOM 2593 N N . GLY A 1 326 ? -13.127 1.024 -26.464 1.00 40.09 326 GLY A N 1
ATOM 2594 C CA . GLY A 1 326 ? -13.659 2.091 -25.622 1.00 40.09 326 GLY A CA 1
ATOM 2595 C C . GLY A 1 326 ? -14.016 3.318 -26.467 1.00 40.09 326 GLY A C 1
ATOM 2596 O O . GL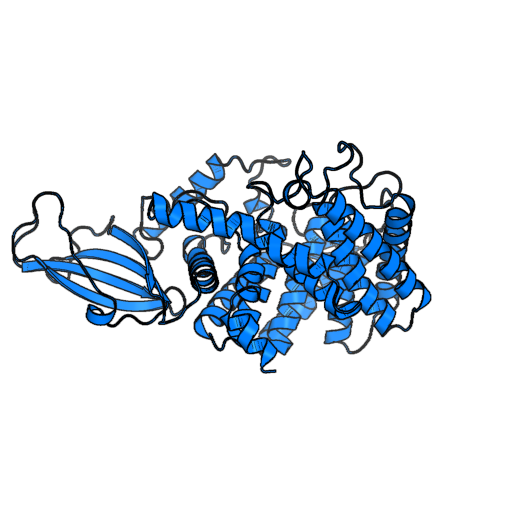Y A 1 326 ? -13.289 3.686 -27.391 1.00 40.09 326 GLY A O 1
ATOM 2597 N N . MET A 1 327 ? -15.137 3.986 -26.173 1.00 38.66 327 MET A N 1
ATOM 2598 C CA . MET A 1 327 ? -15.386 5.318 -26.740 1.00 38.66 327 MET A CA 1
ATOM 2599 C C . MET A 1 327 ? -14.174 6.222 -26.417 1.00 38.66 327 MET A C 1
ATOM 2601 O O . MET A 1 327 ? -13.623 6.138 -25.317 1.00 38.66 327 MET A O 1
ATOM 2605 N N . ARG A 1 328 ? -13.720 7.052 -27.373 1.00 44.12 328 ARG A N 1
ATOM 2606 C CA . ARG A 1 328 ? -12.621 8.016 -27.151 1.00 44.12 328 ARG A CA 1
ATOM 2607 C C . ARG A 1 328 ? -12.859 8.756 -25.824 1.00 44.12 328 ARG A C 1
ATOM 2609 O O . ARG A 1 328 ? -13.861 9.454 -25.712 1.00 44.12 328 ARG A O 1
ATOM 2616 N N . GLY A 1 329 ? -11.945 8.609 -24.859 1.00 46.31 329 GLY A N 1
ATOM 2617 C CA . GLY A 1 329 ? -11.972 9.359 -23.594 1.00 46.31 329 GLY A CA 1
ATOM 2618 C C . GLY A 1 329 ? -12.287 8.581 -22.307 1.00 46.31 329 GLY A C 1
ATOM 2619 O O . GLY A 1 329 ? -12.606 9.229 -21.317 1.00 46.31 329 GLY A O 1
ATOM 2620 N N . HIS A 1 330 ? -12.205 7.242 -22.277 1.00 50.31 330 HIS A N 1
ATOM 2621 C CA . HIS A 1 330 ? -12.644 6.462 -21.101 1.00 50.31 330 HIS A CA 1
ATOM 2622 C C . HIS A 1 330 ? -11.594 5.630 -20.344 1.00 50.31 330 HIS A C 1
ATOM 2624 O O . HIS A 1 330 ? -11.980 4.960 -19.386 1.00 50.31 330 HIS A O 1
ATOM 2630 N N . ASP A 1 331 ? -10.299 5.674 -20.682 1.00 59.09 331 ASP A N 1
ATOM 2631 C CA . ASP A 1 331 ? -9.307 4.803 -20.023 1.00 59.09 331 ASP A CA 1
ATOM 2632 C C . ASP A 1 331 ? -8.163 5.535 -19.297 1.00 59.09 331 ASP A C 1
ATOM 2634 O O . ASP A 1 331 ? -6.983 5.467 -19.659 1.00 59.09 331 ASP A O 1
ATOM 2638 N N . GLY A 1 332 ? -8.508 6.219 -18.204 1.00 63.94 332 GLY A N 1
ATOM 2639 C CA . GLY A 1 332 ? -7.502 6.745 -17.280 1.00 63.94 332 GLY A CA 1
ATOM 2640 C C . GLY A 1 332 ? -6.768 5.655 -16.485 1.00 63.94 332 GLY A C 1
ATOM 2641 O O . GLY A 1 332 ? -5.656 5.895 -16.022 1.00 63.94 332 GLY A O 1
ATOM 2642 N N . TYR A 1 333 ? -7.312 4.433 -16.372 1.00 68.12 333 TYR A N 1
ATOM 2643 C CA . TYR A 1 333 ? -6.647 3.340 -15.649 1.00 68.12 333 TYR A CA 1
ATOM 2644 C C . TYR A 1 333 ? -5.449 2.791 -16.421 1.00 68.12 333 TYR A C 1
ATOM 2646 O O . TYR A 1 333 ? -4.374 2.623 -15.841 1.00 68.12 333 TYR A O 1
ATOM 2654 N N . GLY A 1 334 ? -5.610 2.524 -17.716 1.00 73.50 334 GLY A N 1
ATOM 2655 C CA . GLY A 1 334 ? -4.509 2.097 -18.569 1.00 73.50 334 GLY A CA 1
ATOM 2656 C C . GLY A 1 334 ? -3.427 3.152 -18.662 1.00 73.50 334 GLY A C 1
ATOM 2657 O O . GLY A 1 334 ? -2.258 2.842 -18.429 1.00 73.50 334 GLY A O 1
ATOM 2658 N N . THR A 1 335 ? -3.826 4.410 -18.850 1.00 78.44 335 THR A N 1
ATOM 2659 C CA . THR A 1 335 ? -2.906 5.554 -18.860 1.00 78.44 335 THR A CA 1
ATOM 2660 C C . THR A 1 335 ? -2.095 5.647 -17.565 1.00 78.44 335 THR A C 1
ATOM 2662 O O . THR A 1 335 ? -0.874 5.774 -17.618 1.00 78.44 335 THR A O 1
ATOM 2665 N N . MET A 1 336 ? -2.731 5.503 -16.398 1.00 80.31 336 MET A N 1
ATOM 2666 C CA . MET A 1 336 ? -2.037 5.527 -15.106 1.00 80.31 336 MET A CA 1
ATOM 2667 C C . MET A 1 336 ? -1.028 4.375 -14.955 1.00 80.31 336 MET A C 1
ATOM 2669 O O . MET A 1 336 ? 0.085 4.581 -14.475 1.00 80.31 336 MET A O 1
ATOM 2673 N N . ASN A 1 337 ? -1.379 3.165 -15.403 1.00 80.44 337 ASN A N 1
ATOM 2674 C CA . ASN A 1 337 ? -0.457 2.026 -15.366 1.00 80.44 337 ASN A CA 1
ATOM 2675 C C . ASN A 1 337 ? 0.731 2.220 -16.322 1.00 80.44 337 ASN A C 1
ATOM 2677 O O . ASN A 1 337 ? 1.852 1.849 -15.983 1.00 80.44 337 ASN A O 1
ATOM 2681 N N . VAL A 1 338 ? 0.502 2.802 -17.504 1.00 84.38 338 VAL A N 1
ATOM 2682 C CA . VAL A 1 338 ? 1.572 3.134 -18.458 1.00 84.38 338 VAL A CA 1
ATOM 2683 C C . VAL A 1 338 ? 2.501 4.186 -17.868 1.00 84.38 338 VAL A C 1
ATOM 2685 O O . VAL A 1 338 ? 3.708 3.967 -17.849 1.00 84.38 338 VAL A O 1
ATOM 2688 N N . LEU A 1 339 ? 1.952 5.273 -17.319 1.00 88.69 339 LEU A N 1
ATOM 2689 C CA . LEU A 1 339 ? 2.718 6.314 -16.630 1.00 88.69 339 LEU A CA 1
ATOM 2690 C C . LEU A 1 339 ? 3.614 5.723 -15.540 1.00 88.69 339 LEU A C 1
ATOM 2692 O O . LEU A 1 339 ? 4.823 5.944 -15.538 1.00 88.69 339 LEU A O 1
ATOM 2696 N N . TRP A 1 340 ? 3.040 4.919 -14.644 1.00 87.69 340 TRP A N 1
ATOM 2697 C CA . TRP A 1 340 ? 3.790 4.305 -13.552 1.00 87.69 340 TRP A CA 1
ATOM 2698 C C . TRP A 1 340 ? 4.870 3.329 -14.049 1.00 87.69 340 TRP A C 1
ATOM 2700 O O . TRP A 1 340 ? 5.980 3.287 -13.508 1.00 87.69 340 TRP A O 1
ATOM 2710 N N . GLY A 1 341 ? 4.582 2.576 -15.115 1.00 90.50 341 GLY A N 1
ATOM 2711 C CA . GLY A 1 341 ? 5.545 1.684 -15.759 1.00 90.50 341 GLY A CA 1
ATOM 2712 C C . GLY A 1 341 ? 6.711 2.446 -16.389 1.00 90.50 341 GLY A C 1
ATOM 2713 O O . GLY A 1 341 ? 7.865 2.094 -16.151 1.00 90.50 341 GLY A O 1
ATOM 2714 N N . LEU A 1 342 ? 6.426 3.523 -17.126 1.00 94.31 342 LEU A N 1
ATOM 2715 C CA . LEU A 1 342 ? 7.436 4.365 -17.772 1.00 94.31 342 LEU A CA 1
ATOM 2716 C C . LEU A 1 342 ? 8.306 5.107 -16.753 1.00 94.31 342 LEU A C 1
ATOM 2718 O O . LEU A 1 342 ? 9.523 5.129 -16.909 1.00 94.31 342 LEU A O 1
ATOM 2722 N N . LEU A 1 343 ? 7.723 5.636 -15.672 1.00 95.31 343 LEU A N 1
ATOM 2723 C CA . LEU A 1 343 ? 8.481 6.254 -14.574 1.00 95.31 343 LEU A CA 1
ATOM 2724 C C . LEU A 1 343 ? 9.472 5.274 -13.947 1.00 95.31 343 LEU A C 1
ATOM 2726 O O . LEU A 1 343 ? 10.604 5.635 -13.624 1.00 95.31 343 LEU A O 1
ATOM 2730 N N . THR A 1 344 ? 9.051 4.021 -13.780 1.00 93.75 344 THR A N 1
ATOM 2731 C CA . THR A 1 344 ? 9.906 2.973 -13.224 1.00 93.75 344 THR A CA 1
ATOM 2732 C C . THR A 1 344 ? 10.982 2.544 -14.230 1.00 93.75 344 THR A C 1
ATOM 2734 O O . THR A 1 344 ? 12.136 2.372 -13.847 1.00 93.75 344 THR A O 1
ATOM 2737 N N . ALA A 1 345 ? 10.642 2.422 -15.517 1.00 96.50 345 ALA A N 1
ATOM 2738 C CA . ALA A 1 345 ? 11.594 2.104 -16.582 1.00 96.50 345 ALA A CA 1
ATOM 2739 C C . ALA A 1 345 ? 12.641 3.212 -16.789 1.00 96.50 345 ALA A C 1
ATOM 2741 O O . ALA A 1 345 ? 13.809 2.907 -17.012 1.00 96.50 345 ALA A O 1
ATOM 2742 N N . ARG A 1 346 ? 12.269 4.487 -16.630 1.00 97.12 346 ARG A N 1
ATOM 2743 C CA . ARG A 1 346 ? 13.205 5.618 -16.721 1.00 97.12 346 ARG A CA 1
ATOM 2744 C C . ARG A 1 346 ? 14.267 5.604 -15.617 1.00 97.12 346 ARG A C 1
ATOM 2746 O O . ARG A 1 346 ? 15.407 5.980 -15.852 1.00 97.12 346 ARG A O 1
ATOM 2753 N N . LYS A 1 347 ? 13.957 5.090 -14.422 1.00 96.19 347 LYS A N 1
ATOM 2754 C CA . LYS A 1 347 ? 14.996 4.858 -13.396 1.00 96.19 347 LYS A CA 1
ATOM 2755 C C . LYS A 1 347 ? 16.061 3.874 -13.868 1.00 96.19 347 LYS A C 1
ATOM 2757 O O . LYS A 1 347 ? 17.223 4.032 -13.514 1.00 96.19 347 LYS A O 1
ATOM 2762 N N . ILE A 1 348 ? 15.657 2.869 -14.646 1.00 97.31 348 ILE A N 1
ATOM 2763 C CA . ILE A 1 348 ? 16.581 1.893 -15.223 1.00 97.31 348 ILE A CA 1
ATOM 2764 C C . ILE A 1 348 ? 17.443 2.584 -16.277 1.00 97.31 348 ILE A C 1
ATOM 2766 O O . ILE A 1 348 ? 18.654 2.476 -16.173 1.00 97.31 348 ILE A O 1
ATOM 2770 N N . THR A 1 349 ? 16.862 3.363 -17.202 1.00 96.81 349 THR A N 1
ATOM 2771 C CA . THR A 1 349 ? 17.653 4.073 -18.231 1.00 96.81 349 THR A CA 1
ATOM 2772 C C . THR A 1 349 ? 18.679 5.022 -17.623 1.00 96.81 349 THR A C 1
ATOM 2774 O O . THR A 1 349 ? 19.815 5.037 -18.074 1.00 96.81 349 THR A O 1
ATOM 2777 N N . ILE A 1 350 ? 18.312 5.759 -16.567 1.00 94.06 350 ILE A N 1
ATOM 2778 C CA . ILE A 1 350 ? 19.246 6.634 -15.840 1.00 94.06 350 ILE A CA 1
ATOM 2779 C C . ILE A 1 350 ? 20.376 5.814 -15.214 1.00 94.06 350 ILE A C 1
ATOM 2781 O O . ILE A 1 350 ? 21.540 6.184 -15.310 1.00 94.06 350 ILE A O 1
ATOM 2785 N N . ALA A 1 351 ? 20.045 4.698 -14.563 1.00 94.06 351 ALA A N 1
ATOM 2786 C CA . ALA A 1 351 ? 21.038 3.868 -13.891 1.00 94.06 351 ALA A CA 1
ATOM 2787 C C . ALA A 1 351 ? 21.929 3.069 -14.861 1.00 94.06 351 ALA A C 1
ATOM 2789 O O . ALA A 1 351 ? 22.992 2.606 -14.456 1.00 94.06 351 ALA A O 1
ATOM 2790 N N . THR A 1 352 ? 21.500 2.893 -16.114 1.00 94.88 352 THR A N 1
ATOM 2791 C CA . THR A 1 352 ? 22.248 2.195 -17.168 1.00 94.88 352 THR A CA 1
ATOM 2792 C C . THR A 1 352 ? 22.804 3.131 -18.244 1.00 94.88 352 THR A C 1
ATOM 2794 O O . THR A 1 352 ? 23.290 2.627 -19.250 1.00 94.88 352 THR A O 1
ATOM 2797 N N . GLU A 1 353 ? 22.742 4.453 -18.043 1.00 94.12 353 GLU A N 1
ATOM 2798 C CA . GLU A 1 353 ? 23.283 5.480 -18.956 1.00 94.12 353 GLU A CA 1
ATOM 2799 C C . GLU A 1 353 ? 22.711 5.409 -20.393 1.00 94.12 353 GLU A C 1
ATOM 2801 O O . GLU A 1 353 ? 23.406 5.622 -21.383 1.00 94.12 353 GLU A O 1
ATOM 2806 N N . GLU A 1 354 ? 21.414 5.104 -20.518 1.00 93.56 354 GLU A N 1
ATOM 2807 C CA . GLU A 1 354 ? 20.678 5.037 -21.793 1.00 93.56 354 GLU A CA 1
ATOM 2808 C C . GLU A 1 354 ? 19.924 6.358 -22.057 1.00 93.56 354 GLU A C 1
ATOM 2810 O O . GLU A 1 354 ? 18.687 6.405 -22.030 1.00 93.56 354 GLU A O 1
ATOM 2815 N N . ASP A 1 355 ? 20.669 7.447 -22.265 1.00 92.94 355 ASP A N 1
ATOM 2816 C CA . ASP A 1 355 ? 20.141 8.824 -22.311 1.00 92.94 355 ASP A CA 1
ATOM 2817 C C . ASP A 1 355 ? 19.051 9.030 -23.380 1.00 92.94 355 ASP A C 1
ATOM 2819 O O . ASP A 1 355 ? 17.986 9.574 -23.081 1.00 92.94 355 ASP A O 1
ATOM 2823 N N . ASP A 1 356 ? 19.246 8.502 -24.595 1.00 95.31 356 ASP A N 1
ATOM 2824 C CA . ASP A 1 356 ? 18.266 8.600 -25.691 1.00 95.31 356 ASP A CA 1
ATOM 2825 C C . ASP A 1 356 ? 16.901 7.994 -25.304 1.00 95.31 356 ASP A C 1
ATOM 2827 O O . ASP A 1 356 ? 15.832 8.503 -25.660 1.00 95.31 356 ASP A O 1
ATOM 2831 N N . LEU A 1 357 ? 16.918 6.886 -24.554 1.00 96.69 357 LEU A N 1
ATOM 2832 C CA . LEU A 1 357 ? 15.697 6.249 -24.061 1.00 96.69 357 LEU A CA 1
ATOM 2833 C C . LEU A 1 357 ? 15.098 7.023 -22.886 1.00 96.69 357 LEU A C 1
ATOM 2835 O O . LEU A 1 357 ? 13.873 7.099 -22.781 1.00 96.69 357 LEU A O 1
ATOM 2839 N N . ALA A 1 358 ? 15.928 7.620 -22.028 1.00 96.06 358 ALA A N 1
ATOM 2840 C CA . ALA A 1 358 ? 15.459 8.462 -20.933 1.00 96.06 358 ALA A CA 1
ATOM 2841 C C . ALA A 1 358 ? 14.668 9.678 -21.452 1.00 96.06 358 ALA A C 1
ATOM 2843 O O . ALA A 1 358 ? 13.594 9.974 -20.916 1.00 96.06 358 ALA A O 1
ATOM 2844 N N . GLU A 1 359 ? 15.147 10.326 -22.520 1.00 96.44 359 GLU A N 1
ATOM 2845 C CA . GLU A 1 359 ? 14.459 11.437 -23.196 1.00 96.44 359 GLU A CA 1
ATOM 2846 C C . GLU A 1 359 ? 13.157 10.987 -23.877 1.00 96.44 359 GLU A C 1
ATOM 2848 O O . GLU A 1 359 ? 12.111 11.635 -23.748 1.00 96.44 359 GLU A O 1
ATOM 2853 N N . LEU A 1 360 ? 13.180 9.841 -24.571 1.00 97.12 360 LEU A N 1
ATOM 2854 C CA . LEU A 1 360 ? 11.976 9.264 -25.175 1.00 97.12 360 LEU A CA 1
ATOM 2855 C C . LEU A 1 360 ? 10.896 8.989 -24.118 1.00 97.12 360 LEU A C 1
ATOM 2857 O O . LEU A 1 360 ? 9.719 9.294 -24.335 1.00 97.12 360 LEU A O 1
ATOM 2861 N N . PHE A 1 361 ? 11.287 8.408 -22.982 1.00 96.88 361 PHE A N 1
ATOM 2862 C CA . PHE A 1 361 ? 10.358 8.055 -21.910 1.00 96.88 361 PHE A CA 1
ATOM 2863 C C . PHE A 1 361 ? 9.801 9.297 -21.232 1.00 96.88 361 PHE A C 1
ATOM 2865 O O . PHE A 1 361 ? 8.607 9.340 -20.960 1.00 96.88 361 PHE A O 1
ATOM 2872 N N . GLU A 1 362 ? 10.619 10.324 -21.014 1.00 96.94 362 GLU A N 1
ATOM 2873 C CA . GLU A 1 362 ? 10.164 11.620 -20.511 1.00 96.94 362 GLU A CA 1
ATOM 2874 C C . GLU A 1 362 ? 9.072 12.218 -21.404 1.00 96.94 362 GLU A C 1
ATOM 2876 O O . GLU A 1 362 ? 7.976 12.531 -20.930 1.00 96.94 362 GLU A O 1
ATOM 2881 N N . LYS A 1 363 ? 9.309 12.264 -22.720 1.00 96.38 363 LYS A N 1
ATOM 2882 C CA . LYS A 1 363 ? 8.308 12.742 -23.680 1.00 96.38 363 LYS A CA 1
ATOM 2883 C C . LYS A 1 363 ? 7.013 11.927 -23.619 1.00 96.38 363 LYS A C 1
ATOM 2885 O O . LYS A 1 363 ? 5.920 12.500 -23.660 1.00 96.38 363 LYS A O 1
ATOM 2890 N N . ALA A 1 364 ? 7.107 10.603 -23.519 1.00 93.88 364 ALA A N 1
ATOM 2891 C CA . ALA A 1 364 ? 5.937 9.736 -23.414 1.00 93.88 364 ALA A CA 1
ATOM 2892 C C . ALA A 1 364 ? 5.190 9.903 -22.081 1.00 93.88 364 ALA A C 1
ATOM 2894 O O . ALA A 1 364 ? 3.959 9.912 -22.084 1.00 93.88 364 ALA A O 1
ATOM 2895 N N . ILE A 1 365 ? 5.905 10.086 -20.966 1.00 94.69 365 ILE A N 1
ATOM 2896 C CA . ILE A 1 365 ? 5.328 10.339 -19.640 1.00 94.69 365 ILE A CA 1
ATOM 2897 C C . ILE A 1 365 ? 4.500 11.624 -19.668 1.00 94.69 365 ILE A C 1
ATOM 2899 O O . ILE A 1 365 ? 3.321 11.591 -19.325 1.00 94.69 365 ILE A O 1
ATOM 2903 N N . PHE A 1 366 ? 5.063 12.735 -20.147 1.00 92.81 366 PHE A N 1
ATOM 2904 C CA . PHE A 1 366 ? 4.308 13.987 -20.244 1.00 92.81 366 PHE A CA 1
ATOM 2905 C C . PHE A 1 366 ? 3.148 13.895 -21.243 1.00 92.81 366 PHE A C 1
ATOM 2907 O O . PHE A 1 366 ? 2.079 14.433 -20.975 1.00 92.81 366 PHE A O 1
ATOM 2914 N N . THR A 1 367 ? 3.298 13.144 -22.340 1.00 89.94 367 THR A N 1
ATOM 2915 C CA . THR A 1 367 ? 2.193 12.907 -23.289 1.00 89.94 367 THR A CA 1
ATOM 2916 C C . THR A 1 367 ? 1.038 12.131 -22.642 1.00 89.94 367 THR A C 1
ATOM 2918 O O . THR A 1 367 ? -0.129 12.478 -22.822 1.00 89.94 367 THR A O 1
ATOM 2921 N N . ALA A 1 368 ? 1.340 11.083 -21.870 1.00 86.81 368 ALA A N 1
ATOM 2922 C CA . ALA A 1 368 ? 0.328 10.322 -21.143 1.00 86.81 368 ALA A CA 1
ATOM 2923 C C . ALA A 1 368 ? -0.303 11.137 -20.003 1.00 86.81 368 ALA A C 1
ATOM 2925 O O . ALA A 1 368 ? -1.505 11.019 -19.776 1.00 86.81 368 ALA A O 1
ATOM 2926 N N . PHE A 1 369 ? 0.468 11.981 -19.312 1.00 86.44 369 PHE A N 1
ATOM 2927 C CA . PHE A 1 369 ? -0.058 12.855 -18.263 1.00 86.44 369 PHE A CA 1
ATOM 2928 C C . PHE A 1 369 ? -0.977 13.941 -18.836 1.00 86.44 369 PHE A C 1
ATOM 2930 O O . PHE A 1 369 ? -2.082 14.115 -18.340 1.00 86.44 369 PHE A O 1
ATOM 2937 N N . ASP A 1 370 ? -0.596 14.589 -19.939 1.00 82.56 370 ASP A N 1
ATOM 2938 C CA . ASP A 1 370 ? -1.451 15.542 -20.662 1.00 82.56 370 ASP A CA 1
ATOM 2939 C C . ASP A 1 370 ? -2.741 14.878 -21.181 1.00 82.56 370 ASP A C 1
ATOM 2941 O O . ASP A 1 370 ? -3.826 15.462 -21.169 1.00 82.56 370 ASP A O 1
ATOM 2945 N N . PHE A 1 371 ? -2.674 13.618 -21.619 1.00 79.12 371 PHE A N 1
ATOM 2946 C CA . PHE A 1 371 ? -3.880 12.853 -21.939 1.00 79.12 371 PHE A CA 1
ATOM 2947 C C . PHE A 1 371 ? -4.767 12.626 -20.707 1.00 79.12 371 PHE A C 1
ATOM 2949 O O . PHE A 1 371 ? -5.979 12.850 -20.772 1.00 79.12 371 PHE A O 1
ATOM 2956 N N . LEU A 1 372 ? -4.175 12.205 -19.588 1.00 76.12 372 LEU A N 1
ATOM 2957 C CA . LEU A 1 372 ? -4.877 11.984 -18.327 1.00 76.12 372 LEU A CA 1
ATOM 2958 C C . LEU A 1 372 ? -5.564 13.265 -17.830 1.00 76.12 372 LEU A C 1
ATOM 2960 O O . LEU A 1 372 ? -6.738 13.226 -17.470 1.00 76.12 372 LEU A O 1
ATOM 2964 N N . ASP A 1 373 ? -4.857 14.392 -17.861 1.00 72.50 373 ASP A N 1
ATOM 2965 C CA . ASP A 1 373 ? -5.352 15.696 -17.424 1.00 72.50 373 ASP A CA 1
ATOM 2966 C C . ASP A 1 373 ? -6.544 16.164 -18.277 1.00 72.50 373 ASP A C 1
ATOM 2968 O O . ASP A 1 373 ? -7.633 16.435 -17.763 1.00 72.50 373 ASP A O 1
ATOM 2972 N N . ARG A 1 374 ? -6.409 16.123 -19.611 1.00 69.00 374 ARG A N 1
ATOM 2973 C CA . ARG A 1 374 ? -7.475 16.540 -20.544 1.00 69.00 374 ARG A CA 1
ATOM 2974 C C . ARG A 1 374 ? -8.706 15.640 -20.525 1.00 69.00 374 ARG A C 1
ATOM 2976 O O . ARG A 1 374 ? -9.807 16.100 -20.826 1.00 69.00 374 ARG A O 1
ATOM 2983 N N . THR A 1 375 ? -8.539 14.355 -20.222 1.00 61.75 375 THR A N 1
ATOM 2984 C CA . THR A 1 375 ? -9.654 13.393 -20.180 1.00 61.75 375 THR A CA 1
ATOM 2985 C C . THR A 1 375 ? -10.317 13.313 -18.803 1.00 61.75 375 THR A C 1
ATOM 2987 O O . THR A 1 375 ? -11.423 12.775 -18.681 1.00 61.75 375 THR A O 1
ATOM 2990 N N . ASN A 1 376 ? -9.725 13.923 -17.769 1.00 59.38 376 ASN A N 1
ATOM 2991 C CA . ASN A 1 376 ? -10.299 13.946 -16.430 1.00 59.38 376 ASN A CA 1
ATOM 2992 C C . ASN A 1 376 ? -11.320 15.080 -16.238 1.00 59.38 376 ASN A C 1
ATOM 2994 O O . ASN A 1 376 ? -11.058 16.184 -15.762 1.00 59.38 376 ASN A O 1
ATOM 2998 N N . SER A 1 377 ? -12.551 14.749 -16.597 1.00 44.88 377 SER A N 1
ATOM 2999 C CA . SER A 1 377 ? -13.658 15.671 -16.797 1.00 44.88 377 SER A CA 1
ATOM 3000 C C . SER A 1 377 ? -14.180 16.372 -15.518 1.00 44.88 377 SER A C 1
ATOM 3002 O O . SER A 1 377 ? -14.642 17.505 -15.572 1.00 44.88 377 SER A O 1
ATOM 3004 N N . THR A 1 378 ? -14.103 15.756 -14.337 1.00 41.66 378 THR A N 1
ATOM 3005 C CA . THR A 1 378 ? -14.610 16.371 -13.084 1.00 41.66 378 THR A CA 1
ATOM 3006 C C . THR A 1 378 ? -13.607 17.305 -12.409 1.00 41.66 378 THR A C 1
ATOM 3008 O O . THR A 1 378 ? -14.001 18.088 -11.549 1.00 41.66 378 THR A O 1
ATOM 3011 N N . ILE A 1 379 ? -12.342 17.237 -12.823 1.00 44.22 379 ILE A N 1
ATOM 3012 C CA . ILE A 1 379 ? -11.271 18.135 -12.397 1.00 44.22 379 ILE A CA 1
ATOM 3013 C C . ILE A 1 379 ? -11.197 19.346 -13.361 1.00 44.22 379 ILE A C 1
ATOM 3015 O O . ILE A 1 379 ? -11.076 20.480 -12.908 1.00 44.22 379 ILE A O 1
ATOM 3019 N N . THR A 1 380 ? -11.430 19.143 -14.667 1.00 38.31 380 THR A N 1
ATOM 3020 C CA . THR A 1 380 ? -11.369 20.190 -15.716 1.00 38.31 380 THR A CA 1
ATOM 3021 C C . THR A 1 380 ? -12.726 20.743 -16.197 1.00 38.31 380 THR A C 1
ATOM 3023 O O . THR A 1 380 ? -12.769 21.673 -17.001 1.00 38.31 380 THR A O 1
ATOM 3026 N N . GLY A 1 381 ? -13.859 20.209 -15.722 1.00 37.66 381 GLY A N 1
ATOM 3027 C CA . GLY A 1 381 ? -15.216 20.696 -16.032 1.00 37.66 381 GLY A CA 1
ATOM 3028 C C . GLY A 1 381 ? -15.909 20.081 -17.263 1.00 37.66 381 GLY A C 1
ATOM 3029 O O . GLY A 1 381 ? -17.019 20.492 -17.600 1.00 37.66 381 GLY A O 1
ATOM 3030 N N . TYR A 1 382 ? -15.309 19.090 -17.925 1.00 35.47 382 TYR A N 1
ATOM 3031 C CA . TYR A 1 382 ? -15.928 18.342 -19.031 1.00 35.47 382 TYR A CA 1
ATOM 3032 C C . TYR A 1 382 ? -16.787 17.156 -18.522 1.00 35.47 382 TYR A C 1
ATOM 3034 O O . TYR A 1 382 ? -16.738 16.794 -17.353 1.00 35.47 382 TYR A O 1
ATOM 3042 N N . ILE A 1 383 ? -17.610 16.517 -19.359 1.00 40.59 383 ILE A N 1
ATOM 3043 C CA . ILE A 1 383 ? -18.370 15.269 -19.079 1.00 40.59 383 ILE A CA 1
ATOM 3044 C C . ILE A 1 383 ? -18.267 14.397 -20.353 1.00 40.59 383 ILE A C 1
ATOM 3046 O O . ILE A 1 383 ? -18.426 14.987 -21.423 1.00 40.59 383 ILE A O 1
ATOM 3050 N N . PRO A 1 384 ? -18.028 13.056 -20.303 1.00 43.72 384 PRO A N 1
ATOM 3051 C CA . PRO A 1 384 ? -18.174 12.134 -19.167 1.00 43.72 384 PRO A CA 1
ATOM 3052 C C . PRO A 1 384 ? -16.879 11.430 -18.675 1.00 43.72 384 PRO A C 1
ATOM 3054 O O . PRO A 1 384 ? -16.378 10.496 -19.286 1.00 43.72 384 PRO A O 1
ATOM 3057 N N . GLN A 1 385 ? -16.451 11.876 -17.492 1.00 44.53 385 GLN A N 1
ATOM 3058 C CA . GLN A 1 385 ? -15.871 11.258 -16.284 1.00 44.53 385 GLN A CA 1
ATOM 3059 C C . GLN A 1 385 ? -14.794 10.157 -16.347 1.00 44.53 385 GLN A C 1
ATOM 3061 O O . GLN A 1 385 ? -15.091 8.972 -16.498 1.00 44.53 385 GLN A O 1
ATOM 3066 N N . TRP A 1 386 ? -13.585 10.558 -15.928 1.00 40.56 386 TRP A N 1
ATOM 3067 C CA . TRP A 1 386 ? -12.640 9.747 -15.152 1.00 40.56 386 TRP A CA 1
ATOM 3068 C C . TRP A 1 386 ? -12.086 10.553 -13.954 1.00 40.56 386 TRP A C 1
ATOM 3070 O O . TRP A 1 386 ? -10.904 10.812 -13.862 1.00 40.56 386 TRP A O 1
ATOM 3080 N N . ILE A 1 387 ? -12.919 10.947 -12.987 1.00 43.47 387 ILE A N 1
ATOM 3081 C CA . ILE A 1 387 ? -12.493 10.736 -11.590 1.00 43.47 387 ILE A CA 1
ATOM 3082 C C . ILE A 1 387 ? -12.942 9.317 -11.292 1.00 43.47 387 ILE A C 1
ATOM 3084 O O . ILE A 1 387 ? -13.970 8.899 -11.840 1.00 43.47 387 ILE A O 1
ATOM 3088 N N . PRO A 1 388 ? -12.243 8.569 -10.434 1.00 41.41 388 PRO A N 1
ATOM 3089 C CA . PRO A 1 388 ? -12.863 7.485 -9.731 1.00 41.41 388 PRO A CA 1
ATOM 3090 C C . PRO A 1 388 ? -14.360 7.652 -9.517 1.00 41.41 388 PRO A C 1
ATOM 3092 O O . PRO A 1 388 ? -14.816 8.363 -8.623 1.00 41.41 388 PRO A O 1
ATOM 3095 N N . SER A 1 389 ? -15.152 6.924 -10.299 1.00 36.41 389 SER A N 1
ATOM 3096 C CA . SER A 1 389 ? -16.509 6.627 -9.884 1.00 36.41 389 SER A CA 1
ATOM 3097 C C . SER A 1 389 ? -16.431 5.988 -8.487 1.00 36.41 389 SER A C 1
ATOM 3099 O O . SER A 1 389 ? -15.357 5.721 -7.936 1.00 36.41 389 SER A O 1
ATOM 3101 N N . ARG A 1 390 ? -17.563 5.642 -7.884 1.00 36.97 390 ARG A N 1
ATOM 3102 C CA . ARG A 1 390 ? -17.563 4.813 -6.664 1.00 36.97 390 ARG A CA 1
ATOM 3103 C C . ARG A 1 390 ? -16.625 3.583 -6.769 1.00 36.97 390 ARG A C 1
ATOM 3105 O O . ARG A 1 390 ? -16.169 3.092 -5.740 1.00 36.97 390 ARG A O 1
ATOM 3112 N N . TYR A 1 391 ? -16.309 3.163 -8.001 1.00 36.28 391 TYR A N 1
ATOM 3113 C CA . TYR A 1 391 ? -15.380 2.109 -8.385 1.00 36.28 391 TYR A CA 1
ATOM 3114 C C . TYR A 1 391 ? -13.931 2.519 -8.667 1.00 36.28 391 TYR A C 1
ATOM 3116 O O . TYR A 1 391 ? -13.184 1.603 -8.927 1.00 36.28 391 TYR A O 1
ATOM 3124 N N . GLY A 1 392 ? -13.493 3.788 -8.646 1.00 41.97 392 GLY A N 1
ATOM 3125 C CA . GLY A 1 392 ? -12.087 4.182 -8.899 1.00 41.97 392 GLY A CA 1
ATOM 3126 C C . GLY A 1 392 ? -11.255 4.539 -7.664 1.00 41.97 392 GLY A C 1
ATOM 3127 O O . GLY A 1 392 ? -10.065 4.804 -7.762 1.00 41.97 392 GLY A O 1
ATOM 3128 N N . ARG A 1 393 ? -11.870 4.529 -6.473 1.00 49.97 393 ARG A N 1
ATOM 3129 C CA . ARG A 1 393 ? -11.214 4.877 -5.196 1.00 49.97 393 ARG A CA 1
ATOM 3130 C C . ARG A 1 393 ? -9.996 3.997 -4.884 1.00 49.97 393 ARG A C 1
ATOM 3132 O O . ARG A 1 393 ? -9.210 4.303 -3.993 1.00 49.97 393 ARG A O 1
ATOM 3139 N N . TRP A 1 394 ? -9.860 2.885 -5.599 1.00 48.66 394 TRP A N 1
ATOM 3140 C CA . TRP A 1 394 ? -8.755 1.939 -5.548 1.00 48.66 394 TRP A CA 1
ATOM 3141 C C . TRP A 1 394 ? -7.459 2.453 -6.197 1.00 48.66 394 TRP A C 1
ATOM 3143 O O . TRP A 1 394 ? -6.421 1.896 -5.889 1.00 48.66 394 TRP A O 1
ATOM 3153 N N . CYS A 1 395 ? -7.447 3.500 -7.027 1.00 56.53 395 CYS A N 1
ATOM 3154 C CA . CYS A 1 395 ? -6.198 3.979 -7.644 1.00 56.53 395 CYS A CA 1
ATOM 3155 C C . CYS A 1 395 ? -5.678 5.312 -7.077 1.00 56.53 395 CYS A C 1
ATOM 3157 O O . CYS A 1 395 ? -4.592 5.744 -7.446 1.00 56.53 395 CYS A O 1
ATOM 3159 N N . THR A 1 396 ? -6.414 5.966 -6.169 1.00 62.81 396 THR A N 1
ATOM 3160 C CA . THR A 1 396 ? -6.117 7.336 -5.705 1.00 62.81 396 THR A CA 1
ATOM 3161 C C . THR A 1 396 ? -4.729 7.496 -5.074 1.00 62.81 396 THR A C 1
ATOM 3163 O O . THR A 1 396 ? -4.036 8.461 -5.375 1.00 62.81 396 THR A O 1
ATOM 3166 N N . GLY A 1 397 ? -4.286 6.579 -4.212 1.00 65.94 397 GLY A N 1
ATOM 3167 C CA . GLY A 1 397 ? -2.962 6.679 -3.582 1.00 65.94 397 GLY A CA 1
ATOM 3168 C C . GLY A 1 397 ? -1.822 6.284 -4.498 1.00 65.94 397 GLY A C 1
ATOM 3169 O O . GLY A 1 397 ? -0.779 6.918 -4.431 1.00 65.94 397 GLY A O 1
ATOM 3170 N N . ASP A 1 398 ? -2.010 5.311 -5.386 1.00 71.06 398 ASP A N 1
ATOM 3171 C CA . ASP A 1 398 ? -0.996 4.993 -6.396 1.00 71.06 398 ASP A CA 1
ATOM 3172 C C . ASP A 1 398 ? -0.836 6.141 -7.389 1.00 71.06 398 ASP A C 1
ATOM 3174 O O . ASP A 1 398 ? 0.285 6.516 -7.714 1.00 71.06 398 ASP A O 1
ATOM 3178 N N . MET A 1 399 ? -1.938 6.780 -7.781 1.00 76.25 399 MET A N 1
ATOM 3179 C CA . MET A 1 399 ? -1.910 8.018 -8.551 1.00 76.25 399 MET A CA 1
ATOM 3180 C C . MET A 1 399 ? -1.175 9.128 -7.798 1.00 76.25 399 MET A C 1
ATOM 3182 O O . MET A 1 399 ? -0.325 9.797 -8.369 1.00 76.25 399 MET A O 1
ATOM 3186 N N . TYR A 1 400 ? -1.434 9.295 -6.503 1.00 77.56 400 TYR A N 1
ATOM 3187 C CA . TYR A 1 400 ? -0.713 10.267 -5.686 1.00 77.56 400 TYR A CA 1
ATOM 3188 C C . TYR A 1 400 ? 0.803 9.992 -5.659 1.00 77.56 400 TYR A C 1
ATOM 3190 O O . TYR A 1 400 ? 1.612 10.903 -5.833 1.00 77.56 400 TYR A O 1
ATOM 3198 N N . TRP A 1 401 ? 1.206 8.728 -5.500 1.00 78.50 401 TRP A N 1
ATOM 3199 C CA . TRP A 1 401 ? 2.613 8.324 -5.559 1.00 78.50 401 TRP A CA 1
ATOM 3200 C C . TRP A 1 401 ? 3.234 8.496 -6.939 1.00 78.50 401 TRP A C 1
ATOM 3202 O O . TRP A 1 401 ? 4.395 8.888 -7.022 1.00 78.50 401 TRP A O 1
ATOM 3212 N N . MET A 1 402 ? 2.472 8.242 -7.999 1.00 85.12 402 MET A N 1
ATOM 3213 C CA . MET A 1 402 ? 2.847 8.517 -9.384 1.00 85.12 402 MET A CA 1
ATOM 3214 C C . MET A 1 402 ? 3.177 9.985 -9.593 1.00 85.12 402 MET A C 1
ATOM 3216 O O . MET A 1 402 ? 4.251 10.284 -10.100 1.00 85.12 402 MET A O 1
ATOM 3220 N N . LEU A 1 403 ? 2.323 10.889 -9.123 1.00 85.38 403 LEU A N 1
ATOM 3221 C CA . LEU A 1 403 ? 2.557 12.330 -9.219 1.00 85.38 403 LEU A CA 1
ATOM 3222 C C . LEU A 1 403 ? 3.792 12.763 -8.413 1.00 85.38 403 LEU A C 1
ATOM 3224 O O . LEU A 1 403 ? 4.609 13.530 -8.911 1.00 85.38 403 LEU A O 1
ATOM 3228 N N . ASN A 1 404 ? 3.993 12.214 -7.209 1.00 85.81 404 ASN A N 1
ATOM 3229 C CA . ASN A 1 404 ? 5.217 12.458 -6.433 1.00 85.81 404 ASN A CA 1
ATOM 3230 C C . ASN A 1 404 ? 6.479 11.939 -7.136 1.00 85.81 404 ASN A C 1
ATOM 3232 O O . ASN A 1 404 ? 7.541 12.547 -7.041 1.00 85.81 404 ASN A O 1
ATOM 3236 N N . GLU A 1 405 ? 6.392 10.783 -7.792 1.00 90.00 405 GLU A N 1
ATOM 3237 C CA . GLU A 1 405 ? 7.506 10.218 -8.548 1.00 90.00 405 GLU A CA 1
ATOM 3238 C C . GLU A 1 405 ? 7.826 11.053 -9.790 1.00 90.00 405 GLU A C 1
ATOM 3240 O O . GLU A 1 405 ? 9.001 11.251 -10.080 1.00 90.00 405 GLU A O 1
ATOM 3245 N N . MET A 1 406 ? 6.812 11.585 -10.480 1.00 92.50 406 MET A N 1
ATOM 3246 C CA . MET A 1 406 ? 7.018 12.532 -11.577 1.00 92.50 406 MET A CA 1
ATOM 3247 C C . MET A 1 406 ? 7.783 13.768 -11.093 1.00 92.50 406 MET A C 1
ATOM 3249 O O . MET A 1 406 ? 8.833 14.075 -11.650 1.00 92.50 406 MET A O 1
ATOM 3253 N N . GLU A 1 407 ? 7.340 14.425 -10.015 1.00 90.62 407 GLU A N 1
ATOM 3254 C CA . GLU A 1 407 ? 8.054 15.607 -9.503 1.00 90.62 407 GLU A CA 1
ATOM 3255 C C . GLU A 1 407 ? 9.472 15.281 -9.019 1.00 90.62 407 GLU A C 1
ATOM 3257 O O . GLU A 1 407 ? 10.390 16.077 -9.193 1.00 90.62 407 GLU A O 1
ATOM 3262 N N . ARG A 1 408 ? 9.695 14.086 -8.456 1.00 90.69 408 ARG A N 1
ATOM 3263 C CA . ARG A 1 408 ? 11.046 13.648 -8.079 1.00 90.69 408 ARG A CA 1
ATOM 3264 C C . ARG A 1 408 ? 11.976 13.539 -9.289 1.00 90.69 408 ARG A C 1
ATOM 3266 O O . ARG A 1 408 ? 13.169 13.791 -9.150 1.00 90.69 408 ARG A O 1
ATOM 3273 N N . GLN A 1 409 ? 11.456 13.116 -10.440 1.00 93.69 409 GLN A N 1
ATOM 3274 C CA . GLN A 1 409 ? 12.257 12.899 -11.645 1.00 93.69 409 GLN A CA 1
ATOM 3275 C C . GLN A 1 409 ? 12.423 14.144 -12.517 1.00 93.69 409 GLN A C 1
ATOM 3277 O O . GLN A 1 409 ? 13.436 14.237 -13.209 1.00 93.69 409 GLN A O 1
ATOM 3282 N N . PHE A 1 410 ? 11.453 15.062 -12.503 1.00 93.88 410 PHE A N 1
ATOM 3283 C CA . PHE A 1 410 ? 11.390 16.192 -13.439 1.00 93.88 410 PHE A CA 1
ATOM 3284 C C . PHE A 1 410 ? 11.366 17.570 -12.760 1.00 93.88 410 PHE A C 1
ATOM 3286 O O . PHE A 1 410 ? 11.497 18.582 -13.443 1.00 93.88 410 PHE A O 1
ATOM 3293 N N . GLY A 1 411 ? 11.250 17.626 -11.431 1.00 90.75 411 GLY A N 1
ATOM 3294 C CA . GLY A 1 411 ? 11.080 18.866 -10.675 1.00 90.75 411 GLY A CA 1
ATOM 3295 C C . GLY A 1 411 ? 9.612 19.232 -10.443 1.00 90.75 411 GLY A C 1
ATOM 3296 O O . GLY A 1 411 ? 8.697 18.526 -10.862 1.00 90.75 411 GLY A O 1
ATOM 3297 N N . GLU A 1 412 ? 9.394 20.329 -9.718 1.00 88.56 412 GLU A N 1
ATOM 3298 C CA . GLU A 1 412 ? 8.053 20.841 -9.412 1.00 88.56 412 GLU A CA 1
ATOM 3299 C C . GLU A 1 412 ? 7.296 21.245 -10.687 1.00 88.56 412 GLU A C 1
ATOM 3301 O O . GLU A 1 412 ? 7.846 21.930 -11.549 1.00 88.56 412 GLU A O 1
ATOM 3306 N N . ASP A 1 413 ? 6.019 20.861 -10.778 1.00 86.00 413 ASP A N 1
ATOM 3307 C CA . ASP A 1 413 ? 5.141 21.188 -11.907 1.00 86.00 413 ASP A CA 1
ATOM 3308 C C . ASP A 1 413 ? 3.751 21.603 -11.404 1.00 86.00 413 ASP A C 1
ATOM 3310 O O . ASP A 1 413 ? 3.095 20.875 -10.654 1.00 86.00 413 ASP A O 1
ATOM 3314 N N . GLU A 1 414 ? 3.283 22.780 -11.822 1.00 82.69 414 GLU A N 1
ATOM 3315 C CA . GLU A 1 414 ? 2.027 23.365 -11.339 1.00 82.69 414 GLU A CA 1
ATOM 3316 C C . GLU A 1 414 ? 0.803 22.490 -11.649 1.00 82.69 414 GLU A C 1
ATOM 3318 O O . GLU A 1 414 ? -0.100 22.383 -10.815 1.00 82.69 414 GLU A O 1
ATOM 3323 N N . ASN A 1 415 ? 0.774 21.818 -12.806 1.00 78.31 415 ASN A N 1
ATOM 3324 C CA . ASN A 1 415 ? -0.337 20.947 -13.187 1.00 78.31 415 ASN A CA 1
ATOM 3325 C C . ASN A 1 415 ? -0.324 19.665 -12.354 1.00 78.31 415 ASN A C 1
ATOM 3327 O O . ASN A 1 415 ? -1.375 19.226 -11.889 1.00 78.31 415 ASN A O 1
ATOM 3331 N N . ILE A 1 416 ? 0.854 19.088 -12.102 1.00 81.38 416 ILE A N 1
ATOM 3332 C CA . ILE A 1 416 ? 1.001 17.915 -11.228 1.00 81.38 416 ILE A CA 1
ATOM 3333 C C . ILE A 1 416 ? 0.565 18.249 -9.795 1.00 81.38 416 ILE A C 1
ATOM 3335 O O . ILE A 1 416 ? -0.208 17.496 -9.191 1.00 81.38 416 ILE A O 1
ATOM 3339 N N . GLN A 1 417 ? 1.001 19.391 -9.255 1.00 78.06 417 GLN A N 1
ATOM 3340 C CA . GLN A 1 417 ? 0.610 19.859 -7.921 1.00 78.06 417 GLN A CA 1
ATOM 3341 C C . GLN A 1 417 ? -0.891 20.099 -7.819 1.00 78.06 417 GLN A C 1
ATOM 3343 O O . GLN A 1 417 ? -1.531 19.666 -6.854 1.00 78.06 417 GLN A O 1
ATOM 3348 N N . TRP A 1 418 ? -1.455 20.769 -8.821 1.00 75.56 418 TRP A N 1
ATOM 3349 C CA . TRP A 1 418 ? -2.879 21.034 -8.888 1.00 75.56 418 TRP A CA 1
ATOM 3350 C C . TRP A 1 418 ? -3.673 19.731 -8.962 1.00 75.56 418 TRP A C 1
ATOM 3352 O O . TRP A 1 418 ? -4.578 19.521 -8.154 1.00 75.56 418 TRP A O 1
ATOM 3362 N N . TYR A 1 419 ? -3.291 18.808 -9.843 1.00 73.56 419 TYR A N 1
ATOM 3363 C CA . TYR A 1 419 ? -3.955 17.518 -9.982 1.00 73.56 419 TYR A CA 1
ATOM 3364 C C . TYR A 1 419 ? -3.912 16.735 -8.661 1.00 73.56 419 TYR A C 1
ATOM 3366 O O . TYR A 1 419 ? -4.937 16.239 -8.191 1.00 73.56 419 TYR A O 1
ATOM 3374 N N . ARG A 1 420 ? -2.749 16.700 -7.997 1.00 75.81 420 ARG A N 1
ATOM 3375 C CA . ARG A 1 420 ? -2.554 16.040 -6.699 1.00 75.81 420 ARG A CA 1
ATOM 3376 C C . ARG A 1 420 ? -3.434 16.614 -5.587 1.00 75.81 420 ARG A C 1
ATOM 3378 O O . ARG A 1 420 ? -4.005 15.838 -4.821 1.00 75.81 420 ARG A O 1
ATOM 3385 N N . LEU A 1 421 ? -3.566 17.939 -5.503 1.00 68.06 421 LEU A N 1
ATOM 3386 C CA . LEU A 1 421 ? -4.418 18.609 -4.513 1.00 68.06 421 LEU A CA 1
ATOM 3387 C C . LEU A 1 421 ? -5.887 18.179 -4.665 1.00 68.06 421 LEU A C 1
ATOM 3389 O O . LEU A 1 421 ? -6.550 17.839 -3.685 1.00 68.06 421 LEU A O 1
ATOM 3393 N N . HIS A 1 422 ? -6.362 18.105 -5.908 1.00 67.19 422 HIS A N 1
ATOM 3394 C CA . HIS A 1 422 ? -7.767 17.846 -6.214 1.00 67.19 422 HIS A CA 1
ATOM 3395 C C . HIS A 1 422 ? -8.141 16.353 -6.214 1.00 67.19 422 HIS A C 1
ATOM 3397 O O . HIS A 1 422 ? -9.332 16.028 -6.190 1.00 67.19 422 HIS A O 1
ATOM 3403 N N . LEU A 1 423 ? -7.166 15.431 -6.141 1.00 67.25 423 LEU A N 1
ATOM 3404 C CA . LEU A 1 423 ? -7.415 13.987 -5.979 1.00 67.25 423 LEU A CA 1
ATOM 3405 C C . LEU A 1 423 ? -8.250 13.654 -4.734 1.00 67.25 423 LEU A C 1
ATOM 3407 O O . LEU A 1 423 ? -9.003 12.679 -4.734 1.00 67.25 423 LEU A O 1
ATOM 3411 N N . CYS A 1 424 ? -8.107 14.447 -3.670 1.00 58.78 424 CYS A N 1
ATOM 3412 C CA . CYS A 1 424 ? -8.697 14.174 -2.358 1.00 58.78 424 CYS A CA 1
ATOM 3413 C C . CYS A 1 424 ? -9.944 15.028 -2.049 1.00 58.78 424 CYS A C 1
ATOM 3415 O O . CYS A 1 424 ? -10.706 14.690 -1.136 1.00 58.78 424 CYS A O 1
ATOM 3417 N N . ASP A 1 425 ? -10.181 16.111 -2.794 1.00 55.28 425 ASP A N 1
ATOM 3418 C CA . ASP A 1 425 ? -11.161 17.152 -2.442 1.00 55.28 425 ASP A CA 1
ATOM 3419 C C . ASP A 1 425 ? -12.622 16.701 -2.566 1.00 55.28 425 ASP A C 1
ATOM 3421 O O . ASP A 1 425 ? -13.471 17.059 -1.735 1.00 55.28 425 ASP A O 1
ATOM 3425 N N . GLY A 1 426 ? -12.917 15.854 -3.557 1.00 51.88 426 GLY A N 1
ATOM 3426 C CA . GLY A 1 426 ? -14.244 15.262 -3.737 1.00 51.88 426 GLY A CA 1
ATOM 3427 C C . GLY A 1 426 ? -14.657 14.369 -2.562 1.00 51.88 426 GLY A C 1
ATOM 3428 O O . GLY A 1 426 ? -15.804 14.418 -2.108 1.00 51.88 426 GLY A O 1
ATOM 3429 N N . ASP A 1 427 ? -13.715 13.605 -2.008 1.00 51.72 427 ASP A N 1
ATOM 3430 C CA . ASP A 1 427 ? -13.986 12.663 -0.923 1.00 51.72 427 ASP A CA 1
ATOM 3431 C C . ASP A 1 427 ? -14.003 13.339 0.459 1.00 51.72 427 ASP A C 1
ATOM 3433 O O . ASP A 1 427 ? -14.849 12.990 1.286 1.00 51.72 427 ASP A O 1
ATOM 3437 N N . ILE A 1 428 ? -13.166 14.358 0.707 1.00 49.38 428 ILE A N 1
ATOM 3438 C CA . ILE A 1 428 ? -13.170 15.122 1.973 1.00 49.38 428 ILE A CA 1
ATOM 3439 C C . ILE A 1 428 ? -14.447 15.961 2.106 1.00 49.38 428 ILE A C 1
ATOM 3441 O O . ILE A 1 428 ? -15.077 15.982 3.170 1.00 49.38 428 ILE A O 1
ATOM 3445 N N . SER A 1 429 ? -14.885 16.612 1.024 1.00 46.88 429 SER A N 1
ATOM 3446 C CA . SER A 1 429 ? -16.128 17.396 1.010 1.00 46.88 429 SER A CA 1
ATOM 3447 C C . SER A 1 429 ? -17.363 16.509 1.199 1.00 46.88 429 SER A C 1
ATOM 3449 O O . SER A 1 429 ? -18.314 16.878 1.897 1.00 46.88 429 SER A O 1
ATOM 3451 N N . TYR A 1 430 ? -17.347 15.310 0.612 1.00 44.78 430 TYR A N 1
ATOM 3452 C CA . TYR A 1 430 ? -18.403 14.313 0.767 1.00 44.78 430 TYR A CA 1
ATOM 3453 C C . TYR A 1 430 ? -18.424 13.703 2.178 1.00 44.78 430 TYR A C 1
ATOM 3455 O O . TYR A 1 430 ? -19.491 13.604 2.787 1.00 44.78 430 TYR A O 1
ATOM 3463 N N . LEU A 1 431 ? -17.259 13.377 2.745 1.00 46.25 431 LEU A N 1
ATOM 3464 C CA . LEU A 1 431 ? -17.110 12.916 4.125 1.00 46.25 431 LEU A CA 1
AT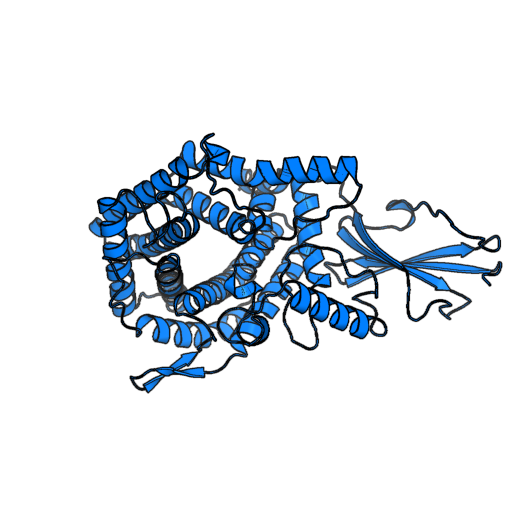OM 3465 C C . LEU A 1 431 ? -17.609 13.956 5.130 1.00 46.25 431 LEU A C 1
ATOM 3467 O O . LEU A 1 431 ? -18.412 13.624 5.997 1.00 46.25 431 LEU A O 1
ATOM 3471 N N . THR A 1 432 ? -17.177 15.211 5.001 1.00 44.72 432 THR A N 1
ATOM 3472 C CA . THR A 1 432 ? -17.576 16.302 5.904 1.00 44.72 432 THR A CA 1
ATOM 3473 C C . THR A 1 432 ? -19.097 16.489 5.892 1.00 44.72 432 THR A C 1
ATOM 3475 O O . THR A 1 432 ? -19.724 16.636 6.945 1.00 44.72 432 THR A O 1
ATOM 3478 N N . LYS A 1 433 ? -19.730 16.382 4.714 1.00 43.12 433 LYS A N 1
ATOM 3479 C CA . LYS A 1 433 ? -21.196 16.377 4.576 1.00 43.12 433 LYS A CA 1
ATOM 3480 C C . LYS A 1 433 ? -21.855 15.134 5.186 1.00 43.12 433 LYS A C 1
ATOM 3482 O O . LYS A 1 433 ? -22.926 15.257 5.767 1.00 43.12 433 LYS A O 1
ATOM 3487 N N . LEU A 1 434 ? -21.256 13.947 5.083 1.00 39.31 434 LEU A N 1
ATOM 3488 C CA . LEU A 1 434 ? -21.811 12.722 5.677 1.00 39.31 434 LEU A CA 1
ATOM 3489 C C . LEU A 1 434 ? -21.695 12.702 7.208 1.00 39.31 434 LEU A C 1
ATOM 3491 O O . LEU A 1 434 ? -22.670 12.376 7.883 1.00 39.31 434 LEU A O 1
ATOM 3495 N N . ILE A 1 435 ? -20.540 13.090 7.754 1.00 42.81 435 ILE A N 1
ATOM 3496 C CA . ILE A 1 435 ? -20.299 13.183 9.200 1.00 42.81 435 ILE A CA 1
ATOM 3497 C C . ILE A 1 435 ? -21.258 14.201 9.820 1.00 42.81 435 ILE A C 1
ATOM 3499 O O . ILE A 1 435 ? -21.954 13.874 10.779 1.00 42.81 435 ILE A O 1
ATOM 3503 N N . SER A 1 436 ? -21.354 15.403 9.239 1.00 41.62 436 SER A N 1
ATOM 3504 C CA . SER A 1 436 ? -22.233 16.465 9.752 1.00 41.62 436 SER A CA 1
ATOM 3505 C C . SER A 1 436 ? -23.722 16.126 9.670 1.00 41.62 436 SER A C 1
ATOM 3507 O O . SER A 1 436 ? -24.494 16.579 10.511 1.00 41.62 436 SER A O 1
ATOM 3509 N N . ARG A 1 437 ? -24.144 15.337 8.673 1.00 36.38 437 ARG A N 1
ATOM 3510 C CA . ARG A 1 437 ? -25.567 15.091 8.400 1.00 36.38 437 ARG A CA 1
ATOM 3511 C C . ARG A 1 437 ? -26.100 13.785 8.980 1.00 36.38 437 ARG A C 1
ATOM 3513 O O . ARG A 1 437 ? -27.290 13.713 9.267 1.00 36.38 437 ARG A O 1
ATOM 3520 N N . TYR A 1 438 ? -25.251 12.772 9.151 1.00 35.06 438 TYR A N 1
ATOM 3521 C CA . TYR A 1 438 ? -25.688 11.435 9.565 1.00 35.06 438 TYR A CA 1
ATOM 3522 C C . TYR A 1 438 ? -24.946 10.875 10.776 1.00 35.06 438 TYR A C 1
ATOM 3524 O O . TYR A 1 438 ? -25.374 9.849 11.291 1.00 35.06 438 TYR A O 1
ATOM 3532 N N . GLY A 1 439 ? -23.839 11.483 11.224 1.00 33.59 439 GLY A N 1
ATOM 3533 C CA . GLY A 1 439 ? -23.007 10.910 12.290 1.00 33.59 439 GLY A CA 1
ATOM 3534 C C . GLY A 1 439 ? -22.443 9.516 11.962 1.00 33.59 439 GLY A C 1
ATOM 3535 O O . GLY A 1 439 ? -21.975 8.821 12.858 1.00 33.59 439 GLY A O 1
ATOM 3536 N N . ILE A 1 440 ? -22.507 9.085 10.693 1.00 37.50 440 ILE A N 1
ATOM 3537 C CA . ILE A 1 440 ? -22.127 7.748 10.216 1.00 37.50 440 ILE A CA 1
ATOM 3538 C C . ILE A 1 440 ? -21.359 7.892 8.893 1.00 37.50 440 ILE A C 1
ATOM 3540 O O . ILE A 1 440 ? -21.794 8.580 7.968 1.00 37.50 440 ILE A O 1
ATOM 3544 N N . THR A 1 441 ? -20.224 7.201 8.774 1.00 40.44 441 THR A N 1
ATOM 3545 C CA . THR A 1 441 ? -19.352 7.196 7.588 1.00 40.44 441 THR A CA 1
ATOM 3546 C C . THR A 1 441 ? -19.632 5.975 6.703 1.00 40.44 441 THR A C 1
ATOM 3548 O O . THR A 1 441 ? -19.009 4.917 6.810 1.00 40.44 441 THR A O 1
ATOM 3551 N N . LEU A 1 442 ? -20.620 6.099 5.810 1.00 35.94 442 LEU A N 1
ATOM 3552 C CA . LEU A 1 442 ? -21.164 4.949 5.075 1.00 35.94 442 LEU A CA 1
ATOM 3553 C C . LEU A 1 442 ? -20.383 4.472 3.835 1.00 35.94 442 LEU A C 1
ATOM 3555 O O . LEU A 1 442 ? -20.801 3.459 3.279 1.00 35.94 442 LEU A O 1
ATOM 3559 N N . SER A 1 443 ? -19.292 5.098 3.351 1.00 39.69 443 SER A N 1
ATOM 3560 C CA . SER A 1 443 ? -18.706 4.573 2.091 1.00 39.69 443 SER A CA 1
ATOM 3561 C C . SER A 1 443 ? -17.244 4.820 1.689 1.00 39.69 443 SER A C 1
ATOM 3563 O O . SER A 1 443 ? -16.926 4.577 0.527 1.00 39.69 443 SER A O 1
ATOM 3565 N N . LEU A 1 444 ? -16.325 5.234 2.560 1.00 45.91 444 LEU A N 1
ATOM 3566 C CA . LEU A 1 444 ? -14.984 5.654 2.105 1.00 45.91 444 LEU A CA 1
ATOM 3567 C C . LEU A 1 444 ? -13.836 4.700 2.500 1.00 45.91 444 LEU A C 1
ATOM 3569 O O . LEU A 1 444 ? -12.795 5.140 2.965 1.00 45.91 444 LEU A O 1
ATOM 3573 N N . ASN A 1 445 ? -14.015 3.392 2.295 1.00 47.25 445 ASN A N 1
ATOM 3574 C CA . ASN A 1 445 ? -13.113 2.342 2.804 1.00 47.25 445 ASN A CA 1
ATOM 3575 C C . ASN A 1 445 ? -11.951 1.944 1.871 1.00 47.25 445 ASN A C 1
ATOM 3577 O O . ASN A 1 445 ? -11.465 0.816 1.952 1.00 47.25 445 ASN A O 1
ATOM 3581 N N . SER A 1 446 ? -11.500 2.798 0.953 1.00 51.34 446 SER A N 1
ATOM 3582 C CA . SER A 1 446 ? -10.419 2.356 0.065 1.00 51.34 446 SER A CA 1
ATOM 3583 C C . SER A 1 446 ? -9.065 2.392 0.776 1.00 51.34 446 SER A C 1
ATOM 3585 O O . SER A 1 446 ? -8.526 3.479 0.983 1.00 51.34 446 SER A O 1
ATOM 3587 N N . ALA A 1 447 ? -8.510 1.195 1.043 1.00 53.59 447 ALA A N 1
ATOM 3588 C CA . ALA A 1 447 ? -7.084 0.888 1.260 1.00 53.59 447 ALA A CA 1
ATOM 3589 C C . ALA A 1 447 ? -6.128 1.902 0.608 1.00 53.59 447 ALA A C 1
ATOM 3591 O O . ALA A 1 447 ? -5.173 2.427 1.177 1.00 53.59 447 ALA A O 1
ATOM 3592 N N . ASN A 1 448 ? -6.464 2.180 -0.646 1.00 54.28 448 ASN A N 1
ATOM 3593 C CA . ASN A 1 448 ? -5.582 2.808 -1.604 1.00 54.28 448 ASN A CA 1
ATOM 3594 C C . ASN A 1 448 ? -5.640 4.311 -1.555 1.00 54.28 448 ASN A C 1
ATOM 3596 O O . ASN A 1 448 ? -4.730 4.934 -2.057 1.00 54.28 448 ASN A O 1
ATOM 3600 N N . ALA A 1 449 ? -6.664 4.916 -0.964 1.00 58.03 449 ALA A N 1
ATOM 3601 C CA . ALA A 1 449 ? -6.701 6.364 -0.812 1.00 58.03 449 ALA A CA 1
ATOM 3602 C C . ALA A 1 449 ? -6.000 6.819 0.484 1.00 58.03 449 ALA A C 1
ATOM 3604 O O . ALA A 1 449 ? -5.619 7.983 0.591 1.00 58.03 449 ALA A O 1
ATOM 3605 N N . LEU A 1 450 ? -5.755 5.905 1.442 1.00 63.84 450 LEU A N 1
ATOM 3606 C CA . LEU A 1 450 ? -5.059 6.217 2.700 1.00 63.84 450 LEU A CA 1
ATOM 3607 C C . LEU A 1 450 ? -3.722 6.948 2.504 1.00 63.84 450 LEU A C 1
ATOM 3609 O O . LEU A 1 450 ? -3.525 7.947 3.194 1.00 63.84 450 LEU A O 1
ATOM 3613 N N . PRO A 1 451 ? -2.817 6.515 1.600 1.00 60.47 451 PRO A N 1
ATOM 3614 C CA . PRO A 1 451 ? -1.547 7.203 1.390 1.00 60.47 451 PRO A CA 1
ATOM 3615 C C . PRO A 1 451 ? -1.730 8.647 0.941 1.00 60.47 451 PRO A C 1
ATOM 3617 O O . PRO A 1 451 ? -1.075 9.526 1.487 1.00 60.47 451 PRO A O 1
ATOM 3620 N N . ALA A 1 452 ? -2.648 8.892 0.000 1.00 62.22 452 ALA A N 1
ATOM 3621 C CA . ALA A 1 452 ? -2.923 10.233 -0.507 1.00 62.22 452 ALA A CA 1
ATOM 3622 C C . ALA A 1 452 ? -3.419 11.149 0.616 1.00 62.22 452 ALA A C 1
ATOM 3624 O O . ALA A 1 452 ? -2.881 12.232 0.819 1.00 62.22 452 ALA A O 1
ATOM 3625 N N . TYR A 1 453 ? -4.386 10.692 1.416 1.00 67.44 453 TYR A N 1
ATOM 3626 C CA . TYR A 1 453 ? -4.892 11.482 2.541 1.00 67.44 453 TYR A CA 1
ATOM 3627 C C . TYR A 1 453 ? -3.858 11.686 3.655 1.00 67.44 453 TYR A C 1
ATOM 3629 O O . TYR A 1 453 ? -3.875 12.738 4.293 1.00 67.44 453 TYR A O 1
ATOM 3637 N N . LEU A 1 454 ? -2.978 10.706 3.905 1.00 66.44 454 LEU A N 1
ATOM 3638 C CA . LEU A 1 454 ? -1.878 10.842 4.867 1.00 66.44 454 LEU A CA 1
ATOM 3639 C C . LEU A 1 454 ? -0.869 11.871 4.399 1.00 66.44 454 LEU A C 1
ATOM 3641 O O . LEU A 1 454 ? -0.495 12.740 5.171 1.00 66.44 454 LEU A O 1
ATOM 3645 N N . MET A 1 455 ? -0.452 11.787 3.140 1.00 68.31 455 MET A N 1
ATOM 3646 C CA . MET A 1 455 ? 0.555 12.690 2.591 1.00 68.31 455 MET A CA 1
ATOM 3647 C C . MET A 1 455 ? 0.030 14.114 2.438 1.00 68.31 455 MET A C 1
ATOM 3649 O O . MET A 1 455 ? 0.789 15.078 2.511 1.00 68.31 455 MET A O 1
ATOM 3653 N N . GLU A 1 456 ? -1.288 14.246 2.307 1.00 70.94 456 GLU A N 1
ATOM 3654 C CA . GLU A 1 456 ? -1.988 15.519 2.301 1.00 70.94 456 GLU A CA 1
ATOM 3655 C C . GLU A 1 456 ? -2.357 16.049 3.690 1.00 70.94 456 GLU A C 1
ATOM 3657 O O . GLU A 1 456 ? -2.944 17.134 3.775 1.00 70.94 456 GLU A O 1
ATOM 3662 N N . CYS A 1 457 ? -2.069 15.316 4.771 1.00 72.31 457 CYS A N 1
ATOM 3663 C CA . CYS A 1 457 ? -2.345 15.791 6.121 1.00 72.31 457 CYS A CA 1
ATOM 3664 C C . CYS A 1 457 ? -1.281 16.797 6.579 1.00 72.31 457 CYS A C 1
ATOM 3666 O O . CYS A 1 457 ? -0.106 16.727 6.210 1.00 72.31 457 CYS A O 1
ATOM 3668 N N . GLU A 1 458 ? -1.712 17.770 7.380 1.00 75.75 458 GLU A N 1
ATOM 3669 C CA . GLU A 1 458 ? -0.859 18.881 7.808 1.00 75.75 458 GLU A CA 1
ATOM 3670 C C . GLU A 1 458 ? 0.325 18.404 8.647 1.00 75.75 458 GLU A C 1
ATOM 3672 O O . GLU A 1 458 ? 1.417 18.963 8.570 1.00 75.75 458 GLU A O 1
ATOM 3677 N N . GLU A 1 459 ? 0.125 17.357 9.444 1.00 79.88 459 GLU A N 1
ATOM 3678 C CA . GLU A 1 459 ? 1.175 16.744 10.247 1.00 79.88 459 GLU A CA 1
ATOM 3679 C C . GLU A 1 459 ? 2.287 16.180 9.365 1.00 79.88 459 GLU A C 1
ATOM 3681 O O . GLU A 1 459 ? 3.458 16.454 9.609 1.00 79.88 459 GLU A O 1
ATOM 3686 N N . TYR A 1 460 ? 1.925 15.476 8.294 1.00 74.38 460 TYR A N 1
ATOM 3687 C CA . TYR A 1 460 ? 2.891 14.881 7.380 1.00 74.38 460 TYR A CA 1
ATOM 3688 C C . TYR A 1 460 ? 3.675 15.938 6.604 1.00 74.38 460 TYR A C 1
ATOM 3690 O O . TYR A 1 460 ? 4.903 15.890 6.547 1.00 74.38 460 TYR A O 1
ATOM 3698 N N . LYS A 1 461 ? 2.979 16.953 6.075 1.00 76.44 461 LYS A N 1
ATOM 3699 C CA . LYS A 1 461 ? 3.619 18.073 5.369 1.00 76.44 461 LYS A CA 1
ATOM 3700 C C . LYS A 1 461 ? 4.586 18.847 6.262 1.00 76.44 461 LYS A C 1
ATOM 3702 O O . LYS A 1 461 ? 5.623 19.298 5.782 1.00 76.44 461 LYS A O 1
ATOM 3707 N N . LYS A 1 462 ? 4.269 19.004 7.552 1.00 74.88 462 LYS A N 1
ATOM 3708 C CA . LYS A 1 462 ? 5.178 19.622 8.529 1.00 74.88 462 LYS A CA 1
ATOM 3709 C C . LYS A 1 462 ? 6.406 18.761 8.788 1.00 74.88 462 LYS A C 1
ATOM 3711 O O . LYS A 1 462 ? 7.493 19.316 8.866 1.00 74.88 462 LYS A O 1
ATOM 3716 N N . THR A 1 463 ? 6.242 17.445 8.912 1.00 74.75 463 THR A N 1
ATOM 3717 C CA . THR A 1 463 ? 7.368 16.530 9.124 1.00 74.75 463 THR A CA 1
ATOM 3718 C C . THR A 1 463 ? 8.358 16.585 7.964 1.00 74.75 463 THR A C 1
ATOM 3720 O O . THR A 1 463 ? 9.535 16.801 8.211 1.00 74.75 463 THR A O 1
ATOM 3723 N N . ILE A 1 464 ? 7.887 16.500 6.715 1.00 68.19 464 ILE A N 1
ATOM 3724 C CA . ILE A 1 464 ? 8.774 16.523 5.537 1.00 68.19 464 ILE A CA 1
ATOM 3725 C C . ILE A 1 464 ? 9.483 17.868 5.358 1.00 68.19 464 ILE A C 1
ATOM 3727 O O . ILE A 1 464 ? 10.630 17.900 4.946 1.00 68.19 464 ILE A O 1
ATOM 3731 N N . ARG A 1 465 ? 8.829 18.997 5.657 1.00 54.88 465 ARG A N 1
ATOM 3732 C CA . ARG A 1 465 ? 9.445 20.332 5.499 1.00 54.88 465 ARG A CA 1
ATOM 3733 C C . ARG A 1 465 ? 10.533 20.647 6.532 1.00 54.88 465 ARG A C 1
ATOM 3735 O O . ARG A 1 465 ? 11.195 21.672 6.399 1.00 54.88 465 ARG A O 1
ATOM 3742 N N . ASN A 1 466 ? 10.647 19.832 7.579 1.00 43.50 466 ASN A N 1
ATOM 3743 C CA . ASN A 1 466 ? 11.647 19.979 8.634 1.00 43.50 466 ASN A CA 1
ATOM 3744 C C . ASN A 1 466 ? 12.834 19.005 8.468 1.00 43.50 466 ASN A C 1
ATOM 3746 O O . ASN A 1 466 ? 13.727 19.020 9.316 1.00 43.50 466 ASN A O 1
ATOM 3750 N N . GLU A 1 467 ? 12.822 18.171 7.421 1.00 40.72 467 GLU A N 1
ATOM 3751 C CA . GLU A 1 467 ? 13.959 17.385 6.911 1.00 40.72 467 GLU A CA 1
ATOM 3752 C C . GLU A 1 467 ? 14.648 18.159 5.779 1.00 40.72 467 GLU A C 1
ATOM 3754 O O . GLU A 1 467 ? 15.897 18.077 5.700 1.00 40.72 467 GLU A O 1
#